Protein AF-0000000084920762 (afdb_homodimer)

Structure (mmCIF, N/CA/C/O backbone):
data_AF-0000000084920762-model_v1
#
loop_
_entity.id
_entity.type
_entity.pdbx_description
1 polymer 'Secreted lipase/esterase'
#
loop_
_atom_site.group_PDB
_atom_site.id
_atom_site.type_symbol
_atom_site.label_atom_id
_atom_site.label_alt_id
_atom_site.label_comp_id
_atom_site.label_asym_id
_atom_site.label_entity_id
_atom_site.label_seq_id
_atom_site.pdbx_PDB_ins_code
_atom_site.Cartn_x
_atom_site.Cartn_y
_atom_site.Cartn_z
_atom_site.occupancy
_atom_site.B_iso_or_equiv
_atom_site.auth_seq_id
_atom_site.auth_comp_id
_atom_site.auth_asym_id
_atom_site.auth_atom_id
_atom_site.pdbx_PDB_model_num
ATOM 1 N N . MET A 1 1 ? 30.266 59.594 93.312 1 27.56 1 MET A N 1
ATOM 2 C CA . MET A 1 1 ? 29.344 60.219 92.375 1 27.56 1 MET A CA 1
ATOM 3 C C . MET A 1 1 ? 29.281 59.406 91.062 1 27.56 1 MET A C 1
ATOM 5 O O . MET A 1 1 ? 28.906 59.938 90 1 27.56 1 MET A O 1
ATOM 9 N N . PRO A 1 2 ? 29.703 58.062 91 1 34.25 2 PRO A N 1
ATOM 10 C CA . PRO A 1 2 ? 29.906 57.281 89.812 1 34.25 2 PRO A CA 1
ATOM 11 C C . PRO A 1 2 ? 28.625 57.125 89 1 34.25 2 PRO A C 1
ATOM 13 O O . PRO A 1 2 ? 27.547 56.969 89.562 1 34.25 2 PRO A O 1
ATOM 16 N N . ASN A 1 3 ? 28.547 57.688 87.688 1 30 3 ASN A N 1
ATOM 17 C CA . ASN A 1 3 ? 27.672 57.875 86.562 1 30 3 ASN A CA 1
ATOM 18 C C . ASN A 1 3 ? 27.203 56.562 86 1 30 3 ASN A C 1
ATOM 20 O O . ASN A 1 3 ? 28 55.625 85.812 1 30 3 ASN A O 1
ATOM 24 N N . TYR A 1 4 ? 25.844 56.188 86 1 30.33 4 TYR A N 1
ATOM 25 C CA . TYR A 1 4 ? 24.891 55.156 85.625 1 30.33 4 TYR A CA 1
ATOM 26 C C . TYR A 1 4 ? 24.781 55.031 84.125 1 30.33 4 TYR A C 1
ATOM 28 O O . TYR A 1 4 ? 23.984 55.719 83.5 1 30.33 4 TYR A O 1
ATOM 36 N N . LEU A 1 5 ? 25.906 55.188 83.25 1 32.97 5 LEU A N 1
ATOM 37 C CA . LEU A 1 5 ? 25.641 55.219 81.812 1 32.97 5 LEU A CA 1
ATOM 38 C C . LEU A 1 5 ? 24.953 53.938 81.375 1 32.97 5 LEU A C 1
ATOM 40 O O . LEU A 1 5 ? 25.5 52.844 81.562 1 32.97 5 LEU 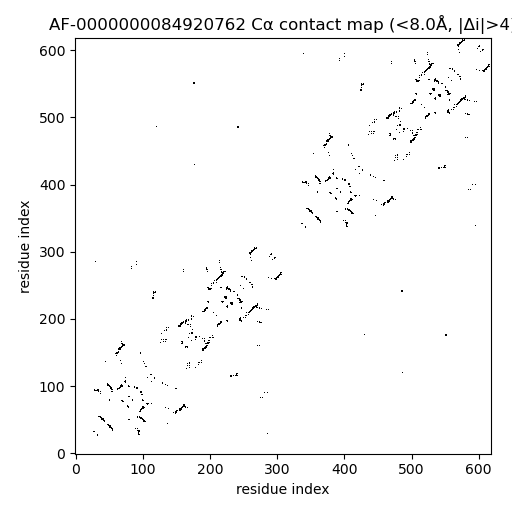A O 1
ATOM 44 N N . THR A 1 6 ? 23.578 53.938 81.25 1 30.78 6 THR A N 1
ATOM 45 C CA . THR A 1 6 ? 22.578 53 80.75 1 30.78 6 THR A CA 1
ATOM 46 C C . THR A 1 6 ? 22.828 52.688 79.312 1 30.78 6 THR A C 1
ATOM 48 O O . THR A 1 6 ? 22.828 53.594 78.438 1 30.78 6 THR A O 1
ATOM 51 N N . PHE A 1 7 ? 23.703 51.781 78.875 1 33 7 PHE A N 1
ATOM 52 C CA . PHE A 1 7 ? 24.016 51.344 77.5 1 33 7 PHE A CA 1
ATOM 53 C C . PHE A 1 7 ? 22.781 50.781 76.812 1 33 7 PHE A C 1
ATOM 55 O O . PHE A 1 7 ? 22.219 49.781 77.25 1 33 7 PHE A O 1
ATOM 62 N N . LEU A 1 8 ? 21.859 51.594 76.25 1 31.8 8 LEU A N 1
ATOM 63 C CA . LEU A 1 8 ? 20.703 51.219 75.5 1 31.8 8 LEU A CA 1
ATOM 64 C C . LEU A 1 8 ? 21.141 50.438 74.25 1 31.8 8 LEU A C 1
ATOM 66 O O . LEU A 1 8 ? 21.922 50.938 73.438 1 31.8 8 LEU A O 1
ATOM 70 N N . GLN A 1 9 ? 21.344 49.156 74.25 1 32 9 GLN A N 1
ATOM 71 C CA . GLN A 1 9 ? 21.609 48.281 73.125 1 32 9 GLN A CA 1
ATOM 72 C C . GLN A 1 9 ? 20.5 48.406 72.062 1 32 9 GLN A C 1
ATOM 74 O O . GLN A 1 9 ? 19.328 48.125 72.375 1 32 9 GLN A O 1
ATOM 79 N N . ARG A 1 10 ? 20.469 49.375 71.125 1 38 10 ARG A N 1
ATOM 80 C CA . ARG A 1 10 ? 19.578 49.469 69.938 1 38 10 ARG A CA 1
ATOM 81 C C . ARG A 1 10 ? 19.594 48.188 69.125 1 38 10 ARG A C 1
ATOM 83 O O . ARG A 1 10 ? 20.641 47.781 68.625 1 38 10 ARG A O 1
ATOM 90 N N . ALA A 1 11 ? 18.719 47.156 69.438 1 33.94 11 ALA A N 1
ATOM 91 C CA . ALA A 1 11 ? 18.469 46 68.562 1 33.94 11 ALA A CA 1
ATOM 92 C C . ALA A 1 11 ? 18.047 46.469 67.125 1 33.94 11 ALA A C 1
ATOM 94 O O . ALA A 1 11 ? 17.031 47.125 67 1 33.94 11 ALA A O 1
ATOM 95 N N . THR A 1 12 ? 18.984 46.844 66.312 1 38.5 12 THR A N 1
ATOM 96 C CA . THR A 1 12 ? 18.656 47.062 64.938 1 38.5 12 THR A CA 1
ATOM 97 C C . THR A 1 12 ? 17.891 45.875 64.375 1 38.5 12 THR A C 1
ATOM 99 O O . THR A 1 12 ? 18.359 44.75 64.438 1 38.5 12 THR A O 1
ATOM 102 N N . PHE A 1 13 ? 16.547 45.906 64.312 1 37.12 13 PHE A N 1
ATOM 103 C CA . PHE A 1 13 ? 15.695 45 63.562 1 37.12 13 PHE A CA 1
ATOM 104 C C . PHE A 1 13 ? 16.141 44.875 62.094 1 37.12 13 PHE A C 1
ATOM 106 O O . PHE A 1 13 ? 16.141 45.875 61.375 1 37.12 13 PHE A O 1
ATOM 113 N N . LEU A 1 14 ? 17.031 43.969 61.75 1 39.41 14 LEU A N 1
ATOM 114 C CA . LEU A 1 14 ? 17.328 43.562 60.375 1 39.41 14 LEU A CA 1
ATOM 115 C C . LEU A 1 14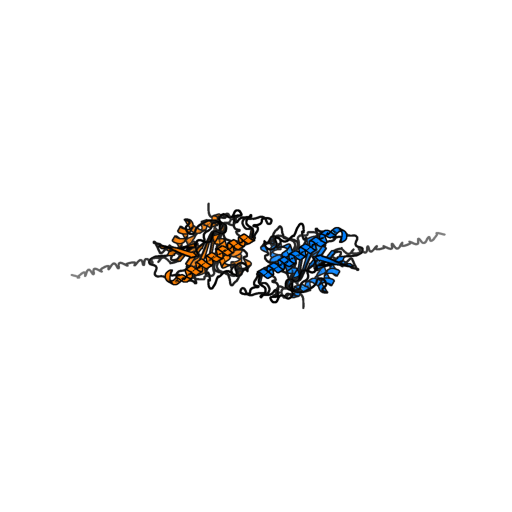 ? 16.047 43.188 59.656 1 39.41 14 LEU A C 1
ATOM 117 O O . LEU A 1 14 ? 15.398 42.188 60 1 39.41 14 LEU A O 1
ATOM 121 N N . ILE A 1 15 ? 15.273 44.156 59.219 1 41.97 15 ILE A N 1
ATOM 122 C CA . ILE A 1 15 ? 14.211 43.812 58.281 1 41.97 15 ILE A CA 1
ATOM 123 C C . ILE A 1 15 ? 14.797 43.031 57.094 1 41.97 15 ILE A C 1
ATOM 125 O O . ILE A 1 15 ? 15.602 43.594 56.312 1 41.97 15 ILE A O 1
ATOM 129 N N . LEU A 1 16 ? 14.93 41.75 57.219 1 43.22 16 LEU A N 1
ATOM 130 C CA . LEU A 1 16 ? 15.164 40.906 56.031 1 43.22 16 LEU A CA 1
ATOM 131 C C . LEU A 1 16 ? 14.078 41.094 55 1 43.22 16 LEU A C 1
ATOM 133 O O . LEU A 1 16 ? 12.922 40.75 55.219 1 43.22 16 LEU A O 1
ATOM 137 N N . ILE A 1 17 ? 14.188 42.188 54.25 1 43.84 17 ILE A N 1
ATOM 138 C CA . ILE A 1 17 ? 13.375 42.281 53.031 1 43.84 17 ILE A CA 1
ATOM 139 C C . ILE A 1 17 ? 13.547 41 52.188 1 43.84 17 ILE A C 1
ATOM 141 O O . ILE A 1 17 ? 14.633 40.719 51.688 1 43.84 17 ILE A O 1
ATOM 145 N N . VAL A 1 18 ? 12.797 39.938 52.5 1 44.31 18 VAL A N 1
ATOM 146 C CA . VAL A 1 18 ? 12.656 38.812 51.562 1 44.31 18 VAL A CA 1
ATOM 147 C C . VAL A 1 18 ? 12.203 39.344 50.219 1 44.31 18 VAL A C 1
ATOM 149 O O . VAL A 1 18 ? 11.07 39.812 50.062 1 44.31 18 VAL A O 1
ATOM 152 N N . LEU A 1 19 ? 13.086 39.906 49.469 1 43.41 19 LEU A N 1
ATOM 153 C CA . LEU A 1 19 ? 12.797 40.062 48.031 1 43.41 19 LEU A CA 1
ATOM 154 C C . LEU A 1 19 ? 12.195 38.781 47.469 1 43.41 19 LEU A C 1
ATOM 156 O O . LEU A 1 19 ? 12.883 37.781 47.344 1 43.41 19 LEU A O 1
ATOM 160 N N . THR A 1 20 ? 10.953 38.531 47.75 1 41.59 20 THR A N 1
ATOM 161 C CA . THR A 1 20 ? 10.289 37.531 46.938 1 41.59 20 THR A CA 1
ATOM 162 C C . THR A 1 20 ? 10.539 37.75 45.438 1 41.59 20 THR A C 1
ATOM 164 O O . THR A 1 20 ? 10.078 38.75 44.875 1 41.59 20 THR A O 1
ATOM 167 N N . THR A 1 21 ? 11.695 37.469 44.969 1 41.75 21 THR A N 1
ATOM 168 C CA . THR A 1 21 ? 11.773 37.344 43.531 1 41.75 21 THR A CA 1
ATOM 169 C C . THR A 1 21 ? 10.547 36.594 43 1 41.75 21 THR A C 1
ATOM 171 O O . THR A 1 21 ? 10.344 35.438 43.281 1 41.75 21 THR A O 1
ATOM 174 N N . THR A 1 22 ? 9.461 37.281 42.938 1 41.69 22 THR A N 1
ATOM 175 C CA . THR A 1 22 ? 8.461 36.688 42.031 1 41.69 22 THR A CA 1
ATOM 176 C C . THR A 1 22 ? 9.109 36.156 40.781 1 41.69 22 THR A C 1
ATOM 178 O O . THR A 1 22 ? 9.609 36.938 39.938 1 41.69 22 THR A O 1
ATOM 181 N N . ILE A 1 23 ? 9.82 35.156 40.812 1 44.44 23 ILE A N 1
ATOM 182 C CA . ILE A 1 23 ? 10.039 34.469 39.562 1 44.44 23 ILE A CA 1
ATOM 183 C C . ILE A 1 23 ? 8.75 34.469 38.75 1 44.44 23 ILE A C 1
ATOM 185 O O . ILE A 1 23 ? 7.82 33.719 39.031 1 44.44 23 ILE A O 1
ATOM 189 N N . GLY A 1 24 ? 8.281 35.562 38.438 1 43.34 24 GLY A N 1
ATOM 190 C CA . GLY A 1 24 ? 7.23 35.531 37.438 1 43.34 24 GLY A CA 1
ATOM 191 C C . GLY A 1 24 ? 7.43 34.438 36.406 1 43.34 24 GLY A C 1
ATOM 192 O O . GLY A 1 24 ? 8.469 34.375 35.75 1 43.34 24 GLY A O 1
ATOM 193 N N . TYR A 1 25 ? 6.98 33.312 36.625 1 44.28 25 TYR A N 1
ATOM 194 C CA . TYR A 1 25 ? 6.957 32.312 35.594 1 44.28 25 TYR A CA 1
ATOM 195 C C . TYR A 1 25 ? 6.594 32.938 34.25 1 44.28 25 TYR A C 1
ATOM 197 O O . TYR A 1 25 ? 5.469 33.406 34.031 1 44.28 25 TYR A O 1
ATOM 205 N N . ALA A 1 26 ? 7.465 33.812 33.688 1 51.81 26 ALA A N 1
ATOM 206 C CA . ALA A 1 26 ? 7.27 34.344 32.375 1 51.81 26 ALA A CA 1
ATOM 207 C C . ALA A 1 26 ? 6.602 33.312 31.453 1 51.81 26 ALA A C 1
ATOM 209 O O . ALA A 1 26 ? 7.02 32.156 31.391 1 51.81 26 ALA A O 1
ATOM 210 N N . GLN A 1 27 ? 5.414 33.625 31.031 1 68.5 27 GLN A N 1
ATOM 211 C CA . GLN A 1 27 ? 4.699 32.781 30.078 1 68.5 27 GLN A CA 1
ATOM 212 C C . GLN A 1 27 ? 5.586 32.406 28.891 1 68.5 27 GLN A C 1
ATOM 214 O O . GLN A 1 27 ? 6.309 33.25 28.359 1 68.5 27 GLN A O 1
ATOM 219 N N . THR A 1 28 ? 5.699 31.125 28.75 1 87.12 28 THR A N 1
ATOM 220 C CA . THR A 1 28 ? 6.551 30.594 27.688 1 87.12 28 THR A CA 1
ATOM 221 C C . THR A 1 28 ? 5.793 30.531 26.375 1 87.12 28 THR A C 1
ATOM 223 O O . THR A 1 28 ? 4.773 29.844 26.281 1 87.12 28 THR A O 1
ATOM 226 N N . ARG A 1 29 ? 6.203 31.391 25.469 1 92.56 29 ARG A N 1
ATOM 227 C CA . ARG A 1 29 ? 5.609 31.438 24.141 1 92.56 29 ARG A CA 1
ATOM 228 C C . ARG A 1 29 ? 5.535 30.047 23.516 1 92.56 29 ARG A C 1
ATOM 230 O O . ARG A 1 29 ? 6.418 29.219 23.734 1 92.56 29 ARG A O 1
ATOM 237 N N . TYR A 1 30 ? 4.426 29.734 22.797 1 95.19 30 TYR A N 1
ATOM 238 C CA . TYR A 1 30 ? 4.125 28.531 22.016 1 95.19 30 TYR A CA 1
ATOM 239 C C . TYR A 1 30 ? 3.643 27.406 22.922 1 95.19 30 TYR A C 1
ATOM 241 O O . TYR A 1 30 ? 3.152 26.375 22.438 1 95.19 30 TYR A O 1
ATOM 249 N N . THR A 1 31 ? 3.773 27.516 24.234 1 93.62 31 THR A N 1
ATOM 250 C CA . THR A 1 31 ? 3.232 26.5 25.141 1 93.62 31 THR A CA 1
ATOM 251 C C . THR A 1 31 ? 2.057 27.078 25.938 1 93.62 31 THR A C 1
ATOM 253 O O . THR A 1 31 ? 1.004 26.438 26.031 1 93.62 31 THR A O 1
ATOM 256 N N . GLN A 1 32 ? 2.258 28.312 26.422 1 93 32 GLN A N 1
ATOM 257 C CA . GLN A 1 32 ? 1.225 28.984 27.188 1 93 32 GLN A CA 1
ATOM 258 C C . GLN A 1 32 ? 0.614 30.141 26.391 1 93 32 GLN A C 1
ATOM 260 O O . GLN A 1 32 ? 1.231 30.656 25.469 1 93 32 GLN A O 1
ATOM 265 N N . LYS A 1 33 ? -0.589 30.516 26.812 1 92 33 LYS A N 1
ATOM 266 C CA . LYS A 1 33 ? -1.224 31.672 26.203 1 92 33 LYS A CA 1
ATOM 267 C C . LYS A 1 33 ? -0.551 32.969 26.656 1 92 33 LYS A C 1
ATOM 269 O O . LYS A 1 33 ? -0.458 33.25 27.844 1 92 33 LYS A O 1
ATOM 274 N N . VAL A 1 34 ? -0.104 33.75 25.703 1 90.62 34 VAL A N 1
ATOM 275 C CA . VAL A 1 34 ? 0.658 34.969 26.031 1 90.62 34 VAL A CA 1
ATOM 276 C C . VAL A 1 34 ? -0.048 36.188 25.453 1 90.62 34 VAL A C 1
ATOM 278 O O . VAL A 1 34 ? 0.318 37.312 25.766 1 90.62 34 VAL A O 1
ATOM 281 N N . PHE A 1 35 ? -1.062 35.938 24.609 1 89.56 35 PHE A N 1
ATOM 282 C CA . PHE A 1 35 ? -1.825 37.031 24.031 1 89.56 35 PHE A CA 1
ATOM 283 C C . PHE A 1 35 ? -3.301 36.906 24.391 1 89.56 35 PHE A C 1
ATOM 285 O O . PHE A 1 35 ? -3.803 35.812 24.641 1 89.56 35 PHE A O 1
ATOM 292 N N . SER A 1 36 ? -3.975 38.062 24.391 1 86.94 36 SER A N 1
ATOM 293 C CA . SER A 1 36 ? -5.398 38.062 24.719 1 86.94 36 SER A CA 1
ATOM 294 C C . SER A 1 36 ? -6.242 38.438 23.516 1 86.94 36 SER A C 1
ATOM 296 O O . SER A 1 36 ? -7.383 38 23.375 1 86.94 36 SER A O 1
ATOM 298 N N . ASP A 1 37 ? -5.73 39.312 22.625 1 86.5 37 ASP A N 1
ATOM 299 C CA . ASP A 1 37 ? -6.508 39.781 21.5 1 86.5 37 ASP A CA 1
ATOM 300 C C . ASP A 1 37 ? -5.965 39.25 20.172 1 86.5 37 ASP A C 1
ATOM 302 O O . ASP A 1 37 ? -4.781 39.406 19.875 1 86.5 37 ASP A O 1
ATOM 306 N N . ILE A 1 38 ? -6.883 38.594 19.469 1 91 38 ILE A N 1
ATOM 307 C CA . ILE A 1 38 ? -6.492 38 18.203 1 91 38 ILE A CA 1
ATOM 308 C C . ILE A 1 38 ? -7.133 38.781 17.047 1 91 38 ILE A C 1
ATOM 310 O O . ILE A 1 38 ? -8.25 39.281 17.172 1 91 38 ILE A O 1
ATOM 314 N N . LYS A 1 39 ? -6.355 38.938 15.969 1 92.12 39 LYS A N 1
ATOM 315 C CA . LYS A 1 39 ? -6.848 39.5 14.703 1 92.12 39 LYS A CA 1
ATOM 316 C C . LYS A 1 39 ? -7.02 38.375 13.664 1 92.12 39 LYS A C 1
ATOM 318 O O . LYS A 1 39 ? -6.172 37.5 13.555 1 92.12 39 LYS A O 1
ATOM 323 N N . VAL A 1 40 ? -8.164 38.469 12.969 1 96.5 40 VAL A N 1
ATOM 324 C CA . VAL A 1 40 ? -8.438 37.5 11.914 1 96.5 40 VAL A CA 1
ATOM 325 C C . VAL A 1 40 ? -8.625 38.219 10.578 1 96.5 40 VAL A C 1
ATOM 327 O O . VAL A 1 40 ? -9.344 39.219 10.508 1 96.5 40 VAL A O 1
ATOM 330 N N . LYS A 1 41 ? -7.914 37.781 9.602 1 96.81 41 LYS A N 1
ATOM 331 C CA . LYS A 1 41 ? -8.078 38.281 8.234 1 96.81 41 LYS A CA 1
ATOM 332 C C . LYS A 1 41 ? -8.344 37.125 7.266 1 96.81 41 LYS A C 1
ATOM 334 O O . LYS A 1 41 ? -7.707 36.062 7.359 1 96.81 41 LYS A O 1
ATOM 339 N N . THR A 1 42 ? -9.312 37.312 6.352 1 98.06 42 THR A N 1
ATOM 340 C CA . THR A 1 42 ? -9.656 36.312 5.355 1 98.06 42 THR A CA 1
ATOM 341 C C . THR A 1 42 ? -9 36.625 4.016 1 98.06 42 THR A C 1
ATOM 343 O O . THR A 1 42 ? -9.008 37.781 3.568 1 98.06 42 THR A O 1
ATOM 346 N N . TYR A 1 43 ? -8.359 35.656 3.432 1 98 43 TYR A N 1
ATOM 347 C CA . TYR A 1 43 ? -7.73 35.75 2.121 1 98 43 TYR A CA 1
ATOM 348 C C . TYR A 1 43 ? -8.328 34.75 1.142 1 98 43 TYR A C 1
ATOM 350 O O . TYR A 1 43 ? -8.766 33.688 1.541 1 98 43 TYR A O 1
ATOM 358 N N . SER A 1 44 ? -8.398 35.156 -0.146 1 98.06 44 SER A N 1
ATOM 359 C CA . SER A 1 44 ? -8.617 34.188 -1.223 1 98.06 44 SER A CA 1
ATOM 360 C C . SER A 1 44 ? -7.293 33.656 -1.766 1 98.06 44 SER A C 1
ATOM 362 O O . SER A 1 44 ? -6.492 34.406 -2.307 1 98.06 44 SER A O 1
ATOM 364 N N . TYR A 1 45 ? -7.016 32.344 -1.578 1 97.31 45 TYR A N 1
ATOM 365 C CA . TYR A 1 45 ? -5.703 31.859 -1.98 1 97.31 45 TYR A CA 1
ATOM 366 C C . TYR A 1 45 ? -5.766 31.188 -3.35 1 97.31 45 TYR A C 1
ATOM 368 O O . TYR A 1 45 ? -4.746 31.047 -4.023 1 97.31 45 TYR A O 1
ATOM 376 N N . ALA A 1 46 ? -7.012 30.688 -3.779 1 93.06 46 ALA A N 1
ATOM 377 C CA . ALA A 1 46 ? -7.234 30.109 -5.098 1 93.06 46 ALA A CA 1
ATOM 378 C C . ALA A 1 46 ? -8.711 30.188 -5.492 1 93.06 46 ALA A C 1
ATOM 380 O O . ALA A 1 46 ? -9.562 29.594 -4.844 1 93.06 46 ALA A O 1
ATOM 381 N N . ASP A 1 47 ? -8.969 30.891 -6.547 1 91.69 47 ASP A N 1
ATOM 382 C CA . ASP A 1 47 ? -10.336 31.031 -7.035 1 91.69 47 ASP A CA 1
ATOM 383 C C . ASP A 1 47 ? -11.281 31.469 -5.906 1 91.69 47 ASP A C 1
ATOM 385 O O . ASP A 1 47 ? -11.133 32.562 -5.348 1 91.69 47 ASP A O 1
ATOM 389 N N . THR A 1 48 ? -12.188 30.469 -5.492 1 92.56 48 THR A N 1
ATOM 390 C CA . THR A 1 48 ? -13.164 30.797 -4.457 1 92.56 48 THR A CA 1
ATOM 391 C C . THR A 1 48 ? -12.711 30.266 -3.102 1 92.56 48 THR A C 1
ATOM 393 O O . THR A 1 48 ? -13.398 30.453 -2.096 1 92.56 48 THR A O 1
ATOM 396 N N . LEU A 1 49 ? -11.57 29.656 -3.111 1 97.88 49 LEU A N 1
ATOM 397 C CA . LEU A 1 49 ? -11.086 29.047 -1.872 1 97.88 49 LEU A CA 1
ATOM 398 C C . LEU A 1 49 ? -10.43 30.109 -0.983 1 97.88 49 LEU A C 1
ATOM 400 O O . LEU A 1 49 ? -9.641 30.922 -1.46 1 97.88 49 LEU A O 1
ATOM 404 N N . LYS A 1 50 ? -10.805 30.047 0.266 1 98.56 50 LYS A N 1
ATOM 405 C CA . LYS A 1 50 ? -10.352 31.062 1.212 1 98.56 50 LYS A CA 1
ATOM 406 C C . LYS A 1 50 ? -9.625 30.438 2.395 1 98.56 50 LYS A C 1
ATOM 408 O O . LYS A 1 50 ? -9.719 29.219 2.609 1 98.56 50 LYS A O 1
ATOM 413 N N . LEU A 1 51 ? -8.859 31.219 3.074 1 98.69 51 LEU A N 1
ATOM 414 C CA . LEU A 1 51 ? -8.297 30.859 4.371 1 98.69 51 LEU A CA 1
ATOM 415 C C . LEU A 1 51 ? -8.359 32.031 5.34 1 98.69 51 LEU A C 1
ATOM 417 O O . LEU A 1 51 ? -8.289 33.188 4.922 1 98.69 51 LEU A O 1
ATOM 421 N N . ASP A 1 52 ? -8.648 31.766 6.582 1 98.75 52 ASP A N 1
ATOM 422 C CA . ASP A 1 52 ? -8.602 32.719 7.676 1 98.75 52 ASP A CA 1
ATOM 423 C C . ASP A 1 52 ? -7.242 32.688 8.375 1 98.75 52 ASP A C 1
ATOM 425 O O . ASP A 1 52 ? -6.797 31.641 8.828 1 98.75 52 ASP A O 1
ATOM 429 N N . PHE A 1 53 ? -6.641 33.812 8.43 1 98.38 53 PHE A N 1
ATOM 430 C CA . PHE A 1 53 ? -5.34 33.938 9.078 1 98.38 53 PHE A CA 1
ATOM 431 C C . PHE A 1 53 ? -5.465 34.625 10.438 1 98.38 53 PHE A C 1
ATOM 433 O O . PHE A 1 53 ? -5.984 35.719 10.531 1 98.38 53 PHE A O 1
ATOM 440 N N . TYR A 1 54 ? -5.027 33.844 11.445 1 97 54 TYR A N 1
ATOM 441 C CA . TYR A 1 54 ? -5.07 34.312 12.828 1 97 54 TYR A CA 1
ATOM 442 C C . TYR A 1 54 ? -3.691 34.781 13.289 1 97 54 TYR A C 1
ATOM 444 O O . TYR A 1 54 ? -2.705 34.062 13.141 1 97 54 TYR A O 1
ATOM 452 N N . SER A 1 55 ? -3.629 36 13.695 1 85.94 55 SER A N 1
ATOM 453 C CA . SER A 1 55 ? -2.393 36.531 14.242 1 85.94 55 SER A CA 1
ATOM 454 C C . SER A 1 55 ? -2.678 37.562 15.336 1 85.94 55 SER A C 1
ATOM 456 O O . SER A 1 55 ? -3.84 37.844 15.648 1 85.94 55 SER A O 1
ATOM 458 N N . TYR A 1 56 ? -1.464 37.969 15.992 1 84.81 56 TYR A N 1
ATOM 459 C CA . TYR A 1 56 ? -1.591 38.969 17.031 1 84.81 56 TYR A CA 1
ATOM 460 C C . TYR A 1 56 ? -1.096 40.344 16.547 1 84.81 56 TYR A C 1
ATOM 462 O O . TYR A 1 56 ? -0.111 40.406 15.805 1 84.81 56 TYR A O 1
ATOM 470 N N . LYS A 1 57 ? -1.883 41.344 16.859 1 72.25 57 LYS A N 1
ATOM 471 C CA . LYS A 1 57 ? -1.62 42.719 16.375 1 72.25 57 LYS A CA 1
ATOM 472 C C . LYS A 1 57 ? -0.248 43.188 16.812 1 72.25 57 LYS A C 1
ATOM 474 O O . LYS A 1 57 ? 0.493 43.781 16.031 1 72.25 57 LYS A O 1
ATOM 479 N N . LYS A 1 58 ? 0.175 43.094 18.078 1 79.31 58 LYS A N 1
ATOM 480 C CA . LYS A 1 58 ? 1.392 43.75 18.562 1 79.31 58 LYS A CA 1
ATOM 481 C C . LYS A 1 58 ? 2.471 42.719 18.875 1 79.31 58 LYS A C 1
ATOM 483 O O . LYS A 1 58 ? 3.172 42.844 19.891 1 79.31 58 LYS A O 1
ATOM 488 N N . ASP A 1 59 ? 2.559 41.781 17.922 1 83.69 59 ASP A N 1
ATOM 489 C CA . ASP A 1 59 ? 3.609 40.812 18.125 1 83.69 59 ASP A CA 1
ATOM 490 C C . ASP A 1 59 ? 4.914 41.25 17.469 1 83.69 59 ASP A C 1
ATOM 492 O O . ASP A 1 59 ? 4.934 41.562 16.281 1 83.69 59 ASP A O 1
ATOM 496 N N . THR A 1 60 ? 5.973 41.25 18.188 1 86.25 60 THR A N 1
ATOM 497 C CA . THR A 1 60 ? 7.266 41.688 17.672 1 86.25 60 THR A CA 1
ATOM 498 C C . THR A 1 60 ? 8.008 40.531 17.016 1 86.25 60 THR A C 1
ATOM 500 O O . THR A 1 60 ? 8.969 40.75 16.281 1 86.25 60 THR A O 1
ATOM 503 N N . VAL A 1 61 ? 7.582 39.312 17.266 1 91.06 61 VAL A N 1
ATOM 504 C CA . VAL A 1 61 ? 8.219 38.125 16.656 1 91.06 61 VAL A CA 1
ATOM 505 C C . VAL A 1 61 ? 7.746 37.969 15.219 1 91.06 61 VAL A C 1
ATOM 507 O O . VAL A 1 61 ? 6.547 38 14.945 1 91.06 61 VAL A O 1
ATOM 510 N N . THR A 1 62 ? 8.734 37.812 14.289 1 91.69 62 THR A N 1
ATOM 511 C CA . THR A 1 62 ? 8.383 37.781 12.875 1 91.69 62 THR A CA 1
ATOM 512 C C . THR A 1 62 ? 8.547 36.406 12.281 1 91.69 62 THR A C 1
ATOM 514 O O . THR A 1 62 ? 8.078 36.125 11.18 1 91.69 62 THR A O 1
ATOM 517 N N . ASN A 1 63 ? 9.188 35.469 12.953 1 94.06 63 ASN A N 1
ATOM 518 C CA . ASN A 1 63 ? 9.438 34.125 12.445 1 94.06 63 ASN A CA 1
ATOM 519 C C . ASN A 1 63 ? 8.695 33.094 13.258 1 94.06 63 ASN A C 1
ATOM 521 O O . ASN A 1 63 ? 9.297 32.125 13.742 1 94.06 63 ASN A O 1
ATOM 525 N N . LYS A 1 64 ? 7.422 33.281 13.305 1 95.62 64 LYS A N 1
ATOM 526 C CA . LYS A 1 64 ? 6.582 32.406 14.094 1 95.62 64 LYS A CA 1
ATOM 527 C C . LYS A 1 64 ? 6.348 31.078 13.359 1 95.62 64 LYS A C 1
ATOM 529 O O . LYS A 1 64 ? 6.297 31.047 12.125 1 95.62 64 LYS A O 1
ATOM 534 N N . PRO A 1 65 ? 6.219 29.953 14.133 1 97.69 65 PRO A N 1
ATOM 535 C CA . PRO A 1 65 ? 5.699 28.766 13.469 1 97.69 65 PRO A CA 1
ATOM 536 C C . PRO A 1 65 ? 4.277 28.953 12.938 1 97.69 65 PRO A C 1
ATOM 538 O O . PRO A 1 65 ? 3.475 29.656 13.562 1 97.69 65 PRO A O 1
ATOM 541 N N . LEU A 1 66 ? 3.957 28.359 11.812 1 98.56 66 LEU A N 1
ATOM 542 C CA . LEU A 1 66 ? 2.645 28.453 11.188 1 98.56 66 LEU A CA 1
ATOM 543 C C . LEU A 1 66 ? 1.896 27.125 11.281 1 98.56 66 LEU A C 1
ATOM 545 O O . LEU A 1 66 ? 2.436 26.078 10.93 1 98.56 66 LEU A O 1
ATOM 549 N N . LEU A 1 67 ? 0.705 27.141 11.836 1 98.88 67 LEU A N 1
ATOM 550 C CA . LEU A 1 67 ? -0.227 26.016 11.758 1 98.88 67 LEU A CA 1
ATOM 551 C C . LEU A 1 67 ? -1.236 26.234 10.633 1 98.88 67 LEU A C 1
ATOM 553 O O . LEU A 1 67 ? -1.794 27.328 10.492 1 98.88 67 LEU A O 1
ATOM 557 N N . ILE A 1 68 ? -1.401 25.281 9.797 1 98.94 68 ILE A N 1
ATOM 558 C CA . ILE A 1 68 ? -2.467 25.281 8.805 1 98.94 68 ILE A CA 1
ATOM 559 C C . ILE A 1 68 ? -3.484 24.188 9.133 1 98.94 68 ILE A C 1
ATOM 561 O O . ILE A 1 68 ? -3.172 23 9.07 1 98.94 68 ILE A O 1
ATOM 565 N N . LEU A 1 69 ? -4.664 24.641 9.461 1 98.94 69 LEU A N 1
ATOM 566 C CA . LEU A 1 69 ? -5.734 23.734 9.844 1 98.94 69 LEU A CA 1
ATOM 567 C C . LEU A 1 69 ? -6.617 23.391 8.648 1 98.94 69 LEU A C 1
ATOM 569 O O . LEU A 1 69 ? -7.066 24.281 7.93 1 98.94 69 LEU A O 1
ATOM 573 N N . VAL A 1 70 ? -6.84 22.094 8.414 1 98.94 70 VAL A N 1
ATOM 574 C CA . VAL A 1 70 ? -7.703 21.547 7.367 1 98.94 70 VAL A CA 1
ATOM 575 C C . VAL A 1 70 ? -8.906 20.859 8 1 98.94 70 VAL A C 1
ATOM 577 O O . VAL A 1 70 ? -8.75 19.844 8.688 1 98.94 70 VAL A O 1
ATOM 580 N N . HIS A 1 71 ? -10.07 21.375 7.773 1 98.88 71 HIS A N 1
ATOM 581 C CA . HIS A 1 71 ? -11.281 20.953 8.469 1 98.88 71 HIS A CA 1
ATOM 582 C C . HIS A 1 71 ? -11.781 19.609 7.953 1 98.88 71 HIS A C 1
ATOM 584 O O . HIS A 1 71 ? -11.391 19.188 6.867 1 98.88 71 HIS A O 1
ATOM 590 N N . GLY A 1 72 ? -12.625 18.969 8.812 1 98.69 72 GLY A N 1
ATOM 591 C CA . GLY A 1 72 ? -13.297 17.734 8.406 1 98.69 72 GLY A CA 1
ATOM 592 C C . GLY A 1 72 ? -14.555 17.984 7.598 1 98.69 72 GLY A C 1
ATOM 593 O O . GLY A 1 72 ? -14.766 19.094 7.098 1 98.69 72 GLY A O 1
ATOM 594 N N . GLY A 1 73 ? -15.266 16.875 7.422 1 98.19 73 GLY A N 1
ATOM 595 C CA . GLY A 1 73 ? -16.531 16.984 6.707 1 98.19 73 GLY A CA 1
ATOM 596 C C . GLY A 1 73 ? -16.656 15.984 5.57 1 98.19 73 GLY A C 1
ATOM 597 O O . GLY A 1 73 ? -17.453 16.188 4.648 1 98.19 73 GLY A O 1
ATOM 598 N N . GLY A 1 74 ? -15.82 14.969 5.539 1 98 74 GLY A N 1
ATOM 599 C CA . GLY A 1 74 ? -15.953 13.875 4.586 1 98 74 GLY A CA 1
ATOM 600 C C . GLY A 1 74 ? -15.766 14.312 3.146 1 98 74 GLY A C 1
ATOM 601 O O . GLY A 1 74 ? -16.359 13.734 2.234 1 98 74 GLY A O 1
ATOM 602 N N . PHE A 1 75 ? -15.125 15.398 2.963 1 98.62 75 PHE A N 1
ATOM 603 C CA . PHE A 1 75 ? -14.836 15.977 1.652 1 98.62 75 PHE A CA 1
ATOM 604 C C . PHE A 1 75 ? -16.109 16.453 0.979 1 98.62 75 PHE A C 1
ATOM 606 O O . PHE A 1 75 ? -16.109 16.75 -0.219 1 98.62 75 PHE A O 1
ATOM 613 N N . SER A 1 76 ? -17.219 16.516 1.673 1 98.12 76 SER A N 1
ATOM 614 C CA . SER A 1 76 ? -18.5 16.938 1.116 1 98.12 76 SER A CA 1
ATOM 615 C C . SER A 1 76 ? -19.078 18.125 1.885 1 98.12 76 SER A C 1
ATOM 617 O O . SER A 1 76 ? -20.016 18.766 1.419 1 98.12 76 SER A O 1
ATOM 619 N N . GLY A 1 77 ? -18.531 18.328 3.021 1 97.62 77 GLY A N 1
ATOM 620 C CA . GLY A 1 77 ? -18.969 19.422 3.867 1 97.62 77 GLY A CA 1
ATOM 621 C C . GLY A 1 77 ? -17.875 20 4.738 1 97.62 77 GLY A C 1
ATOM 622 O O . GLY A 1 77 ? -16.688 19.797 4.453 1 97.62 77 GLY A O 1
ATOM 623 N N . GLY A 1 78 ? -18.312 20.781 5.797 1 97.44 78 GLY A N 1
ATOM 624 C CA . GLY A 1 78 ? -17.375 21.469 6.668 1 97.44 78 GLY A CA 1
ATOM 625 C C . GLY A 1 78 ? -16.938 22.812 6.133 1 97.44 78 GLY A C 1
ATOM 626 O O . GLY A 1 78 ? -17.266 23.172 4.996 1 97.44 78 GLY A O 1
ATOM 627 N N . LYS A 1 79 ? -16.344 23.516 7 1 97.88 79 LYS A N 1
ATOM 628 C CA . LYS A 1 79 ? -15.828 24.828 6.629 1 97.88 79 LYS A CA 1
ATOM 629 C C . LYS A 1 79 ? -14.688 25.266 7.547 1 97.88 79 LYS A C 1
ATOM 631 O O . LYS A 1 79 ? -14.57 24.766 8.672 1 97.88 79 LYS A O 1
ATOM 636 N N . ARG A 1 80 ? -13.945 26.203 7.066 1 98.12 80 ARG A N 1
ATOM 637 C CA . ARG A 1 80 ? -12.734 26.656 7.742 1 98.12 80 ARG A CA 1
ATOM 638 C C . ARG A 1 80 ? -13.07 27.391 9.039 1 98.12 80 ARG A C 1
ATOM 640 O O . ARG A 1 80 ? -12.227 27.516 9.922 1 98.12 80 ARG A O 1
ATOM 647 N N . ASN A 1 81 ? -14.352 27.859 9.164 1 98.31 81 ASN A N 1
ATOM 648 C CA . ASN A 1 81 ? -14.734 28.688 10.305 1 98.31 81 ASN A CA 1
ATOM 649 C C . ASN A 1 81 ? -15.875 28.047 11.102 1 98.31 81 ASN A C 1
ATOM 651 O O . ASN A 1 81 ? -16.781 28.75 11.555 1 98.31 81 ASN A O 1
ATOM 655 N N . ASN A 1 82 ? -15.867 26.688 11.133 1 98 82 ASN A N 1
ATOM 656 C CA . ASN A 1 82 ? -16.734 26.062 12.117 1 98 82 ASN A CA 1
ATOM 657 C C . ASN A 1 82 ? -16.344 26.438 13.539 1 98 82 ASN A C 1
ATOM 659 O O . ASN A 1 82 ? -15.188 26.797 13.789 1 98 82 ASN A O 1
ATOM 663 N N . PRO A 1 83 ? -17.188 26.344 14.562 1 97.94 83 PRO A N 1
ATOM 664 C CA . PRO A 1 83 ? -16.891 26.781 15.93 1 97.94 83 PRO A CA 1
ATOM 665 C C . PRO A 1 83 ? -15.664 26.094 16.516 1 97.94 83 PRO A C 1
ATOM 667 O O . PRO A 1 83 ? -14.812 26.75 17.125 1 97.94 83 PRO A O 1
ATOM 670 N N . LEU A 1 84 ? -15.57 24.781 16.328 1 98.12 84 LEU A N 1
ATOM 671 C CA . LEU A 1 84 ? -14.422 24.062 16.875 1 98.12 84 LEU A CA 1
ATOM 672 C C . LEU A 1 84 ? -13.125 24.531 16.219 1 98.12 84 LEU A C 1
ATOM 674 O O . LEU A 1 84 ? -12.102 24.672 16.891 1 98.12 84 LEU A O 1
ATOM 678 N N . GLU A 1 85 ? -13.172 24.75 14.906 1 98.56 85 GLU A N 1
ATOM 679 C CA . GLU A 1 85 ? -12.008 25.219 14.172 1 98.56 85 GLU A CA 1
ATOM 680 C C . GLU A 1 85 ? -11.586 26.609 14.648 1 98.56 85 GLU A C 1
ATOM 682 O O . GLU A 1 85 ? -10.406 26.859 14.898 1 98.56 85 GLU A O 1
ATOM 687 N N . ILE A 1 86 ? -12.594 27.516 14.805 1 98.25 86 ILE A N 1
ATOM 688 C CA . ILE A 1 86 ? -12.312 28.859 15.266 1 98.25 86 ILE A CA 1
ATOM 689 C C . ILE A 1 86 ? -11.672 28.812 16.656 1 98.25 86 ILE A C 1
ATOM 691 O O . ILE A 1 86 ? -10.641 29.453 16.891 1 98.25 86 ILE A O 1
ATOM 695 N N . LYS A 1 87 ? -12.266 28.047 17.562 1 98.06 87 LYS A N 1
ATOM 696 C CA . LYS A 1 87 ? -11.758 27.953 18.938 1 98.06 87 LYS A CA 1
ATOM 697 C C . LYS A 1 87 ? -10.328 27.438 18.953 1 98.06 87 LYS A C 1
ATOM 699 O O . LYS A 1 87 ? -9.492 27.938 19.719 1 98.06 87 LYS A O 1
ATOM 704 N N . PHE A 1 88 ? -10.07 26.406 18.188 1 98.62 88 PHE A N 1
ATOM 705 C CA . PHE A 1 88 ? -8.727 25.844 18.094 1 98.62 88 PHE A CA 1
ATOM 706 C C . PHE A 1 88 ? -7.738 26.891 17.594 1 98.62 88 PHE A C 1
ATOM 708 O O . PHE A 1 88 ? -6.676 27.094 18.188 1 98.62 88 PHE A O 1
ATOM 715 N N . CYS A 1 89 ? -8.07 27.547 16.469 1 98.5 89 CYS A N 1
ATOM 716 C CA . CYS A 1 89 ? -7.184 28.531 15.836 1 98.5 89 CYS A CA 1
ATOM 717 C C . CYS A 1 89 ? -6.906 29.688 16.781 1 98.5 89 CYS A C 1
ATOM 719 O O . CYS A 1 89 ? -5.766 30.156 16.891 1 98.5 89 CYS A O 1
ATOM 721 N N . GLU A 1 90 ? -7.922 30.172 17.484 1 97.25 90 GLU A N 1
ATOM 722 C CA . GLU A 1 90 ? -7.742 31.266 18.438 1 97.25 90 GLU A CA 1
ATOM 723 C C . GLU A 1 90 ? -6.832 30.859 19.594 1 97.25 90 GLU A C 1
ATOM 725 O O . GLU A 1 90 ? -5.957 31.625 20 1 97.25 90 GLU A O 1
ATOM 730 N N . ASP A 1 91 ? -7.078 29.641 20.094 1 97.25 91 ASP A N 1
ATOM 731 C CA . ASP A 1 91 ? -6.273 29.156 21.219 1 97.25 91 ASP A CA 1
ATOM 732 C C . ASP A 1 91 ? -4.797 29.094 20.844 1 97.25 91 ASP A C 1
ATOM 734 O O . ASP A 1 91 ? -3.934 29.562 21.578 1 97.25 91 ASP A O 1
ATOM 738 N N . MET A 1 92 ? -4.508 28.531 19.703 1 97.75 92 MET A N 1
ATOM 739 C CA . MET A 1 92 ? -3.127 28.391 19.25 1 97.75 92 MET A CA 1
ATOM 740 C C . MET A 1 92 ? -2.512 29.75 18.938 1 97.75 92 MET A C 1
ATOM 742 O O . MET A 1 92 ? -1.336 29.984 19.234 1 97.75 92 MET A O 1
ATOM 746 N N . ALA A 1 93 ? -3.312 30.656 18.344 1 96.62 93 ALA A N 1
ATOM 747 C CA . ALA A 1 93 ? -2.826 32 18.062 1 96.62 93 ALA A CA 1
ATOM 748 C C . ALA A 1 93 ? -2.479 32.719 19.359 1 96.62 93 ALA A C 1
ATOM 750 O O . ALA A 1 93 ? -1.496 33.469 19.422 1 96.62 93 ALA A O 1
ATOM 751 N N . LYS A 1 94 ? -3.236 32.531 20.422 1 95.81 94 LYS A N 1
ATOM 752 C CA . LYS A 1 94 ? -2.986 33.188 21.703 1 95.81 94 LYS A CA 1
ATOM 753 C C . LYS A 1 94 ? -1.666 32.688 22.312 1 95.81 94 LYS A C 1
ATOM 755 O O . LYS A 1 94 ? -1.099 33.375 23.172 1 95.81 94 LYS A O 1
ATOM 760 N N . ARG A 1 95 ? -1.2 31.531 21.812 1 95.44 95 ARG A N 1
ATOM 761 C CA . ARG A 1 95 ? 0.065 31 22.297 1 95.44 95 ARG A CA 1
ATOM 762 C C . ARG A 1 95 ? 1.242 31.562 21.516 1 95.44 95 ARG A C 1
ATOM 764 O O . ARG A 1 95 ? 2.4 31.344 21.875 1 95.44 95 ARG A O 1
ATOM 771 N N . GLY A 1 96 ? 0.958 32.312 20.438 1 94.94 96 GLY A N 1
ATOM 772 C CA . GLY A 1 96 ? 2.012 32.969 19.688 1 94.94 96 GLY A CA 1
ATOM 773 C C . GLY A 1 96 ? 2.256 32.344 18.328 1 94.94 96 GLY A C 1
ATOM 774 O O . GLY A 1 96 ? 3.205 32.719 17.625 1 94.94 96 GLY A O 1
ATOM 775 N N . TYR A 1 97 ? 1.389 31.422 17.938 1 96.69 97 TYR A N 1
ATOM 776 C CA . TYR A 1 97 ? 1.5 30.828 16.609 1 96.69 97 TYR A CA 1
ATOM 777 C C . TYR A 1 97 ? 0.851 31.719 15.547 1 96.69 97 TYR A C 1
ATOM 779 O O . TYR A 1 97 ? -0.081 32.469 15.852 1 96.69 97 TYR A O 1
ATOM 787 N N . ALA A 1 98 ? 1.437 31.766 14.359 1 96.94 98 ALA A N 1
ATOM 788 C CA . ALA A 1 98 ? 0.597 32.062 13.203 1 96.94 98 ALA A CA 1
ATOM 789 C C . ALA A 1 98 ? -0.312 30.875 12.875 1 96.94 98 ALA A C 1
ATOM 791 O O . ALA A 1 98 ? 0.113 29.719 12.938 1 96.94 98 ALA A O 1
ATOM 792 N N . VAL A 1 99 ? -1.565 31.156 12.617 1 98.38 99 VAL A N 1
ATOM 793 C CA . VAL A 1 99 ? -2.5 30.062 12.352 1 98.38 99 VAL A CA 1
ATOM 794 C C . VAL A 1 99 ? -3.359 30.406 11.141 1 98.38 99 VAL A C 1
ATOM 796 O O . VAL A 1 99 ? -3.822 31.531 10.992 1 98.38 99 VAL A O 1
ATOM 799 N N . ALA A 1 100 ? -3.51 29.484 10.234 1 98.88 100 ALA A N 1
ATOM 800 C CA . ALA A 1 100 ? -4.434 29.594 9.102 1 98.88 100 ALA A CA 1
ATOM 801 C C . ALA A 1 100 ? -5.434 28.438 9.102 1 98.88 100 ALA A C 1
ATOM 803 O O . ALA A 1 100 ? -5.062 27.281 9.359 1 98.88 100 ALA A O 1
ATOM 804 N N . SER A 1 101 ? -6.648 28.734 8.969 1 98.88 101 SER A N 1
ATOM 805 C CA . SER A 1 101 ? -7.699 27.75 8.711 1 98.88 101 SER A CA 1
ATOM 806 C C . SER A 1 101 ? -8.203 27.844 7.273 1 98.88 101 SER A C 1
ATOM 808 O O . SER A 1 101 ? -8.688 28.891 6.852 1 98.88 101 SER A O 1
ATOM 810 N N . MET A 1 102 ? -8.086 26.75 6.535 1 98.88 102 MET A N 1
ATOM 811 C CA . MET A 1 102 ? -8.328 26.844 5.102 1 98.88 102 MET A CA 1
ATOM 812 C C . MET A 1 102 ? -9.594 26.094 4.707 1 98.88 102 MET A C 1
ATOM 814 O O . MET A 1 102 ? -9.953 25.094 5.34 1 98.88 102 MET A O 1
ATOM 818 N N . SER A 1 103 ? -10.281 26.625 3.648 1 98.69 103 SER A N 1
ATOM 819 C CA . SER A 1 103 ? -11.234 25.828 2.885 1 98.69 103 SER A CA 1
ATOM 820 C C . SER A 1 103 ? -10.547 25.031 1.785 1 98.69 103 SER A C 1
ATOM 822 O O . SER A 1 103 ? -9.422 25.359 1.391 1 98.69 103 SER A O 1
ATOM 824 N N . TYR A 1 104 ? -11.047 24.016 1.43 1 98.69 104 TYR A N 1
ATOM 825 C CA . TYR A 1 104 ? -10.617 23.234 0.276 1 98.69 104 TYR A CA 1
ATOM 826 C C . TYR A 1 104 ? -11.805 22.828 -0.59 1 98.69 104 TYR A C 1
ATOM 828 O O . TYR A 1 104 ? -12.953 22.969 -0.175 1 98.69 104 TYR A O 1
ATOM 836 N N . ARG A 1 105 ? -11.625 22.5 -1.835 1 98.19 105 ARG A N 1
ATOM 837 C CA . ARG A 1 105 ? -12.711 22.094 -2.715 1 98.19 105 ARG A CA 1
ATOM 838 C C . ARG A 1 105 ? -13.414 20.859 -2.168 1 98.19 105 ARG A C 1
ATOM 840 O O . ARG A 1 105 ? -12.781 19.828 -1.93 1 98.19 105 ARG A O 1
ATOM 847 N N . LEU A 1 106 ? -14.633 20.984 -1.964 1 98.19 106 LEU A N 1
ATOM 848 C CA . LEU A 1 106 ? -15.461 19.859 -1.521 1 98.19 106 LEU A CA 1
ATOM 849 C C . LEU A 1 106 ? -15.867 18.984 -2.699 1 98.19 106 LEU A C 1
ATOM 851 O O . LEU A 1 106 ? -17.047 18.938 -3.068 1 98.19 106 LEU A O 1
ATOM 855 N N . VAL A 1 107 ? -15.023 18.125 -3.184 1 97.31 107 VAL A N 1
ATOM 856 C CA . VAL A 1 107 ? -15.133 17.422 -4.453 1 97.31 107 VAL A CA 1
ATOM 857 C C . VAL A 1 107 ? -16.203 16.344 -4.355 1 97.31 107 VAL A C 1
ATOM 859 O O . VAL A 1 107 ? -16.641 15.797 -5.367 1 97.31 107 VAL A O 1
ATOM 862 N N . ARG A 1 108 ? -16.641 16.094 -3.115 1 98.12 108 ARG A N 1
ATOM 863 C CA . ARG A 1 108 ? -17.672 15.062 -2.941 1 98.12 108 ARG A CA 1
ATOM 864 C C . ARG A 1 108 ? -19.031 15.688 -2.639 1 98.12 108 ARG A C 1
ATOM 866 O O . ARG A 1 108 ? -20.016 14.977 -2.436 1 98.12 108 ARG A O 1
ATOM 873 N N . LYS A 1 109 ? -19.078 17.016 -2.553 1 97.69 109 LYS A N 1
ATOM 874 C CA . LYS A 1 109 ? -20.328 17.703 -2.262 1 97.69 109 LYS A CA 1
ATOM 875 C C . LYS A 1 109 ? -21.375 17.422 -3.342 1 97.69 109 LYS A C 1
ATOM 877 O O . LYS A 1 109 ? -21.109 17.594 -4.531 1 97.69 109 LYS A O 1
ATOM 882 N N . GLY A 1 110 ? -22.531 16.969 -2.924 1 96.62 110 GLY A N 1
ATOM 883 C CA . GLY A 1 110 ? -23.625 16.719 -3.836 1 96.62 110 GLY A CA 1
ATOM 884 C C . GLY A 1 110 ? -23.453 15.445 -4.648 1 96.62 110 GLY A C 1
ATOM 885 O O . GLY A 1 110 ? -24.281 15.117 -5.492 1 96.62 110 GLY A O 1
ATOM 886 N N . ASN A 1 111 ? -22.344 14.75 -4.5 1 96.31 111 ASN A N 1
ATOM 887 C CA . ASN A 1 111 ? -22.125 13.5 -5.207 1 96.31 111 ASN A CA 1
ATOM 888 C C . ASN A 1 111 ? -22.984 12.375 -4.629 1 96.31 111 ASN A C 1
ATOM 890 O O . ASN A 1 111 ? -22.891 12.07 -3.436 1 96.31 111 ASN A O 1
ATOM 894 N N . SER A 1 112 ? -23.734 11.688 -5.422 1 96.12 112 SER A N 1
ATOM 895 C CA . SER A 1 112 ? -24.672 10.672 -4.973 1 96.12 112 SER A CA 1
ATOM 896 C C . SER A 1 112 ? -23.969 9.453 -4.41 1 96.12 112 SER A C 1
ATOM 898 O O . SER A 1 112 ? -24.531 8.703 -3.615 1 96.12 112 SER A O 1
ATOM 900 N N . LEU A 1 113 ? -22.734 9.258 -4.762 1 96.25 113 LEU A N 1
ATOM 901 C CA . LEU A 1 113 ? -22 8.078 -4.309 1 96.25 113 LEU A CA 1
ATOM 902 C C . LEU A 1 113 ? -21.328 8.344 -2.969 1 96.25 113 LEU A C 1
ATOM 904 O O . LEU A 1 113 ? -20.797 7.422 -2.344 1 96.25 113 LEU A O 1
ATOM 908 N N . GLY A 1 114 ? -21.25 9.656 -2.559 1 96.12 114 GLY A N 1
ATOM 909 C CA . GLY A 1 114 ? -20.656 10.008 -1.284 1 96.12 114 GLY A CA 1
ATOM 910 C C . GLY A 1 114 ? -19.172 9.68 -1.219 1 96.12 114 GLY A C 1
ATOM 911 O O . GLY A 1 114 ? -18.453 9.844 -2.207 1 96.12 114 GLY A O 1
ATOM 912 N N . PHE A 1 115 ? -18.688 9.266 0.007 1 97.81 115 PHE A N 1
ATOM 913 C CA . PHE A 1 115 ? -17.297 8.914 0.244 1 97.81 115 PHE A CA 1
ATOM 914 C C . PHE A 1 115 ? -17.203 7.641 1.075 1 97.81 115 PHE A C 1
ATOM 916 O O . PHE A 1 115 ? -16.234 7.449 1.815 1 97.81 115 PHE A O 1
ATOM 923 N N . GLY A 1 116 ? -18.188 6.859 1.097 1 97.31 116 GLY A N 1
ATOM 924 C CA . GLY A 1 116 ? -18.25 5.566 1.762 1 97.31 116 GLY A CA 1
ATOM 925 C C . GLY A 1 116 ? -17.969 4.402 0.83 1 97.31 116 GLY A C 1
ATOM 926 O O . GLY A 1 116 ? -17.094 4.492 -0.042 1 97.31 116 GLY A O 1
ATOM 927 N N . CYS A 1 117 ? -18.688 3.305 1.013 1 98.25 117 CYS A N 1
ATOM 928 C CA . CYS A 1 117 ? -18.391 2.057 0.321 1 98.25 117 CYS A CA 1
ATOM 929 C C . CYS A 1 117 ? -18.891 2.094 -1.115 1 98.25 117 CYS A C 1
ATOM 931 O O . CYS A 1 117 ? -18.516 1.26 -1.937 1 98.25 117 CYS A O 1
ATOM 933 N N . ASN A 1 118 ? -19.75 3.021 -1.401 1 97.81 118 ASN A N 1
ATOM 934 C CA . ASN A 1 118 ? -20.266 3.141 -2.76 1 97.81 118 ASN A CA 1
ATOM 935 C C . ASN A 1 118 ? -19.359 4.016 -3.627 1 97.81 118 ASN A C 1
ATOM 937 O O . ASN A 1 118 ? -19.484 4.008 -4.855 1 97.81 118 ASN A O 1
ATOM 941 N N . CYS A 1 119 ? -18.516 4.859 -3.074 1 98.31 119 CYS A N 1
ATOM 942 C CA . CYS A 1 119 ? -17.562 5.68 -3.809 1 98.31 119 CYS A CA 1
ATOM 943 C C . CYS A 1 119 ? -16.406 4.828 -4.344 1 98.31 119 CYS A C 1
ATOM 945 O O . CYS A 1 119 ? -15.648 4.242 -3.568 1 98.31 119 CYS A O 1
ATOM 947 N N . PRO A 1 120 ? -16.266 4.781 -5.656 1 97.62 120 PRO A N 1
ATOM 948 C CA . PRO A 1 120 ? -15.188 3.943 -6.199 1 97.62 120 PRO A CA 1
ATOM 949 C C . PRO A 1 120 ? -13.82 4.305 -5.637 1 97.62 120 PRO A C 1
ATOM 951 O O . PRO A 1 120 ? -13.516 5.484 -5.441 1 97.62 120 PRO A O 1
ATOM 954 N N . ALA A 1 121 ? -12.992 3.293 -5.402 1 97.94 121 ALA A N 1
ATOM 955 C CA . ALA A 1 121 ? -11.688 3.451 -4.766 1 97.94 121 ALA A CA 1
ATOM 956 C C . ALA A 1 121 ? -10.82 4.453 -5.527 1 97.94 121 ALA A C 1
ATOM 958 O O . ALA A 1 121 ? -10.109 5.258 -4.918 1 97.94 121 ALA A O 1
ATOM 959 N N . ASP A 1 122 ? -10.797 4.398 -6.855 1 96.25 122 ASP A N 1
ATOM 960 C CA . ASP A 1 122 ? -10 5.328 -7.645 1 96.25 122 ASP A CA 1
ATOM 961 C C . ASP A 1 122 ? -10.453 6.77 -7.422 1 96.25 122 ASP A C 1
ATOM 963 O O . ASP A 1 122 ? -9.633 7.688 -7.391 1 96.25 122 ASP A O 1
ATOM 967 N N . GLN A 1 123 ? -11.766 6.977 -7.266 1 97.75 123 GLN A N 1
ATOM 968 C CA . GLN A 1 123 ? -12.289 8.305 -6.98 1 97.75 123 GLN A CA 1
ATOM 969 C C . GLN A 1 123 ? -11.906 8.758 -5.57 1 97.75 123 GLN A C 1
ATOM 971 O O . GLN A 1 123 ? -11.68 9.945 -5.332 1 97.75 123 GLN A O 1
ATOM 976 N N . LYS A 1 124 ? -11.828 7.848 -4.613 1 98.5 124 LYS A N 1
ATOM 977 C CA . LYS A 1 124 ? -11.352 8.188 -3.275 1 98.5 124 LYS A CA 1
ATOM 978 C C . LYS A 1 124 ? -9.914 8.703 -3.318 1 98.5 124 LYS A C 1
ATOM 980 O O . LYS A 1 124 ? -9.594 9.719 -2.701 1 98.5 124 LYS A O 1
ATOM 985 N N . ILE A 1 125 ? -9.109 7.961 -4.07 1 98.25 125 ILE A N 1
ATOM 986 C CA . ILE A 1 125 ? -7.711 8.367 -4.195 1 98.25 125 ILE A CA 1
ATOM 987 C C . ILE A 1 125 ? -7.629 9.742 -4.844 1 98.25 125 ILE A C 1
ATOM 989 O O . ILE A 1 125 ? -6.898 10.617 -4.371 1 98.25 125 ILE A O 1
ATOM 993 N N . GLU A 1 126 ? -8.406 9.953 -5.879 1 98.12 126 GLU A N 1
ATOM 994 C CA . GLU A 1 126 ? -8.438 11.25 -6.547 1 98.12 126 GLU A CA 1
ATOM 995 C C . GLU A 1 126 ? -8.867 12.359 -5.59 1 98.12 126 GLU A C 1
ATOM 997 O O . GLU A 1 126 ? -8.383 13.484 -5.68 1 98.12 126 GLU A O 1
ATOM 1002 N N . THR A 1 127 ? -9.789 12.039 -4.727 1 98.75 127 THR A N 1
ATOM 1003 C CA . THR A 1 127 ? -10.242 13 -3.727 1 98.75 127 THR A CA 1
ATOM 1004 C C . THR A 1 127 ? -9.094 13.406 -2.807 1 98.75 127 THR A C 1
ATOM 1006 O O . THR A 1 127 ? -8.867 14.594 -2.566 1 98.75 127 THR A O 1
ATOM 1009 N N . PHE A 1 128 ? -8.312 12.414 -2.312 1 98.81 128 PHE A N 1
ATOM 1010 C CA . PHE A 1 128 ? -7.145 12.711 -1.485 1 98.81 128 PHE A CA 1
ATOM 1011 C C . PHE A 1 128 ? -6.164 13.609 -2.232 1 98.81 128 PHE A C 1
ATOM 1013 O O . PHE A 1 128 ? -5.648 14.578 -1.671 1 98.81 128 PHE A O 1
ATOM 1020 N N . VAL A 1 129 ? -5.934 13.305 -3.504 1 98.75 129 VAL A N 1
ATOM 1021 C CA . VAL A 1 129 ? -4.98 14.039 -4.328 1 98.75 129 VAL A CA 1
ATOM 1022 C C . VAL A 1 129 ? -5.473 15.469 -4.539 1 98.75 129 VAL A C 1
ATOM 1024 O O . VAL A 1 129 ? -4.695 16.422 -4.438 1 98.75 129 VAL A O 1
ATOM 1027 N N . SER A 1 130 ? -6.723 15.609 -4.809 1 98.56 130 SER A N 1
ATOM 1028 C CA . SER A 1 130 ? -7.309 16.922 -5.066 1 98.56 130 SER A CA 1
ATOM 1029 C C . SER A 1 130 ? -7.172 17.844 -3.854 1 98.56 130 SER A C 1
ATOM 1031 O O . SER A 1 130 ? -6.781 19 -3.986 1 98.56 130 SER A O 1
ATOM 1033 N N . VAL A 1 131 ? -7.484 17.328 -2.701 1 98.75 131 VAL A N 1
ATOM 1034 C CA . VAL A 1 131 ? -7.426 18.156 -1.5 1 98.75 131 VAL A CA 1
ATOM 1035 C C . VAL A 1 131 ? -5.969 18.438 -1.138 1 98.75 131 VAL A C 1
ATOM 1037 O O . VAL A 1 131 ? -5.637 19.531 -0.667 1 98.75 131 VAL A O 1
ATOM 1040 N N . SER A 1 132 ? -5.078 17.469 -1.359 1 98.81 132 SER A N 1
ATOM 1041 C CA . SER A 1 132 ? -3.65 17.719 -1.182 1 98.81 132 SER A CA 1
ATOM 1042 C C . SER A 1 132 ? -3.176 18.875 -2.059 1 98.81 132 SER A C 1
ATOM 1044 O O . SER A 1 132 ? -2.375 19.703 -1.62 1 98.81 132 SER A O 1
ATOM 1046 N N . ARG A 1 133 ? -3.652 18.922 -3.285 1 98.56 133 ARG A N 1
ATOM 1047 C CA . ARG A 1 133 ? -3.318 20.031 -4.184 1 98.56 133 ARG A CA 1
ATOM 1048 C C . ARG A 1 133 ? -3.725 21.375 -3.582 1 98.56 133 ARG A C 1
ATOM 1050 O O . ARG A 1 133 ? -2.963 22.344 -3.637 1 98.56 133 ARG A O 1
ATOM 1057 N N . ASP A 1 134 ? -4.902 21.422 -3.008 1 98.75 134 ASP A N 1
ATOM 1058 C CA . ASP A 1 134 ? -5.383 22.656 -2.398 1 98.75 134 ASP A CA 1
ATOM 1059 C C . ASP A 1 134 ? -4.535 23.031 -1.185 1 98.75 134 ASP A C 1
ATOM 1061 O O . ASP A 1 134 ? -4.273 24.219 -0.95 1 98.75 134 ASP A O 1
ATOM 1065 N N . ILE A 1 135 ? -4.145 22.047 -0.363 1 98.88 135 ILE A N 1
ATOM 1066 C CA . ILE A 1 135 ? -3.287 22.297 0.791 1 98.88 135 ILE A CA 1
ATOM 1067 C C . ILE A 1 135 ? -1.964 22.906 0.331 1 98.88 135 ILE A C 1
ATOM 1069 O O . ILE A 1 135 ? -1.488 23.891 0.91 1 98.88 135 ILE A O 1
ATOM 1073 N N . ILE A 1 136 ? -1.393 22.328 -0.731 1 98.75 136 ILE A N 1
ATOM 1074 C CA . ILE A 1 136 ? -0.112 22.781 -1.261 1 98.75 136 ILE A CA 1
ATOM 1075 C C . ILE A 1 136 ? -0.255 24.203 -1.81 1 98.75 136 ILE A C 1
ATOM 1077 O O . ILE A 1 136 ? 0.592 25.062 -1.555 1 98.75 136 ILE A O 1
ATOM 1081 N N . LYS A 1 137 ? -1.354 24.469 -2.494 1 98.38 137 LYS A N 1
ATOM 1082 C CA . LYS A 1 137 ? -1.605 25.812 -3.02 1 98.38 137 LYS A CA 1
ATOM 1083 C C . LYS A 1 137 ? -1.768 26.828 -1.889 1 98.38 137 LYS A C 1
ATOM 1085 O O . LYS A 1 137 ? -1.248 27.938 -1.968 1 98.38 137 LYS A O 1
ATOM 1090 N N . ALA A 1 138 ? -2.531 26.469 -0.885 1 98.75 138 ALA A N 1
ATOM 1091 C CA . ALA A 1 138 ? -2.693 27.344 0.271 1 98.75 138 ALA A CA 1
ATOM 1092 C C . ALA A 1 138 ? -1.352 27.609 0.943 1 98.75 138 ALA A C 1
ATOM 1094 O O . ALA A 1 138 ? -1.066 28.75 1.331 1 98.75 138 ALA A O 1
ATOM 1095 N N . THR A 1 139 ? -0.553 26.562 1.084 1 98.81 139 THR A N 1
ATOM 1096 C CA . THR A 1 139 ? 0.768 26.703 1.689 1 98.81 139 THR A CA 1
ATOM 1097 C C . THR A 1 139 ? 1.639 27.656 0.881 1 98.81 139 THR A C 1
ATOM 1099 O O . THR A 1 139 ? 2.273 28.547 1.443 1 98.81 139 THR A O 1
ATOM 1102 N N . GLN A 1 140 ? 1.647 27.453 -0.431 1 98.25 140 GLN A N 1
ATOM 1103 C CA . GLN A 1 140 ? 2.441 28.328 -1.295 1 98.25 140 GLN A CA 1
ATOM 1104 C C . GLN A 1 140 ? 1.962 29.766 -1.214 1 98.25 140 GLN A C 1
ATOM 1106 O O . GLN A 1 140 ? 2.773 30.703 -1.173 1 98.25 140 GLN A O 1
ATOM 1111 N N . PHE A 1 141 ? 0.673 29.953 -1.198 1 98.31 141 PHE A N 1
ATOM 1112 C CA . PHE A 1 141 ? 0.088 31.281 -1.054 1 98.31 141 PHE A CA 1
ATOM 1113 C C . PHE A 1 141 ? 0.604 31.969 0.207 1 98.31 141 PHE A C 1
ATOM 1115 O O . PHE A 1 141 ? 0.988 33.125 0.17 1 98.31 141 PHE A O 1
ATOM 1122 N N . LEU A 1 142 ? 0.584 31.25 1.292 1 98.31 142 LEU A N 1
ATOM 1123 C CA . LEU A 1 142 ? 1.054 31.797 2.562 1 98.31 142 LEU A CA 1
ATOM 1124 C C . LEU A 1 142 ? 2.549 32.094 2.506 1 98.31 142 LEU A C 1
ATOM 1126 O O . LEU A 1 142 ? 2.992 33.156 2.963 1 98.31 142 LEU A O 1
ATOM 1130 N N . ILE A 1 143 ? 3.346 31.188 1.929 1 98.06 143 ILE A N 1
ATOM 1131 C CA . ILE A 1 143 ? 4.789 31.375 1.841 1 98.06 143 ILE A CA 1
ATOM 1132 C C . ILE A 1 143 ? 5.105 32.625 1.031 1 98.06 143 ILE A C 1
ATOM 1134 O O . ILE A 1 143 ? 6.008 33.375 1.381 1 98.06 143 ILE A O 1
ATOM 1138 N N . ASP A 1 144 ? 4.328 32.844 -0.003 1 97.44 144 ASP A N 1
ATOM 1139 C CA . ASP A 1 144 ? 4.523 34.031 -0.84 1 97.44 144 ASP A CA 1
ATOM 1140 C C . ASP A 1 144 ? 4.297 35.312 -0.044 1 97.44 144 ASP A C 1
ATOM 1142 O O . ASP A 1 144 ? 4.801 36.375 -0.412 1 97.44 144 ASP A O 1
ATOM 1146 N N . LYS A 1 145 ? 3.629 35.219 1.09 1 96.75 145 LYS A N 1
ATOM 1147 C CA . LYS A 1 145 ? 3.295 36.406 1.899 1 96.75 145 LYS A CA 1
ATOM 1148 C C . LYS A 1 145 ? 3.984 36.344 3.26 1 96.75 145 LYS A C 1
ATOM 1150 O O . LYS A 1 145 ? 3.58 37.031 4.195 1 96.75 145 LYS A O 1
ATOM 1155 N N . LYS A 1 146 ? 4.922 35.469 3.357 1 94.69 146 LYS A N 1
ATOM 1156 C CA . LYS A 1 146 ? 5.523 35.188 4.656 1 94.69 146 LYS A CA 1
ATOM 1157 C C . LYS A 1 146 ? 6.039 36.469 5.312 1 94.69 146 LYS A C 1
ATOM 1159 O O . LYS A 1 146 ? 5.988 36.594 6.539 1 94.69 146 LYS A O 1
ATOM 1164 N N . GLY A 1 147 ? 6.621 37.469 4.547 1 92.19 147 GLY A N 1
ATOM 1165 C CA . GLY A 1 147 ? 7.102 38.719 5.094 1 92.19 147 GLY A CA 1
ATOM 1166 C C . GLY A 1 147 ? 6.008 39.531 5.762 1 92.19 147 GLY A C 1
ATOM 1167 O O . GLY A 1 147 ? 6.207 40.094 6.848 1 92.19 147 GLY A O 1
ATOM 1168 N N . LYS A 1 148 ? 4.887 39.562 5.164 1 92.56 148 LYS A N 1
ATOM 1169 C CA . LYS A 1 148 ? 3.746 40.312 5.684 1 92.56 148 LYS A CA 1
ATOM 1170 C C . LYS A 1 148 ? 3.07 39.562 6.828 1 92.56 148 LYS A C 1
ATOM 1172 O O . LYS A 1 148 ? 2.648 40.156 7.812 1 92.56 148 LYS A O 1
ATOM 1177 N N . LEU A 1 149 ? 3.023 38.281 6.738 1 95.19 149 LEU A N 1
ATOM 1178 C CA . LEU A 1 149 ? 2.291 37.438 7.691 1 95.19 149 LEU A CA 1
ATOM 1179 C C . LEU A 1 149 ? 3.188 37.031 8.859 1 95.19 149 LEU A C 1
ATOM 1181 O O . LEU A 1 149 ? 2.699 36.562 9.883 1 95.19 149 LEU A O 1
ATOM 1185 N N . LYS A 1 150 ? 4.414 37.219 8.727 1 94.69 150 LYS A N 1
ATOM 1186 C CA . LYS A 1 150 ? 5.41 37.125 9.789 1 94.69 150 LYS A CA 1
ATOM 1187 C C . LYS A 1 150 ? 5.457 35.688 10.344 1 94.69 150 LYS A C 1
ATOM 1189 O O . LYS A 1 150 ? 5.25 35.5 11.539 1 94.69 15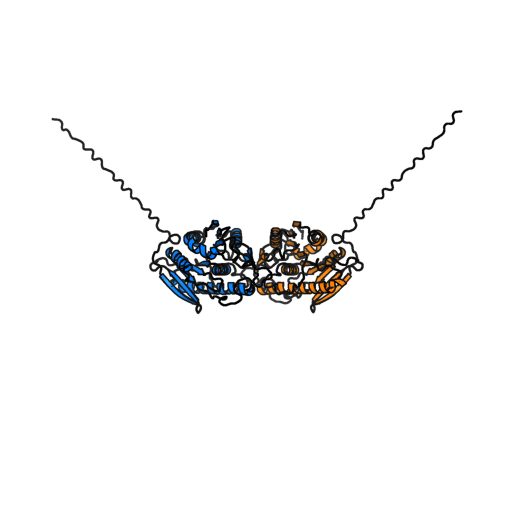0 LYS A O 1
ATOM 1194 N N . PHE A 1 151 ? 5.762 34.75 9.539 1 96.06 151 PHE A N 1
ATOM 1195 C CA . PHE A 1 151 ? 5.992 33.375 9.992 1 96.06 151 PHE A CA 1
ATOM 1196 C C . PHE A 1 151 ? 7.219 32.781 9.305 1 96.06 151 PHE A C 1
ATOM 1198 O O . PHE A 1 151 ? 7.746 33.375 8.352 1 96.06 151 PHE A O 1
ATOM 1205 N N . ASN A 1 152 ? 7.777 31.719 9.852 1 96.56 152 ASN A N 1
ATOM 1206 C CA . ASN A 1 152 ? 8.93 30.984 9.344 1 96.56 152 ASN A CA 1
ATOM 1207 C C . ASN A 1 152 ? 8.508 29.875 8.383 1 96.56 152 ASN A C 1
ATOM 1209 O O . ASN A 1 152 ? 7.902 28.891 8.797 1 96.56 152 ASN A O 1
ATOM 1213 N N . PRO A 1 153 ? 8.82 30.016 7.098 1 97 153 PRO A N 1
ATOM 1214 C CA . PRO A 1 153 ? 8.391 29 6.129 1 97 153 PRO A CA 1
ATOM 1215 C C . PRO A 1 153 ? 9.031 27.641 6.379 1 97 153 PRO A C 1
ATOM 1217 O O . PRO 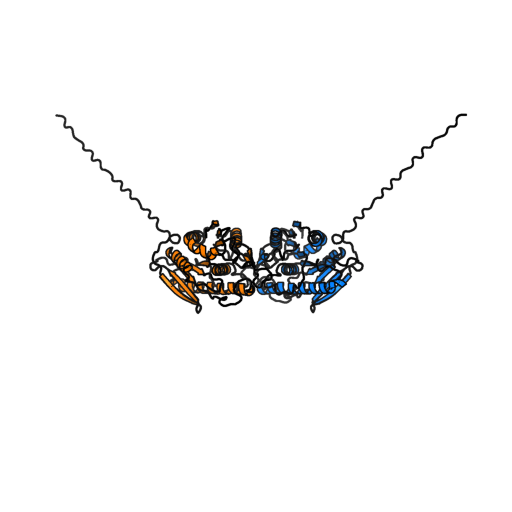A 1 153 ? 8.625 26.641 5.777 1 97 153 PRO A O 1
ATOM 1220 N N . GLU A 1 154 ? 9.992 27.531 7.266 1 96.31 154 GLU A N 1
ATOM 1221 C CA . GLU A 1 154 ? 10.641 26.266 7.59 1 96.31 154 GLU A CA 1
ATOM 1222 C C . GLU A 1 154 ? 9.945 25.578 8.766 1 96.31 154 GLU A C 1
ATOM 1224 O O . GLU A 1 154 ? 10.289 24.453 9.117 1 96.31 154 GLU A O 1
ATOM 1229 N N . SER A 1 155 ? 8.961 26.25 9.352 1 97.69 155 SER A N 1
ATOM 1230 C CA . SER A 1 155 ? 8.242 25.719 10.5 1 97.69 155 SER A CA 1
ATOM 1231 C C . SER A 1 155 ? 6.734 25.719 10.258 1 97.69 155 SER A C 1
ATOM 1233 O O . SER A 1 155 ? 5.973 26.266 11.062 1 97.69 155 SER A O 1
ATOM 1235 N N . ILE A 1 156 ? 6.34 25.094 9.211 1 98.75 156 ILE A N 1
ATOM 1236 C CA . ILE A 1 156 ? 4.926 24.953 8.875 1 98.75 156 ILE A CA 1
ATOM 1237 C C . ILE A 1 156 ? 4.422 23.578 9.336 1 98.75 156 ILE A C 1
ATOM 1239 O O . ILE A 1 156 ? 5 22.547 8.984 1 98.75 156 ILE A O 1
ATOM 1243 N N . ILE A 1 157 ? 3.404 23.531 10.156 1 98.94 157 ILE A N 1
ATOM 1244 C CA . ILE A 1 157 ? 2.781 22.328 10.672 1 98.94 157 ILE A CA 1
ATOM 1245 C C . ILE A 1 157 ? 1.355 22.203 10.141 1 98.94 157 ILE A C 1
ATOM 1247 O O . ILE A 1 157 ? 0.568 23.156 10.242 1 98.94 157 ILE A O 1
ATOM 1251 N N . LEU A 1 158 ? 1.047 21.078 9.516 1 98.94 158 LEU A N 1
ATOM 1252 C CA . LEU A 1 158 ? -0.32 20.797 9.094 1 98.94 158 LEU A CA 1
ATOM 1253 C C . LEU A 1 158 ? -1.125 20.156 10.219 1 98.94 158 LEU A C 1
ATOM 1255 O O . LEU A 1 158 ? -0.606 19.312 10.953 1 98.94 158 LEU A O 1
ATOM 1259 N N . VAL A 1 159 ? -2.336 20.594 10.391 1 98.94 159 VAL A N 1
ATOM 1260 C CA . VAL A 1 159 ? -3.303 20.016 11.312 1 98.94 159 VAL A CA 1
ATOM 1261 C C . VAL A 1 159 ? -4.582 19.656 10.562 1 98.94 159 VAL A C 1
ATOM 1263 O O . VAL A 1 159 ? -5.09 20.453 9.766 1 98.94 159 VAL A O 1
ATOM 1266 N N . GLY A 1 160 ? -5.07 18.469 10.773 1 98.94 160 GLY A N 1
ATOM 1267 C CA . GLY A 1 160 ? -6.285 18.094 10.07 1 98.94 160 GLY A CA 1
ATOM 1268 C C . GLY A 1 160 ? -7.227 17.25 10.914 1 98.94 160 GLY A C 1
ATOM 1269 O O . GLY A 1 160 ? -6.781 16.484 11.781 1 98.94 160 GLY A O 1
ATOM 1270 N N . SER A 1 161 ? -8.516 17.375 10.625 1 98.88 161 SER A N 1
ATOM 1271 C CA . SER A 1 161 ? -9.562 16.625 11.305 1 98.88 161 SER A CA 1
ATOM 1272 C C . SER A 1 161 ? -10.312 15.727 10.328 1 98.88 161 SER A C 1
ATOM 1274 O O . SER A 1 161 ? -10.789 16.203 9.289 1 98.88 161 SER A O 1
ATOM 1276 N N . SER A 1 162 ? -10.5 14.43 10.68 1 98.69 162 SER A N 1
ATOM 1277 C CA . SER A 1 162 ? -11.305 13.508 9.875 1 98.69 162 SER A CA 1
ATOM 1278 C C . SER A 1 162 ? -10.844 13.5 8.422 1 98.69 162 SER A C 1
ATOM 1280 O O . SER A 1 162 ? -9.695 13.164 8.133 1 98.69 162 SER A O 1
ATOM 1282 N N . ALA A 1 163 ? -11.711 14.016 7.508 1 98.88 163 ALA A N 1
ATOM 1283 C CA . ALA A 1 163 ? -11.328 14.141 6.102 1 98.88 163 ALA A CA 1
ATOM 1284 C C . ALA A 1 163 ? -10.102 15.031 5.949 1 98.88 163 ALA A C 1
ATOM 1286 O O . ALA A 1 163 ? -9.195 14.719 5.176 1 98.88 163 ALA A O 1
ATOM 1287 N N . GLY A 1 164 ? -10.039 16.094 6.715 1 98.94 164 GLY A N 1
ATOM 1288 C CA . GLY A 1 164 ? -8.867 16.953 6.719 1 98.94 164 GLY A CA 1
ATOM 1289 C C . GLY A 1 164 ? -7.613 16.25 7.215 1 98.94 164 GLY A C 1
ATOM 1290 O O . GLY A 1 164 ? -6.516 16.5 6.727 1 98.94 164 GLY A O 1
ATOM 1291 N N . ALA A 1 165 ? -7.805 15.352 8.227 1 98.94 165 ALA A N 1
ATOM 1292 C CA . ALA A 1 165 ? -6.68 14.57 8.727 1 98.94 165 ALA A CA 1
ATOM 1293 C C . ALA A 1 165 ? -6.16 13.609 7.66 1 98.94 165 ALA A C 1
ATOM 1295 O O . ALA A 1 165 ? -4.949 13.445 7.5 1 98.94 165 ALA A O 1
ATOM 1296 N N . GLU A 1 166 ? -7.039 12.945 6.93 1 98.94 166 GLU A N 1
ATOM 1297 C CA . GLU A 1 166 ? -6.621 12.117 5.805 1 98.94 166 GLU A CA 1
ATOM 1298 C C . GLU A 1 166 ? -5.887 12.938 4.754 1 98.94 166 GLU A C 1
ATOM 1300 O O . GLU A 1 166 ? -4.863 12.5 4.219 1 98.94 166 GLU A O 1
ATOM 1305 N N . ALA A 1 167 ? -6.352 14.125 4.512 1 98.94 167 ALA A N 1
ATOM 1306 C CA . ALA A 1 167 ? -5.746 14.984 3.5 1 98.94 167 ALA A CA 1
ATOM 1307 C C . ALA A 1 167 ? -4.34 15.406 3.912 1 98.94 167 ALA A C 1
ATOM 1309 O O . ALA A 1 167 ? -3.395 15.289 3.127 1 98.94 167 ALA A O 1
ATOM 1310 N N . VAL A 1 168 ? -4.164 15.891 5.156 1 98.94 168 VAL A N 1
ATOM 1311 C CA . VAL A 1 168 ? -2.857 16.406 5.551 1 98.94 168 VAL A CA 1
ATOM 1312 C C . VAL A 1 168 ? -1.85 15.266 5.633 1 98.94 168 VAL A C 1
ATOM 1314 O O . VAL A 1 168 ? -0.687 15.43 5.254 1 98.94 168 VAL A O 1
ATOM 1317 N N . LEU A 1 169 ? -2.264 14.078 6.121 1 98.94 169 LEU A N 1
ATOM 1318 C CA . LEU A 1 169 ? -1.362 12.93 6.191 1 98.94 169 LEU A CA 1
ATOM 1319 C C . LEU A 1 169 ? -0.922 12.5 4.797 1 98.94 169 LEU A C 1
ATOM 1321 O O . LEU A 1 169 ? 0.261 12.242 4.566 1 98.94 169 LEU A O 1
ATOM 1325 N N . ASN A 1 170 ? -1.862 12.398 3.877 1 98.88 170 ASN A N 1
ATOM 1326 C CA . ASN A 1 170 ? -1.495 12.016 2.516 1 98.88 170 ASN A CA 1
ATOM 1327 C C . ASN A 1 170 ? -0.622 13.078 1.853 1 98.88 170 ASN A C 1
ATOM 1329 O O . ASN A 1 170 ? 0.296 12.742 1.099 1 98.88 170 ASN A O 1
ATOM 1333 N N . THR A 1 171 ? -0.895 14.375 2.121 1 98.81 171 THR A N 1
ATOM 1334 C CA . THR A 1 171 ? -0.077 15.453 1.582 1 98.81 171 THR A CA 1
ATOM 1335 C C . THR A 1 171 ? 1.383 15.289 1.99 1 98.81 171 THR A C 1
ATOM 1337 O O . THR A 1 171 ? 2.287 15.461 1.172 1 98.81 171 THR A O 1
ATOM 1340 N N . VAL A 1 172 ? 1.609 14.875 3.211 1 98.69 172 VAL A N 1
ATOM 1341 C CA . VAL A 1 172 ? 2.957 14.82 3.768 1 98.69 172 VAL A CA 1
ATOM 1342 C C . VAL A 1 172 ? 3.633 13.508 3.357 1 98.69 172 VAL A C 1
ATOM 1344 O O . VAL A 1 172 ? 4.73 13.523 2.795 1 98.69 172 VAL A O 1
ATOM 1347 N N . PHE A 1 173 ? 2.949 12.422 3.496 1 98.69 173 PHE A N 1
ATOM 1348 C CA . PHE A 1 173 ? 3.635 11.141 3.484 1 98.69 173 PHE A CA 1
ATOM 1349 C C . PHE A 1 173 ? 3.557 10.5 2.104 1 98.69 173 PHE A C 1
ATOM 1351 O O . PHE A 1 173 ? 4.383 9.648 1.762 1 98.69 173 PHE A O 1
ATOM 1358 N N . MET A 1 174 ? 2.588 10.836 1.273 1 98.06 174 MET A N 1
ATOM 1359 C CA . MET A 1 174 ? 2.387 10.18 -0.016 1 98.06 174 MET A CA 1
ATOM 1360 C C . MET A 1 174 ? 3.039 10.977 -1.14 1 98.06 174 MET A C 1
ATOM 1362 O O . MET A 1 174 ? 2.869 10.656 -2.316 1 98.06 174 MET A O 1
ATOM 1366 N N . LYS A 1 175 ? 3.842 11.984 -0.807 1 96.88 175 LYS A N 1
ATOM 1367 C CA . LYS A 1 175 ? 4.336 12.953 -1.781 1 96.88 175 LYS A CA 1
ATOM 1368 C C . LYS A 1 175 ? 5.082 12.266 -2.916 1 96.88 175 LYS A C 1
ATOM 1370 O O . LYS A 1 175 ? 5.074 12.742 -4.055 1 96.88 175 LYS A O 1
ATOM 1375 N N . ASN A 1 176 ? 5.699 11.062 -2.648 1 96.19 176 ASN A N 1
ATOM 1376 C CA . ASN A 1 176 ? 6.492 10.406 -3.678 1 96.19 176 ASN A CA 1
ATOM 1377 C C . ASN A 1 176 ? 5.73 9.25 -4.316 1 96.19 176 ASN A C 1
ATOM 1379 O O . ASN A 1 176 ? 6.246 8.586 -5.223 1 96.19 176 ASN A O 1
ATOM 1383 N N . GLU A 1 177 ? 4.527 8.914 -3.842 1 97 177 GLU A N 1
ATOM 1384 C CA . GLU A 1 177 ? 3.656 7.938 -4.488 1 97 177 GLU A CA 1
ATOM 1385 C C . GLU A 1 177 ? 3.143 8.453 -5.828 1 97 177 GLU A C 1
ATOM 1387 O O . GLU A 1 177 ? 2.891 9.656 -5.98 1 97 177 GLU A O 1
ATOM 1392 N N . TYR A 1 178 ? 3.006 7.652 -6.785 1 93.88 178 TYR A N 1
ATOM 1393 C CA . TYR A 1 178 ? 2.887 8.031 -8.188 1 93.88 178 TYR A CA 1
ATOM 1394 C C . TYR A 1 178 ? 1.632 8.867 -8.422 1 93.88 178 TYR A C 1
ATOM 1396 O O . TYR A 1 178 ? 1.595 9.703 -9.328 1 93.88 178 TYR A O 1
ATOM 1404 N N . THR A 1 179 ? 0.567 8.68 -7.621 1 95.62 179 THR A N 1
ATOM 1405 C CA . THR A 1 179 ? -0.646 9.461 -7.828 1 95.62 179 THR A CA 1
ATOM 1406 C C . THR A 1 179 ? -0.482 10.875 -7.273 1 95.62 179 THR A C 1
ATOM 1408 O O . THR A 1 179 ? -1.153 11.805 -7.723 1 95.62 179 THR A O 1
ATOM 1411 N N . PHE A 1 180 ? 0.416 11.047 -6.289 1 97.06 180 PHE A N 1
ATOM 1412 C CA . PHE A 1 180 ? 0.605 12.328 -5.605 1 97.06 180 PHE A CA 1
ATOM 1413 C C . PHE A 1 180 ? 1.815 13.062 -6.164 1 97.06 180 PHE A C 1
ATOM 1415 O O . PHE A 1 180 ? 1.943 14.273 -5.988 1 97.06 180 PHE A O 1
ATOM 1422 N N . LYS A 1 181 ? 2.73 12.297 -6.816 1 93.75 181 LYS A N 1
ATOM 1423 C CA . LYS A 1 181 ? 4.062 12.789 -7.156 1 93.75 181 LYS A CA 1
ATOM 1424 C C . LYS A 1 181 ? 3.982 13.953 -8.148 1 93.75 181 LYS A C 1
ATOM 1426 O O . LYS A 1 181 ? 4.914 14.75 -8.242 1 93.75 181 LYS A O 1
ATOM 1431 N N . LYS A 1 182 ? 2.895 14.102 -8.828 1 92.5 182 LYS A N 1
ATOM 1432 C CA . LYS A 1 182 ? 2.744 15.164 -9.812 1 92.5 182 LYS A CA 1
ATOM 1433 C C . LYS A 1 182 ? 2.279 16.453 -9.156 1 92.5 182 LYS A C 1
ATOM 1435 O O . LYS A 1 182 ? 2.199 17.5 -9.812 1 92.5 182 LYS A O 1
ATOM 1440 N N . LEU A 1 183 ? 1.948 16.438 -7.879 1 96 183 LEU A N 1
ATOM 1441 C CA . LEU A 1 183 ? 1.507 17.641 -7.168 1 96 183 LEU A CA 1
ATOM 1442 C C . LEU A 1 183 ? 2.633 18.656 -7.074 1 96 183 LEU A C 1
ATOM 1444 O O . LEU A 1 183 ? 3.809 18.297 -7.008 1 96 183 LEU A O 1
ATOM 1448 N N . PRO A 1 184 ? 2.316 19.875 -7.027 1 93.94 184 PRO A N 1
ATOM 1449 C CA . PRO A 1 184 ? 3.32 20.938 -7.078 1 93.94 184 PRO A CA 1
ATOM 1450 C C . PRO A 1 184 ? 3.887 21.281 -5.703 1 93.94 184 PRO A C 1
ATOM 1452 O O . PRO A 1 184 ? 3.705 22.406 -5.219 1 93.94 184 PRO A O 1
ATOM 1455 N N . TYR A 1 185 ? 4.617 20.375 -5.113 1 91.44 185 TYR A N 1
ATOM 1456 C CA . TYR A 1 185 ? 5.191 20.609 -3.795 1 91.44 185 TYR A CA 1
ATOM 1457 C C . TYR A 1 185 ? 6.23 21.719 -3.844 1 91.44 185 TYR A C 1
ATOM 1459 O O . TYR A 1 185 ? 6.461 22.406 -2.844 1 91.44 185 TYR A O 1
ATOM 1467 N N . ALA A 1 186 ? 6.867 21.953 -4.992 1 87.12 186 ALA A N 1
ATOM 1468 C CA . ALA A 1 186 ? 7.91 22.969 -5.129 1 87.12 186 ALA A CA 1
ATOM 1469 C C . ALA A 1 186 ? 8.977 22.812 -4.047 1 87.12 186 ALA A C 1
ATOM 1471 O O . ALA A 1 186 ? 9.602 21.75 -3.934 1 87.12 186 ALA A O 1
ATOM 1472 N N . THR A 1 187 ? 9.18 23.812 -3.211 1 89.5 187 THR A N 1
ATOM 1473 C CA . THR A 1 187 ? 10.203 23.766 -2.178 1 89.5 187 THR A CA 1
ATOM 1474 C C . THR A 1 187 ? 9.578 23.625 -0.795 1 89.5 187 THR A C 1
ATOM 1476 O O . THR A 1 187 ? 10.258 23.781 0.221 1 89.5 187 THR A O 1
ATOM 1479 N N . ILE A 1 188 ? 8.273 23.344 -0.787 1 95.75 188 ILE A N 1
ATOM 1480 C CA . ILE A 1 188 ? 7.551 23.266 0.478 1 95.75 188 ILE A CA 1
ATOM 1481 C C . ILE A 1 188 ? 8.047 22.078 1.29 1 95.75 188 ILE A C 1
ATOM 1483 O O . ILE A 1 188 ? 8.148 20.953 0.771 1 95.75 188 ILE A O 1
ATOM 1487 N N . LYS A 1 189 ? 8.383 22.344 2.486 1 94.19 189 LYS A N 1
ATOM 1488 C CA . LYS A 1 189 ? 8.703 21.328 3.479 1 94.19 189 LYS A CA 1
ATOM 1489 C C . LYS A 1 189 ? 7.91 21.531 4.762 1 94.19 189 LYS A C 1
ATOM 1491 O O . LYS A 1 189 ? 8 22.594 5.387 1 94.19 189 LYS A O 1
ATOM 1496 N N . TYR A 1 190 ? 7.156 20.609 5.09 1 98.62 190 TYR A N 1
ATOM 1497 C CA . TYR A 1 190 ? 6.418 20.703 6.348 1 98.62 190 TYR A CA 1
ATOM 1498 C C . TYR A 1 190 ? 7.27 20.219 7.512 1 98.62 190 TYR A C 1
ATOM 1500 O O . TYR A 1 190 ? 7.996 19.219 7.387 1 98.62 190 TYR A O 1
ATOM 1508 N N . ALA A 1 191 ? 7.172 20.875 8.633 1 98.69 191 ALA A N 1
ATOM 1509 C CA . ALA A 1 191 ? 8.016 20.594 9.789 1 98.69 191 ALA A CA 1
ATOM 1510 C C . ALA A 1 191 ? 7.34 19.578 10.719 1 98.69 191 ALA A C 1
ATOM 1512 O O . ALA A 1 191 ? 7.996 18.984 11.57 1 98.69 191 ALA A O 1
ATOM 1513 N N . GLY A 1 192 ? 6.004 19.453 10.602 1 98.88 192 GLY A N 1
ATOM 1514 C CA . GLY A 1 192 ? 5.223 18.5 11.383 1 98.88 192 GLY A CA 1
ATOM 1515 C C . GLY A 1 192 ? 3.807 18.328 10.867 1 98.88 192 GLY A C 1
ATOM 1516 O O . GLY A 1 192 ? 3.354 19.094 10.008 1 98.88 192 GLY A O 1
ATOM 1517 N N . VAL A 1 193 ? 3.15 17.297 11.359 1 98.94 193 VAL A N 1
ATOM 1518 C CA . VAL A 1 193 ? 1.756 17.047 11 1 98.94 193 VAL A CA 1
ATOM 15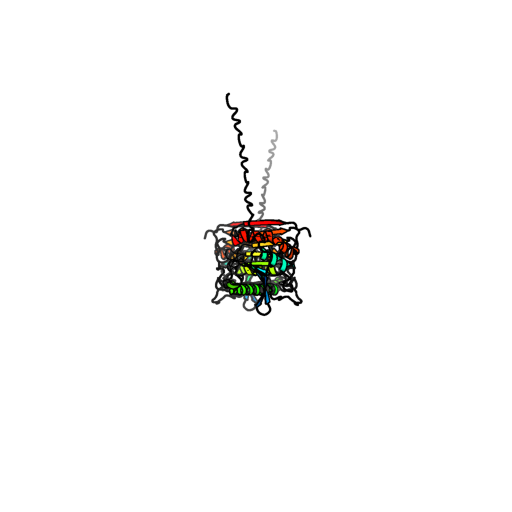19 C C . VAL A 1 193 ? 1.005 16.5 12.211 1 98.94 193 VAL A C 1
ATOM 1521 O O . VAL A 1 193 ? 1.554 15.711 12.984 1 98.94 193 VAL A O 1
ATOM 1524 N N . ILE A 1 194 ? -0.185 17.016 12.414 1 99 194 ILE A N 1
ATOM 1525 C CA . ILE A 1 194 ? -1.073 16.625 13.508 1 99 194 ILE A CA 1
ATOM 1526 C C . ILE A 1 194 ? -2.402 16.141 12.938 1 99 194 ILE A C 1
ATOM 1528 O O . ILE A 1 194 ? -3.047 16.844 12.156 1 99 194 ILE A O 1
ATOM 1532 N N . SER A 1 195 ? -2.805 14.984 13.344 1 98.94 195 SER A N 1
ATOM 1533 C CA . SER A 1 195 ? -3.947 14.305 12.734 1 98.94 195 SER A CA 1
ATOM 1534 C C . SER A 1 195 ? -4.988 13.93 13.789 1 98.94 195 SER A C 1
ATOM 1536 O O . SER A 1 195 ? -4.668 13.273 14.781 1 98.94 195 SER A O 1
ATOM 1538 N N . PHE A 1 196 ? -6.242 14.398 13.539 1 98.94 196 PHE A N 1
ATOM 1539 C CA . PHE A 1 196 ? -7.395 13.953 14.32 1 98.94 196 PHE A CA 1
ATOM 1540 C C . PHE A 1 196 ? -8.188 12.891 13.555 1 98.94 196 PHE A C 1
ATOM 1542 O O . PHE A 1 196 ? -9.07 13.219 12.766 1 98.94 196 PHE A O 1
ATOM 1549 N N . ALA A 1 197 ? -7.867 11.617 13.789 1 98.88 197 ALA A N 1
ATOM 1550 C CA . ALA A 1 197 ? -8.594 10.484 13.234 1 98.88 197 ALA A CA 1
ATOM 1551 C C . ALA A 1 197 ? -8.414 10.406 11.719 1 98.88 197 ALA A C 1
ATOM 1553 O O . ALA A 1 197 ? -9.391 10.32 10.977 1 98.88 197 ALA A O 1
ATOM 1554 N N . GLY A 1 198 ? -7.188 10.414 11.203 1 98.94 198 GLY A N 1
ATOM 1555 C CA . GLY A 1 198 ? -6.879 10.305 9.781 1 98.94 198 GLY A CA 1
ATOM 1556 C C . GLY A 1 198 ? -6.188 9 9.422 1 98.94 198 GLY A C 1
ATOM 1557 O O . GLY A 1 198 ? -5.945 8.164 10.289 1 98.94 198 GLY A O 1
ATOM 1558 N N . ALA A 1 199 ? -5.945 8.828 8.172 1 98.94 199 ALA A N 1
ATOM 1559 C CA . ALA A 1 199 ? -5.246 7.676 7.609 1 98.94 199 ALA A CA 1
ATOM 1560 C C . ALA A 1 199 ? -4.582 8.031 6.281 1 98.94 199 ALA A C 1
ATOM 1562 O O . ALA A 1 199 ? -4.875 9.07 5.688 1 98.94 199 ALA A O 1
ATOM 1563 N N . ILE A 1 200 ? -3.643 7.191 5.926 1 98.88 200 ILE A N 1
ATOM 1564 C CA . ILE A 1 200 ? -2.945 7.398 4.66 1 98.88 200 ILE A CA 1
ATOM 1565 C C . ILE A 1 200 ? -3.125 6.18 3.764 1 98.88 200 ILE A C 1
ATOM 1567 O O . ILE A 1 200 ? -3.514 5.105 4.234 1 98.88 200 ILE A O 1
ATOM 1571 N N . VAL A 1 201 ? -2.859 6.324 2.5 1 98.62 201 VAL A N 1
ATOM 1572 C CA . VAL A 1 201 ? -3.123 5.312 1.482 1 98.62 201 VAL A CA 1
ATOM 1573 C C . VAL A 1 201 ? -2.174 4.133 1.671 1 98.62 201 VAL A C 1
ATOM 1575 O O . VAL A 1 201 ? -2.574 2.975 1.519 1 98.62 201 VAL A O 1
ATOM 1578 N N . ASN A 1 202 ? -0.938 4.434 2.004 1 98.62 202 ASN A N 1
ATOM 1579 C CA . ASN A 1 202 ? 0.073 3.385 2.119 1 98.62 202 ASN A CA 1
ATOM 1580 C C . ASN A 1 202 ? 1.26 3.842 2.961 1 98.62 202 ASN A C 1
ATOM 1582 O O . ASN A 1 202 ? 2.082 4.641 2.504 1 98.62 202 ASN A O 1
ATOM 1586 N N . ALA A 1 203 ? 1.423 3.283 4.145 1 98.69 203 ALA A N 1
ATOM 1587 C CA . ALA A 1 203 ? 2.432 3.727 5.102 1 98.69 203 ALA A CA 1
ATOM 1588 C C . ALA A 1 203 ? 3.836 3.357 4.633 1 98.69 203 ALA A C 1
ATOM 1590 O O . ALA A 1 203 ? 4.828 3.85 5.176 1 98.69 203 ALA A O 1
ATOM 1591 N N . ASN A 1 204 ? 3.951 2.449 3.592 1 98.31 204 ASN A N 1
ATOM 1592 C CA . ASN A 1 204 ? 5.266 2.105 3.061 1 98.31 204 ASN A CA 1
ATOM 1593 C C . ASN A 1 204 ? 5.957 3.32 2.445 1 98.31 204 ASN A C 1
ATOM 1595 O O . ASN A 1 204 ? 7.164 3.301 2.213 1 98.31 204 ASN A O 1
ATOM 1599 N N . TYR A 1 205 ? 5.258 4.363 2.211 1 98.5 205 TYR A N 1
ATOM 1600 C CA . TYR A 1 205 ? 5.828 5.559 1.599 1 98.5 205 TYR A CA 1
ATOM 1601 C C . TYR A 1 205 ? 6.312 6.535 2.662 1 98.5 205 TYR A C 1
ATOM 1603 O O . TYR A 1 205 ? 6.832 7.605 2.34 1 98.5 205 TYR A O 1
ATOM 1611 N N . ILE A 1 206 ? 6.062 6.23 3.949 1 98.69 206 ILE A N 1
ATOM 1612 C CA . ILE A 1 206 ? 6.809 6.906 5.008 1 98.69 206 ILE A CA 1
ATOM 1613 C C . ILE A 1 206 ? 8.25 6.402 5.023 1 98.69 206 ILE A C 1
ATOM 1615 O O . ILE A 1 206 ? 8.508 5.25 5.379 1 98.69 206 ILE A O 1
ATOM 1619 N N . THR A 1 207 ? 9.109 7.16 4.555 1 97.44 207 THR A N 1
ATOM 1620 C CA . THR A 1 207 ? 10.531 6.832 4.449 1 97.44 207 THR A CA 1
ATOM 1621 C C . THR A 1 207 ? 11.375 7.812 5.262 1 97.44 207 THR A C 1
ATOM 1623 O O . THR A 1 207 ? 10.844 8.75 5.863 1 97.44 207 THR A O 1
ATOM 1626 N N . LYS A 1 208 ? 12.672 7.574 5.258 1 95.38 208 LYS A N 1
ATOM 1627 C CA . LYS A 1 208 ? 13.57 8.492 5.949 1 95.38 208 LYS A CA 1
ATOM 1628 C C . LYS A 1 208 ? 13.469 9.898 5.367 1 95.38 208 LYS A C 1
ATOM 1630 O O . LYS A 1 208 ? 13.68 10.891 6.078 1 95.38 208 LYS A O 1
ATOM 1635 N N . ASN A 1 209 ? 13.047 9.984 4.082 1 93.06 209 ASN A N 1
ATOM 1636 C CA . ASN A 1 209 ? 13.016 11.273 3.393 1 93.06 209 ASN A CA 1
ATOM 1637 C C . ASN A 1 209 ? 11.672 11.969 3.568 1 93.06 209 ASN A C 1
ATOM 1639 O O . ASN A 1 209 ? 11.57 13.188 3.402 1 93.06 209 ASN A O 1
ATOM 1643 N N . THR A 1 210 ? 10.594 11.203 3.934 1 95.75 210 THR A N 1
ATOM 1644 C CA . THR A 1 210 ? 9.273 11.828 4.02 1 95.75 210 THR A CA 1
ATOM 1645 C C . THR A 1 210 ? 8.812 11.914 5.473 1 95.75 210 THR A C 1
ATOM 1647 O O . THR A 1 210 ? 7.895 12.664 5.793 1 95.75 210 THR A O 1
ATOM 1650 N N . ALA A 1 211 ? 9.453 11.164 6.355 1 98.38 211 ALA A N 1
ATOM 1651 C CA . ALA A 1 211 ? 9.062 11.148 7.762 1 98.38 211 ALA A CA 1
ATOM 1652 C C . ALA A 1 211 ? 9.359 12.484 8.438 1 98.38 211 ALA A C 1
ATOM 1654 O O . ALA A 1 211 ? 10.398 13.094 8.18 1 98.38 211 ALA A O 1
ATOM 1655 N N . ILE A 1 212 ? 8.43 12.945 9.188 1 98.75 212 ILE A N 1
ATOM 1656 C CA . ILE A 1 212 ? 8.562 14.18 9.961 1 98.75 212 ILE A CA 1
ATOM 1657 C C . ILE A 1 212 ? 7.887 14.016 11.32 1 98.75 212 ILE A C 1
ATOM 1659 O O . ILE A 1 212 ? 7.086 13.094 11.508 1 98.75 212 ILE A O 1
ATOM 1663 N N . PRO A 1 213 ? 8.203 14.891 12.312 1 98.88 213 PRO A N 1
ATOM 1664 C CA . PRO A 1 213 ? 7.484 14.805 13.586 1 98.88 213 PRO A CA 1
ATOM 1665 C C . PRO A 1 213 ? 5.969 14.797 13.414 1 98.88 213 PRO A C 1
ATOM 1667 O O . PRO A 1 213 ? 5.422 15.625 12.68 1 98.88 213 PRO A O 1
ATOM 1670 N N . THR A 1 214 ? 5.328 13.812 14.062 1 98.94 214 THR A N 1
ATOM 1671 C CA . THR A 1 214 ? 3.918 13.547 13.797 1 98.94 214 THR A CA 1
ATOM 1672 C C . THR A 1 214 ? 3.17 13.273 15.094 1 98.94 214 THR A C 1
ATOM 1674 O O . THR A 1 214 ? 3.625 12.477 15.922 1 98.94 214 THR A O 1
ATOM 1677 N N . MET A 1 215 ? 2.049 13.977 15.273 1 98.94 215 MET A N 1
ATOM 1678 C CA . MET A 1 215 ? 1.139 13.672 16.375 1 98.94 215 MET A CA 1
ATOM 1679 C C . MET A 1 215 ? -0.183 13.117 15.844 1 98.94 215 MET A C 1
ATOM 1681 O O . MET A 1 215 ? -0.78 13.695 14.938 1 98.94 215 MET A O 1
ATOM 1685 N N . LEU A 1 216 ? -0.605 12.023 16.438 1 98.94 216 LEU A N 1
ATOM 1686 C CA . LEU A 1 216 ? -1.776 11.289 15.961 1 98.94 216 LEU A CA 1
ATOM 1687 C C . LEU A 1 216 ? -2.773 11.078 17.094 1 98.94 216 LEU A C 1
ATOM 1689 O O . LEU A 1 216 ? -2.422 10.516 18.141 1 98.94 216 LEU A O 1
ATOM 1693 N N . PHE A 1 217 ? -3.986 11.57 16.891 1 98.94 217 PHE A N 1
ATOM 1694 C CA . PHE A 1 217 ? -5.109 11.273 17.781 1 98.94 217 PHE A CA 1
ATOM 1695 C C . PHE A 1 217 ? -6.094 10.32 17.109 1 98.94 217 PHE A C 1
ATOM 1697 O O . PHE A 1 217 ? -6.5 10.547 15.969 1 98.94 217 PHE A O 1
ATOM 1704 N N . HIS A 1 218 ? -6.504 9.281 17.859 1 98.88 218 HIS A N 1
ATOM 1705 C CA . HIS A 1 218 ? -7.406 8.359 17.172 1 98.88 218 HIS A CA 1
ATOM 1706 C C . HIS A 1 218 ? -8.133 7.461 18.172 1 98.88 218 HIS A C 1
ATOM 1708 O O . HIS A 1 218 ? -7.57 7.102 19.203 1 98.88 218 HIS A O 1
ATOM 1714 N N . GLY A 1 219 ? -9.391 7.188 17.922 1 98.75 219 GLY A N 1
ATOM 1715 C CA . GLY A 1 219 ? -10.102 6.133 18.625 1 98.75 219 GLY A CA 1
ATOM 1716 C C . GLY A 1 219 ? -9.906 4.762 18 1 98.75 219 GLY A C 1
ATOM 1717 O O . GLY A 1 219 ? -10.047 4.602 16.781 1 98.75 219 GLY A O 1
ATOM 1718 N N . ALA A 1 220 ? -9.711 3.709 18.781 1 98.06 220 ALA A N 1
ATOM 1719 C CA . ALA A 1 220 ? -9.336 2.393 18.281 1 98.06 220 ALA A CA 1
ATOM 1720 C C . ALA A 1 220 ? -10.531 1.673 17.672 1 98.06 220 ALA A C 1
ATOM 1722 O O . ALA A 1 220 ? -10.375 0.719 16.906 1 98.06 220 ALA A O 1
ATOM 1723 N N . LYS A 1 221 ? -11.742 2.127 17.953 1 98.06 221 LYS A N 1
ATOM 1724 C CA . LYS A 1 221 ? -12.945 1.483 17.438 1 98.06 221 LYS A CA 1
ATOM 1725 C C . LYS A 1 221 ? -13.578 2.32 16.328 1 98.06 221 LYS A C 1
ATOM 1727 O O . LYS A 1 221 ? -14.766 2.17 16.031 1 98.06 221 LYS A O 1
ATOM 1732 N N . ASP A 1 222 ? -12.82 3.201 15.805 1 98.56 222 ASP A N 1
ATOM 1733 C CA . ASP A 1 222 ? -13.281 4.016 14.68 1 98.56 222 ASP A CA 1
ATOM 1734 C C . ASP A 1 222 ? -13.664 3.145 13.492 1 98.56 222 ASP A C 1
ATOM 1736 O O . ASP A 1 222 ? -12.82 2.457 12.922 1 98.56 222 ASP A O 1
ATOM 1740 N N . ASN A 1 223 ? -14.914 3.182 13.055 1 97.62 223 ASN A N 1
ATOM 1741 C CA . ASN A 1 223 ? -15.391 2.352 11.953 1 97.62 223 ASN A CA 1
ATOM 1742 C C . ASN A 1 223 ? -15.461 3.141 10.648 1 97.62 223 ASN A C 1
ATOM 1744 O O . ASN A 1 223 ? -15.859 2.604 9.617 1 97.62 223 ASN A O 1
ATOM 1748 N N . MET A 1 224 ? -15.062 4.43 10.68 1 98.19 224 MET A N 1
ATOM 1749 C CA . MET A 1 224 ? -15.094 5.277 9.492 1 98.19 224 MET A CA 1
ATOM 1750 C C . MET A 1 224 ? -13.695 5.406 8.883 1 98.19 224 MET A C 1
ATOM 1752 O O . MET A 1 224 ? -13.531 5.332 7.668 1 98.19 224 MET A O 1
ATOM 1756 N N . VAL A 1 225 ? -12.742 5.703 9.672 1 98.88 225 VAL A N 1
ATOM 1757 C CA . VAL A 1 225 ? -11.336 5.773 9.32 1 98.88 225 VAL A CA 1
ATOM 1758 C C . VAL A 1 225 ? -10.531 4.785 10.172 1 98.88 225 VAL A C 1
ATOM 1760 O O . VAL A 1 225 ? -10.586 4.836 11.398 1 98.88 225 VAL A O 1
ATOM 1763 N N . PRO A 1 226 ? -9.859 3.883 9.578 1 98.81 226 PRO A N 1
ATOM 1764 C CA . PRO A 1 226 ? -9.227 2.836 10.375 1 98.81 226 PRO A CA 1
ATOM 1765 C C . PRO A 1 226 ? -8.164 3.383 11.328 1 98.81 226 PRO A C 1
ATOM 1767 O O . PRO A 1 226 ? -7.422 4.301 10.969 1 98.81 226 PRO A O 1
ATOM 1770 N N . TYR A 1 227 ? -8.141 2.824 12.531 1 98.81 227 TYR A N 1
ATOM 1771 C CA . TYR A 1 227 ? -7.113 3.111 13.531 1 98.81 227 TYR A CA 1
ATOM 1772 C C . TYR A 1 227 ? -5.785 2.48 13.133 1 98.81 227 TYR A C 1
ATOM 1774 O O . TYR A 1 227 ? -4.742 3.139 13.172 1 98.81 227 TYR A O 1
ATOM 1782 N N . ALA A 1 228 ? -5.832 1.188 12.82 1 98.56 228 ALA A N 1
ATOM 1783 C CA . ALA A 1 228 ? -4.68 0.479 12.273 1 98.56 228 ALA A CA 1
ATOM 1784 C C . ALA A 1 228 ? -4.773 0.377 10.75 1 98.56 228 ALA A C 1
ATOM 1786 O O . ALA A 1 228 ? -5.031 1.373 10.07 1 98.56 228 ALA A O 1
ATOM 1787 N N . THR A 1 229 ? -4.492 -0.766 10.203 1 98.56 229 THR A N 1
ATOM 1788 C CA . THR A 1 229 ? -4.668 -1.033 8.781 1 98.56 229 THR A CA 1
ATOM 1789 C C . THR A 1 229 ? -5.953 -1.815 8.531 1 98.56 229 THR A C 1
ATOM 1791 O O . THR A 1 229 ? -6.125 -2.922 9.055 1 98.56 229 THR A O 1
ATOM 1794 N N . ALA A 1 230 ? -6.875 -1.225 7.844 1 98.44 230 ALA A N 1
ATOM 1795 C CA . ALA A 1 230 ? -8.172 -1.834 7.559 1 98.44 230 ALA A CA 1
ATOM 1796 C C . ALA A 1 230 ? -8.852 -1.146 6.379 1 98.44 230 ALA A C 1
ATOM 1798 O O . ALA A 1 230 ? -8.398 -0.101 5.914 1 98.44 230 ALA A O 1
ATOM 1799 N N . PRO A 1 231 ? -9.938 -1.775 5.855 1 98.5 231 PRO A N 1
ATOM 1800 C CA . PRO A 1 231 ? -10.703 -1.103 4.805 1 98.5 231 PRO A CA 1
ATOM 1801 C C . PRO A 1 231 ? -11.32 0.213 5.273 1 98.5 231 PRO A C 1
ATOM 1803 O O . PRO A 1 231 ? -11.805 0.302 6.406 1 98.5 231 PRO A O 1
ATOM 1806 N N . HIS A 1 232 ? -11.203 1.251 4.406 1 98.62 232 HIS A N 1
ATOM 1807 C CA . HIS A 1 232 ? -11.906 2.504 4.641 1 98.62 232 HIS A CA 1
ATOM 1808 C C . HIS A 1 232 ? -13.406 2.266 4.824 1 98.62 232 HIS A C 1
ATOM 1810 O O . HIS A 1 232 ? -14.039 1.598 4.004 1 98.62 232 HIS A O 1
ATOM 1816 N N . HIS A 1 233 ? -14.031 2.707 5.98 1 98.06 233 HIS A N 1
ATOM 1817 C CA . HIS A 1 233 ? -15.445 2.578 6.32 1 98.06 233 HIS A CA 1
ATOM 1818 C C . HIS A 1 233 ? -15.828 1.116 6.523 1 98.06 233 HIS A C 1
ATOM 1820 O O . HIS A 1 233 ? -16.984 0.743 6.32 1 98.06 233 HIS A O 1
ATOM 1826 N N . LEU A 1 234 ? -14.797 0.263 6.703 1 97.5 234 LEU A N 1
ATOM 1827 C CA . LEU A 1 234 ? -15 -1.17 6.883 1 97.5 234 LEU A CA 1
ATOM 1828 C C . LEU A 1 234 ? -15.734 -1.768 5.684 1 97.5 234 LEU A C 1
ATOM 1830 O O . LEU A 1 234 ? -16.547 -2.678 5.84 1 97.5 234 LEU A O 1
ATOM 1834 N N . CYS A 1 235 ? -15.508 -1.195 4.512 1 98.38 235 CYS A N 1
ATOM 1835 C CA . CYS A 1 235 ? -16.141 -1.681 3.293 1 98.38 235 CYS A CA 1
ATOM 1836 C C . CYS A 1 235 ? -15.812 -3.148 3.053 1 98.38 235 CYS A C 1
ATOM 1838 O O . CYS A 1 235 ? -14.664 -3.57 3.238 1 98.38 235 CYS A O 1
ATOM 1840 N N . GLU A 1 236 ? -16.766 -3.898 2.633 1 97.56 236 GLU A N 1
ATOM 1841 C CA . GLU A 1 236 ? -16.516 -5.25 2.141 1 97.56 236 GLU A CA 1
ATOM 1842 C C . GLU A 1 236 ? -15.688 -5.227 0.855 1 97.56 236 GLU A C 1
ATOM 1844 O O . GLU A 1 236 ? -15.758 -4.266 0.087 1 97.56 236 GLU A O 1
ATOM 1849 N N . GLU A 1 237 ? -14.969 -6.328 0.628 1 96.31 237 GLU A N 1
ATOM 1850 C CA . GLU A 1 237 ? -14.008 -6.383 -0.471 1 96.31 237 GLU A CA 1
ATOM 1851 C C . GLU A 1 237 ? -14.711 -6.273 -1.821 1 96.31 237 GLU A C 1
ATOM 1853 O O . GLU A 1 237 ? -14.117 -5.816 -2.801 1 96.31 237 GLU A O 1
ATOM 1858 N N . ASN A 1 238 ? -15.977 -6.641 -1.924 1 93.38 238 ASN A N 1
ATOM 1859 C CA . ASN A 1 238 ? -16.688 -6.637 -3.195 1 93.38 238 ASN A CA 1
ATOM 1860 C C . ASN A 1 238 ? -17.297 -5.266 -3.492 1 93.38 238 ASN A C 1
ATOM 1862 O O . ASN A 1 238 ? -17.859 -5.051 -4.57 1 93.38 238 ASN A O 1
ATOM 1866 N N . LYS A 1 239 ? -17.234 -4.312 -2.555 1 96.94 239 LYS A N 1
ATOM 1867 C CA . LYS A 1 239 ? -17.766 -2.971 -2.758 1 96.94 239 LYS A CA 1
ATOM 1868 C C . LYS A 1 239 ? -16.812 -2.109 -3.58 1 96.94 239 LYS A C 1
ATOM 1870 O O . LYS A 1 239 ? -15.594 -2.227 -3.449 1 96.94 239 LYS A O 1
ATOM 1875 N N . PRO A 1 240 ? -17.391 -1.151 -4.406 1 96.69 240 PRO A N 1
ATOM 1876 C CA . PRO A 1 240 ? -16.531 -0.287 -5.23 1 96.69 240 PRO A CA 1
ATOM 1877 C C . PRO A 1 240 ? -15.57 0.552 -4.398 1 96.69 240 PRO A C 1
ATOM 1879 O O . PRO A 1 240 ? -14.484 0.896 -4.871 1 96.69 240 PRO A O 1
ATOM 1882 N N . GLY A 1 241 ? -15.969 0.858 -3.182 1 97.88 241 GLY A N 1
ATOM 1883 C CA . GLY A 1 241 ? -15.195 1.77 -2.357 1 97.88 241 GLY A CA 1
ATOM 1884 C C . GLY A 1 241 ? -14.188 1.061 -1.473 1 97.88 241 GLY A C 1
ATOM 1885 O O . GLY A 1 241 ? -13.57 1.681 -0.604 1 97.88 241 GLY A O 1
ATOM 1886 N N . PHE A 1 242 ? -14.031 -0.331 -1.729 1 98.31 242 PHE A N 1
ATOM 1887 C CA . PHE A 1 242 ? -13.031 -1.059 -0.955 1 98.31 242 PHE A CA 1
ATOM 1888 C C . PHE A 1 242 ? -11.633 -0.553 -1.268 1 98.31 242 PHE A C 1
ATOM 1890 O O . PHE A 1 242 ? -11.172 -0.646 -2.408 1 98.31 242 PHE A O 1
ATOM 1897 N N . ILE A 1 243 ? -10.969 0.017 -0.282 1 98.56 243 ILE A N 1
ATOM 1898 C CA . ILE A 1 243 ? -9.57 0.415 -0.298 1 98.56 243 ILE A CA 1
ATOM 1899 C C . ILE A 1 243 ? -8.969 0.254 1.099 1 98.56 243 ILE A C 1
ATOM 1901 O O . ILE A 1 243 ? -9.609 0.584 2.098 1 98.56 243 ILE A O 1
ATOM 1905 N N . MET A 1 244 ? -7.848 -0.341 1.184 1 98.56 244 MET A N 1
ATOM 1906 C CA . MET A 1 244 ? -7.129 -0.427 2.451 1 98.56 244 MET A CA 1
ATOM 1907 C C . MET A 1 244 ? -6.449 0.898 2.783 1 98.56 244 MET A C 1
ATOM 1909 O O . MET A 1 244 ? -5.871 1.541 1.905 1 98.56 244 MET A O 1
ATOM 1913 N N . LE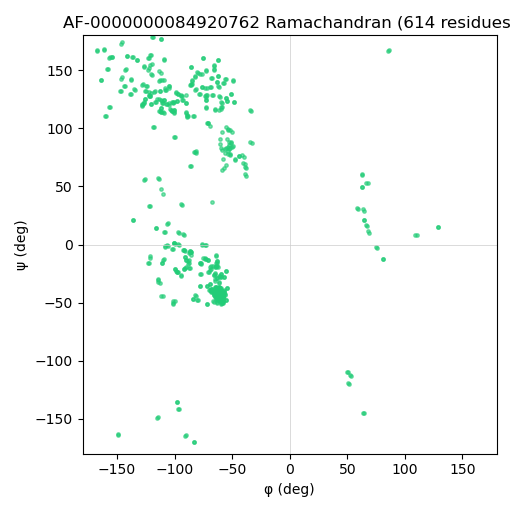U A 1 245 ? -6.535 1.361 4.004 1 98.88 245 LEU A N 1
ATOM 1914 C CA . LEU A 1 245 ? -5.82 2.535 4.496 1 98.88 245 LEU A CA 1
ATOM 1915 C C . LEU A 1 245 ? -5.039 2.207 5.762 1 98.88 245 LEU A C 1
ATOM 1917 O O . LEU A 1 245 ? -5.363 1.249 6.469 1 98.88 245 LEU A O 1
ATOM 1921 N N . ASP A 1 246 ? -4.035 2.916 5.973 1 98.94 246 ASP A N 1
ATOM 1922 C CA . ASP A 1 246 ? -3.217 2.809 7.176 1 98.94 246 ASP A CA 1
ATOM 1923 C C . ASP A 1 246 ? -3.504 3.957 8.141 1 98.94 246 ASP A C 1
ATOM 1925 O O . ASP A 1 246 ? -3.223 5.117 7.836 1 98.94 246 ASP A O 1
ATOM 1929 N N . GLY A 1 247 ? -4.008 3.621 9.289 1 98.88 247 GLY A N 1
ATOM 1930 C CA . GLY A 1 247 ? -4.414 4.633 10.25 1 98.88 247 GLY A CA 1
ATOM 1931 C C . GLY A 1 247 ? -3.305 5.023 11.211 1 98.88 247 GLY A C 1
ATOM 1932 O O . GLY A 1 247 ? -2.127 4.777 10.938 1 98.88 247 GLY A O 1
ATOM 1933 N N . SER A 1 248 ? -3.715 5.695 12.297 1 98.94 248 SER A N 1
ATOM 1934 C CA . SER A 1 248 ? -2.797 6.34 13.227 1 98.94 248 SER A CA 1
ATOM 1935 C C . SER A 1 248 ? -1.843 5.324 13.852 1 98.94 248 SER A C 1
ATOM 1937 O O . SER A 1 248 ? -0.648 5.594 13.992 1 98.94 248 SER A O 1
ATOM 1939 N N . TYR A 1 249 ? -2.336 4.164 14.234 1 98.88 249 TYR A N 1
ATOM 1940 C CA . TYR A 1 249 ? -1.494 3.158 14.867 1 98.88 249 TYR A CA 1
ATOM 1941 C C . TYR A 1 249 ? -0.405 2.68 13.914 1 98.88 249 TYR A C 1
ATOM 1943 O O . TYR A 1 249 ? 0.768 2.609 14.289 1 98.88 249 TYR A O 1
ATOM 1951 N N . THR A 1 250 ? -0.819 2.312 12.703 1 98.88 250 THR A N 1
ATOM 1952 C CA . THR A 1 250 ? 0.13 1.832 11.703 1 98.88 250 THR A CA 1
ATOM 1953 C C . THR A 1 250 ? 1.161 2.908 11.375 1 98.88 250 THR A C 1
ATOM 1955 O O . THR A 1 250 ? 2.352 2.615 11.242 1 98.88 250 THR A O 1
ATOM 1958 N N . ILE A 1 251 ? 0.711 4.164 11.266 1 98.94 251 ILE A N 1
ATOM 1959 C CA . ILE A 1 251 ? 1.618 5.273 10.992 1 98.94 251 ILE A CA 1
ATOM 1960 C C . ILE A 1 251 ? 2.621 5.41 12.133 1 98.94 251 ILE A C 1
ATOM 1962 O O . ILE A 1 251 ? 3.824 5.547 11.898 1 98.94 251 ILE A O 1
ATOM 1966 N N . ALA A 1 252 ? 2.146 5.391 13.352 1 98.94 252 ALA A N 1
ATOM 1967 C CA . ALA A 1 252 ? 3.021 5.504 14.516 1 98.94 252 ALA A CA 1
ATOM 1968 C C . ALA A 1 252 ? 4.066 4.391 14.531 1 98.94 252 ALA A C 1
ATOM 1970 O O . ALA A 1 252 ? 5.238 4.637 14.82 1 98.94 252 ALA A O 1
ATOM 1971 N N . GLU A 1 253 ? 3.65 3.145 14.242 1 98.69 253 GLU A N 1
ATOM 1972 C CA . GLU A 1 253 ? 4.582 2.021 14.203 1 98.69 253 GLU A CA 1
ATOM 1973 C C . GLU A 1 253 ? 5.684 2.26 13.172 1 98.69 253 GLU A C 1
ATOM 1975 O O . GLU A 1 253 ? 6.852 1.959 13.43 1 98.69 253 GLU A O 1
ATOM 1980 N N . LYS A 1 254 ? 5.277 2.723 12.031 1 98.69 254 LYS A N 1
ATOM 1981 C CA . LYS A 1 254 ? 6.254 3.006 10.984 1 98.69 254 LYS A CA 1
ATOM 1982 C C . LYS A 1 254 ? 7.246 4.074 11.438 1 98.69 254 LYS A C 1
ATOM 1984 O O . LYS A 1 254 ? 8.453 3.932 11.234 1 98.69 254 LYS A O 1
ATOM 1989 N N . LEU A 1 255 ? 6.762 5.16 12.031 1 98.88 255 LEU A N 1
ATOM 1990 C CA . LEU A 1 255 ? 7.621 6.238 12.508 1 98.88 255 LEU A CA 1
ATOM 1991 C C . LEU A 1 255 ? 8.555 5.746 13.609 1 98.88 255 LEU A C 1
ATOM 1993 O O . LEU A 1 255 ? 9.703 6.184 13.703 1 98.88 255 LEU A O 1
ATOM 1997 N N . GLU A 1 256 ? 8.023 4.875 14.461 1 98.62 256 GLU A N 1
ATOM 1998 C CA . GLU A 1 256 ? 8.852 4.285 15.508 1 98.62 256 GLU A CA 1
ATOM 1999 C C . GLU A 1 256 ? 10.031 3.52 14.922 1 98.62 256 GLU A C 1
ATOM 2001 O O . GLU A 1 256 ? 11.172 3.686 15.359 1 98.62 256 GLU A O 1
ATOM 2006 N N . LYS A 1 257 ? 9.719 2.709 13.93 1 97.62 257 LYS A N 1
ATOM 2007 C CA . LYS A 1 257 ? 10.766 1.918 13.281 1 97.62 257 LYS A CA 1
ATOM 2008 C C . LYS A 1 257 ? 11.812 2.816 12.633 1 97.62 257 LYS A C 1
ATOM 2010 O O . LYS A 1 257 ? 12.992 2.465 12.578 1 97.62 257 LYS A O 1
ATOM 2015 N N . LEU A 1 258 ? 11.445 3.939 12.156 1 98.19 258 LEU A N 1
ATOM 2016 C CA . LEU A 1 258 ? 12.336 4.875 11.484 1 98.19 258 LEU A CA 1
ATOM 2017 C C . LEU A 1 258 ? 13.023 5.789 12.492 1 98.19 258 LEU A C 1
ATOM 2019 O O . LEU A 1 258 ? 13.844 6.633 12.117 1 98.19 258 LEU A O 1
ATOM 2023 N N . ASP A 1 259 ? 12.672 5.727 13.758 1 98.25 259 ASP A N 1
ATOM 2024 C CA . ASP A 1 259 ? 13.234 6.539 14.828 1 98.25 259 ASP A CA 1
ATOM 2025 C C . ASP A 1 259 ? 12.953 8.023 14.602 1 98.25 259 ASP A C 1
ATOM 2027 O O . ASP A 1 259 ? 13.867 8.852 14.641 1 98.25 259 ASP A O 1
ATOM 2031 N N . VAL A 1 260 ? 11.719 8.312 14.336 1 98.69 260 VAL A N 1
ATOM 2032 C CA . VAL A 1 260 ? 11.266 9.68 14.109 1 98.69 260 VAL A CA 1
ATOM 2033 C C . VAL A 1 260 ? 10.328 10.109 15.234 1 98.69 260 VAL A C 1
ATOM 2035 O O . VAL A 1 260 ? 9.508 9.312 15.711 1 98.69 260 VAL A O 1
ATOM 2038 N N . ALA A 1 261 ? 10.406 11.344 15.703 1 98.81 261 ALA A N 1
ATOM 2039 C CA . ALA A 1 261 ? 9.555 11.883 16.766 1 98.81 261 ALA A CA 1
ATOM 2040 C C . ALA A 1 261 ? 8.078 11.719 16.422 1 98.81 261 ALA A C 1
ATOM 2042 O O . ALA A 1 261 ? 7.645 12.07 15.312 1 98.81 261 ALA A O 1
ATOM 2043 N N . HIS A 1 262 ? 7.355 11.109 17.328 1 98.88 262 HIS A N 1
ATOM 2044 C CA . HIS A 1 262 ? 5.914 10.977 17.156 1 98.88 262 HIS A CA 1
ATOM 2045 C C . HIS A 1 262 ? 5.219 10.742 18.5 1 98.88 262 HIS A C 1
ATOM 2047 O O . HIS A 1 262 ? 5.836 10.266 19.453 1 98.88 262 HIS A O 1
ATOM 2053 N N . THR A 1 263 ? 3.965 11.188 18.578 1 98.88 263 THR A N 1
ATOM 2054 C CA . THR A 1 263 ? 3.072 10.914 19.703 1 98.88 263 THR A CA 1
ATOM 2055 C C . THR A 1 263 ? 1.745 10.344 19.203 1 98.88 263 THR A C 1
ATOM 2057 O O . THR A 1 263 ? 1.086 10.945 18.359 1 98.88 263 THR A O 1
ATOM 2060 N N . LEU A 1 264 ? 1.435 9.195 19.641 1 98.88 264 LEU A N 1
ATOM 2061 C CA . LEU A 1 264 ? 0.126 8.594 19.406 1 98.88 264 LEU A CA 1
ATOM 2062 C C . LEU A 1 264 ? -0.76 8.703 20.641 1 98.88 264 LEU A C 1
ATOM 2064 O O . LEU A 1 264 ? -0.413 8.188 21.703 1 98.88 264 LEU A O 1
ATOM 2068 N N . VAL A 1 265 ? -1.803 9.43 20.531 1 98.81 265 VAL A N 1
ATOM 2069 C CA . VAL A 1 265 ? -2.834 9.492 21.562 1 98.81 265 VAL A CA 1
ATOM 2070 C C . VAL A 1 265 ? -4.02 8.617 21.172 1 98.81 265 VAL A C 1
ATOM 2072 O O . VAL A 1 265 ? -4.746 8.93 20.219 1 98.81 265 VAL A O 1
ATOM 2075 N N . SER A 1 266 ? -4.25 7.582 21.891 1 98.12 266 SER A N 1
ATOM 2076 C CA . SER A 1 266 ? -5.238 6.594 21.484 1 98.12 266 SER A CA 1
ATOM 2077 C C . SER A 1 266 ? -6.238 6.32 22.594 1 98.12 266 SER A C 1
ATOM 2079 O O . SER A 1 266 ? -5.867 6.277 23.781 1 98.12 266 SER A O 1
ATOM 2081 N N . ASP A 1 267 ? -7.473 6.211 22.25 1 98.19 267 ASP A N 1
ATOM 2082 C CA . ASP A 1 267 ? -8.57 5.754 23.109 1 98.19 267 ASP A CA 1
ATOM 2083 C C . ASP A 1 267 ? -9.07 4.383 22.656 1 98.19 267 ASP A C 1
ATOM 2085 O O . ASP A 1 267 ? -9.695 4.254 21.609 1 98.19 267 ASP A O 1
ATOM 2089 N N . LYS A 1 268 ? -8.883 3.336 23.484 1 96.75 268 LYS A N 1
ATOM 2090 C CA . LYS A 1 268 ? -9.188 1.957 23.125 1 96.75 268 LYS A CA 1
ATOM 2091 C C . LYS A 1 268 ? -10.672 1.785 22.828 1 96.75 268 LYS A C 1
ATOM 2093 O O . LYS A 1 268 ? -11.062 0.908 22.047 1 96.75 268 LYS A O 1
ATOM 2098 N N . ASP A 1 269 ? -11.484 2.645 23.438 1 96.44 269 ASP A N 1
ATOM 2099 C CA . ASP A 1 269 ? -12.93 2.518 23.266 1 96.44 269 ASP A CA 1
ATOM 2100 C C . ASP A 1 269 ? -13.477 3.635 22.391 1 96.44 269 ASP A C 1
ATOM 2102 O O . ASP A 1 269 ? -14.672 3.666 22.094 1 96.44 269 ASP A O 1
ATOM 2106 N N . GLY A 1 270 ? -12.594 4.531 21.969 1 97.69 270 GLY A N 1
ATOM 2107 C CA . GLY A 1 270 ? -13.016 5.66 21.156 1 97.69 270 GLY A CA 1
ATOM 2108 C C . GLY A 1 270 ? -13.367 5.27 19.734 1 97.69 270 GLY A C 1
ATOM 2109 O O . GLY A 1 270 ? -12.891 4.254 19.219 1 97.69 270 GLY A O 1
ATOM 2110 N N . ASN A 1 271 ? -14.297 6.023 19.188 1 97.44 271 ASN A N 1
ATOM 2111 C CA . ASN A 1 271 ? -14.656 5.871 17.781 1 97.44 271 ASN A CA 1
ATOM 2112 C C . ASN A 1 271 ? -14.289 7.109 16.969 1 97.44 271 ASN A C 1
ATOM 2114 O O . ASN A 1 271 ? -13.281 7.762 17.25 1 97.44 271 ASN A O 1
ATOM 2118 N N . HIS A 1 272 ? -15.055 7.402 15.93 1 98.06 272 HIS A N 1
ATOM 2119 C CA . HIS A 1 272 ? -14.695 8.492 15.031 1 98.06 272 HIS A CA 1
ATOM 2120 C C . HIS A 1 272 ? -14.938 9.852 15.688 1 98.06 272 HIS A C 1
ATOM 2122 O O . HIS A 1 272 ? -14.625 10.891 15.109 1 98.06 272 HIS A O 1
ATOM 2128 N N . ASN A 1 273 ? -15.445 9.875 16.953 1 97.25 273 ASN A N 1
ATOM 2129 C CA . ASN A 1 273 ? -15.586 11.117 17.703 1 97.25 273 ASN A CA 1
ATOM 2130 C C . ASN A 1 273 ? -14.234 11.766 17.969 1 97.25 273 ASN A C 1
ATOM 2132 O O . ASN A 1 273 ? -14.164 12.961 18.25 1 97.25 273 ASN A O 1
ATOM 2136 N N . TRP A 1 274 ? -13.203 11.031 17.812 1 98.25 274 TRP A N 1
ATOM 2137 C CA . TRP A 1 274 ? -11.852 11.547 18.016 1 98.25 274 TRP A CA 1
ATOM 2138 C C . TRP A 1 274 ? -11.414 12.414 16.844 1 98.25 274 TRP A C 1
ATOM 2140 O O . TRP A 1 274 ? -10.32 12.984 16.859 1 98.25 274 TRP A O 1
ATOM 2150 N N . ALA A 1 275 ? -12.281 12.547 15.883 1 98.56 275 ALA A N 1
ATOM 2151 C CA . ALA A 1 275 ? -12.094 13.578 14.867 1 98.56 275 ALA A CA 1
ATOM 2152 C C . ALA A 1 275 ? -12.32 14.969 15.453 1 98.56 275 ALA A C 1
ATOM 2154 O O . ALA A 1 275 ? -11.758 15.953 14.969 1 98.56 275 ALA A O 1
ATOM 2155 N N . ASN A 1 276 ? -13.078 15.07 16.547 1 98.12 276 ASN A N 1
ATOM 2156 C CA . ASN A 1 276 ? -13.445 16.359 17.109 1 98.12 276 ASN A CA 1
ATOM 2157 C C . ASN A 1 276 ? -12.828 16.578 18.5 1 98.12 276 ASN A C 1
ATOM 2159 O O . ASN A 1 276 ? -12.5 17.703 18.875 1 98.12 276 ASN A O 1
ATOM 2163 N N . ILE A 1 277 ? -12.625 15.555 19.234 1 98.06 277 ILE A N 1
ATOM 2164 C CA . ILE A 1 277 ? -12.211 15.609 20.641 1 98.06 277 ILE A CA 1
ATOM 2165 C C . ILE A 1 277 ? -10.859 16.312 20.75 1 98.06 277 ILE A C 1
ATOM 2167 O O . ILE A 1 277 ? -10.664 17.156 21.625 1 98.06 277 ILE A O 1
ATOM 2171 N N . PRO A 1 278 ? -9.945 16.125 19.828 1 98.5 278 PRO A N 1
ATOM 2172 C CA . PRO A 1 278 ? -8.594 16.672 20 1 98.5 278 PRO A CA 1
ATOM 2173 C C . PRO A 1 278 ? -8.523 18.172 19.812 1 98.5 278 PRO A C 1
ATOM 2175 O O . PRO A 1 278 ? -7.508 18.797 20.125 1 98.5 278 PRO A O 1
ATOM 2178 N N . TYR A 1 279 ? -9.555 18.781 19.281 1 98.56 279 TYR A N 1
ATOM 2179 C CA . TYR A 1 279 ? -9.578 20.234 19.203 1 98.56 279 TYR A CA 1
ATOM 2180 C C . TYR A 1 279 ? -9.367 20.859 20.578 1 98.56 279 TYR A C 1
ATOM 2182 O O . TYR A 1 279 ? -8.922 22.016 20.688 1 98.56 279 TYR A O 1
ATOM 2190 N N . SER A 1 280 ? -9.648 20.125 21.641 1 96.62 280 SER A N 1
ATOM 2191 C CA . SER A 1 280 ? -9.516 20.641 23 1 96.62 280 SER A CA 1
ATOM 2192 C C . SER A 1 280 ? -8.188 20.234 23.609 1 96.62 280 SER A C 1
ATOM 2194 O O . SER A 1 280 ? -7.895 20.578 24.766 1 96.62 280 SER A O 1
ATOM 2196 N N . TYR A 1 281 ? -7.352 19.516 22.875 1 97.75 281 TYR A N 1
ATOM 2197 C CA . TYR A 1 281 ? -6.074 19.047 23.391 1 97.75 281 TYR A CA 1
ATOM 2198 C C . TYR A 1 281 ? -4.949 20.016 23.031 1 97.75 281 TYR A C 1
ATOM 2200 O O . TYR A 1 281 ? -3.826 19.594 22.75 1 97.75 281 TYR A O 1
ATOM 2208 N N . THR A 1 282 ? -5.211 21.297 23 1 98.44 282 THR A N 1
ATOM 2209 C CA . THR A 1 282 ? -4.277 22.281 22.5 1 98.44 282 THR A CA 1
ATOM 2210 C C . THR A 1 282 ? -3.027 22.359 23.375 1 98.44 282 THR A C 1
ATOM 2212 O O . THR A 1 282 ? -1.93 22.609 22.875 1 98.44 282 THR A O 1
ATOM 2215 N N . ASN A 1 283 ? -3.096 22.078 24.703 1 97.25 283 ASN A N 1
ATOM 2216 C CA . ASN A 1 283 ? -1.911 22.062 25.562 1 97.25 283 ASN A CA 1
ATOM 2217 C C . ASN A 1 283 ? -0.94 20.953 25.141 1 97.25 283 ASN A C 1
ATOM 2219 O O . ASN A 1 283 ? 0.267 21.188 25.047 1 97.25 283 ASN A O 1
ATOM 2223 N N . LEU A 1 284 ? -1.483 19.812 24.906 1 97.75 284 LEU A N 1
ATOM 2224 C CA . LEU A 1 284 ? -0.65 18.672 24.516 1 97.75 284 LEU A CA 1
ATOM 2225 C C . LEU A 1 284 ? -0.062 18.906 23.125 1 97.75 284 LEU A C 1
ATOM 2227 O O . LEU A 1 284 ? 1.093 18.562 22.859 1 97.75 284 LEU A O 1
ATOM 2231 N N . ILE A 1 285 ? -0.865 19.438 22.25 1 98.81 285 ILE A N 1
ATOM 2232 C CA . ILE A 1 285 ? -0.423 19.734 20.891 1 98.81 285 ILE A CA 1
ATOM 2233 C C . ILE A 1 285 ? 0.708 20.766 20.922 1 98.81 285 ILE A C 1
ATOM 2235 O O . ILE A 1 285 ? 1.735 20.594 20.266 1 98.81 285 ILE A O 1
ATOM 2239 N N . ALA A 1 286 ? 0.545 21.812 21.75 1 98.56 286 ALA A N 1
ATOM 2240 C CA . ALA A 1 286 ? 1.579 22.844 21.906 1 98.56 286 ALA A CA 1
ATOM 2241 C C . ALA A 1 286 ? 2.875 22.234 22.438 1 98.56 286 ALA A C 1
ATOM 2243 O O . ALA A 1 286 ? 3.965 22.578 21.969 1 98.56 286 ALA A O 1
ATOM 2244 N N . LYS A 1 287 ? 2.74 21.359 23.375 1 97.31 287 LYS A N 1
ATOM 2245 C CA . LYS A 1 287 ? 3.912 20.703 23.938 1 97.31 287 LYS A CA 1
ATOM 2246 C C . LYS A 1 287 ? 4.641 19.891 22.875 1 97.31 287 LYS A C 1
ATOM 2248 O O . LYS A 1 287 ? 5.871 19.938 22.781 1 97.31 287 LYS A O 1
ATOM 2253 N N . PHE A 1 288 ? 3.895 19.141 22.125 1 98.5 288 PHE A N 1
ATOM 2254 C CA . PHE A 1 288 ? 4.484 18.344 21.047 1 98.5 288 PHE A CA 1
ATOM 2255 C C . PHE A 1 288 ? 5.227 19.234 20.062 1 98.5 288 PHE A C 1
ATOM 2257 O O . PHE A 1 288 ? 6.355 18.938 19.672 1 98.5 288 PHE A O 1
ATOM 2264 N N . ILE A 1 289 ? 4.547 20.297 19.594 1 98.62 289 ILE A N 1
ATOM 2265 C CA . ILE A 1 289 ? 5.152 21.188 18.609 1 98.62 289 ILE A CA 1
ATOM 2266 C C . ILE A 1 289 ? 6.445 21.766 19.172 1 98.62 289 ILE A C 1
ATOM 2268 O O . ILE A 1 289 ? 7.484 21.75 18.516 1 98.62 289 ILE A O 1
ATOM 2272 N N . THR A 1 290 ? 6.426 22.234 20.406 1 97.56 290 THR A N 1
ATOM 2273 C CA . THR A 1 290 ? 7.59 22.875 21 1 97.56 290 THR A CA 1
ATOM 2274 C C . THR A 1 290 ? 8.742 21.875 21.125 1 97.56 290 THR A C 1
ATOM 2276 O O . THR A 1 290 ? 9.859 22.156 20.688 1 97.56 290 THR A O 1
ATOM 2279 N N . GLU A 1 291 ? 8.492 20.719 21.609 1 97.5 291 GLU A N 1
ATOM 2280 C CA . GLU A 1 291 ? 9.539 19.766 21.922 1 97.5 291 GLU A CA 1
ATOM 2281 C C . GLU A 1 291 ? 10.039 19.047 20.672 1 97.5 291 GLU A C 1
ATOM 2283 O O . GLU A 1 291 ? 11.242 18.984 20.406 1 97.5 291 GLU A O 1
ATOM 2288 N N . SER A 1 292 ? 9.062 18.562 19.859 1 98.38 292 SER A N 1
ATOM 2289 C CA . SER A 1 292 ? 9.438 17.641 18.797 1 98.38 292 SER A CA 1
ATOM 2290 C C . SER A 1 292 ? 9.664 18.375 17.484 1 98.38 292 SER A C 1
ATOM 2292 O O . SER A 1 292 ? 10.453 17.938 16.641 1 98.38 292 SER A O 1
ATOM 2294 N N . VAL A 1 293 ? 9.031 19.5 17.297 1 98.31 293 VAL A N 1
ATOM 2295 C CA . VAL A 1 293 ? 9.141 20.188 16.016 1 98.31 293 VAL A CA 1
ATOM 2296 C C . VAL A 1 293 ? 10.125 21.344 16.141 1 98.31 293 VAL A C 1
ATOM 2298 O O . VAL A 1 293 ? 11.094 21.438 15.367 1 98.31 293 VAL A O 1
ATOM 2301 N N . LEU A 1 294 ? 9.969 22.203 17.141 1 97.25 294 LEU A N 1
ATOM 2302 C CA . LEU A 1 294 ? 10.773 23.406 17.234 1 97.25 294 LEU A CA 1
ATOM 2303 C C . LEU A 1 294 ? 12.133 23.109 17.859 1 97.25 294 LEU A C 1
ATOM 2305 O O . LEU A 1 294 ? 13.164 23.562 17.375 1 97.25 294 LEU A O 1
ATOM 2309 N N . GLU A 1 295 ? 12.148 22.297 18.953 1 97.06 295 GLU A N 1
ATOM 2310 C CA . GLU A 1 295 ? 13.398 21.969 19.641 1 97.06 295 GLU A CA 1
ATOM 2311 C C . GLU A 1 295 ? 14.023 20.703 19.062 1 97.06 295 GLU A C 1
ATOM 2313 O O . GLU A 1 295 ? 15.133 20.328 19.453 1 97.06 295 GLU A O 1
ATOM 2318 N N . LYS A 1 296 ? 13.328 19.984 18.234 1 97.62 296 LYS A N 1
ATOM 2319 C CA . LYS A 1 296 ? 13.812 18.844 17.469 1 97.62 296 LYS A CA 1
ATOM 2320 C C . LYS A 1 296 ? 14.219 17.688 18.391 1 97.62 296 LYS A C 1
ATOM 2322 O O . LYS A 1 296 ? 15.188 16.984 18.109 1 97.62 296 LYS A O 1
ATOM 2327 N N . GLN A 1 297 ? 13.547 17.656 19.516 1 97.31 297 GLN A N 1
ATOM 2328 C CA . GLN A 1 297 ? 13.742 16.5 20.375 1 97.31 297 GLN A CA 1
ATOM 2329 C C . GLN A 1 297 ? 13.078 15.258 19.766 1 97.31 297 GLN A C 1
ATOM 2331 O O . GLN A 1 297 ? 11.914 15.305 19.375 1 97.31 297 GLN A O 1
ATOM 2336 N N . ASN A 1 298 ? 13.836 14.219 19.672 1 98 298 ASN A N 1
ATOM 2337 C CA . ASN A 1 298 ? 13.266 12.977 19.141 1 98 298 ASN A CA 1
ATOM 2338 C C . ASN A 1 298 ? 12.523 12.195 20.219 1 98 298 ASN A C 1
ATOM 2340 O O . ASN A 1 298 ? 13.031 11.195 20.734 1 98 298 ASN A O 1
ATOM 2344 N N . ILE A 1 299 ? 11.359 12.578 20.5 1 97.56 299 ILE A N 1
ATOM 2345 C CA . ILE A 1 299 ? 10.508 11.953 21.5 1 97.56 299 ILE A CA 1
ATOM 2346 C C . ILE A 1 299 ? 9.5 11.039 20.812 1 97.56 299 ILE A C 1
ATOM 2348 O O . ILE A 1 299 ? 8.805 11.453 19.891 1 97.56 299 ILE A O 1
ATOM 2352 N N . GLN A 1 300 ? 9.492 9.797 21.156 1 97.5 300 GLN A N 1
ATOM 2353 C CA . GLN A 1 300 ? 8.492 8.828 20.734 1 97.5 300 GLN A CA 1
ATOM 2354 C C . GLN A 1 300 ? 7.602 8.406 21.906 1 97.5 300 GLN A C 1
ATOM 2356 O O . GLN A 1 300 ? 8.094 7.941 22.922 1 97.5 300 GLN A O 1
ATOM 2361 N N . SER A 1 301 ? 6.293 8.617 21.766 1 96.56 301 SER A N 1
ATOM 2362 C CA . SER A 1 301 ? 5.414 8.352 22.906 1 96.56 301 SER A CA 1
ATOM 2363 C C . SER A 1 301 ? 4.059 7.832 22.438 1 96.56 301 SER A C 1
ATOM 2365 O O . SER A 1 301 ? 3.588 8.18 21.359 1 96.56 301 SER A O 1
ATOM 2367 N N . THR A 1 302 ? 3.51 6.961 23.156 1 96.81 302 THR A N 1
ATOM 2368 C CA . THR A 1 302 ? 2.117 6.535 23.047 1 96.81 302 THR A CA 1
ATOM 2369 C C . THR A 1 302 ? 1.36 6.863 24.328 1 96.81 302 THR A C 1
ATOM 2371 O O . THR A 1 302 ? 1.793 6.492 25.422 1 96.81 302 THR A O 1
ATOM 2374 N N . ILE A 1 303 ? 0.317 7.613 24.219 1 96.75 303 ILE A N 1
ATOM 2375 C CA . ILE A 1 303 ? -0.524 8.008 25.344 1 96.75 303 ILE A CA 1
ATOM 2376 C C . ILE A 1 303 ? -1.894 7.344 25.234 1 96.75 303 ILE A C 1
ATOM 2378 O O . ILE A 1 303 ? -2.605 7.551 24.25 1 96.75 303 ILE A O 1
ATOM 2382 N N . LYS A 1 304 ? -2.305 6.523 26.141 1 95.5 304 LYS A N 1
ATOM 2383 C CA . LYS A 1 304 ? -3.633 5.918 26.203 1 95.5 304 LYS A CA 1
ATOM 2384 C C . LYS A 1 304 ? -4.598 6.785 27 1 95.5 304 LYS A C 1
ATOM 2386 O O . LYS A 1 304 ? -4.312 7.133 28.156 1 95.5 304 LYS A O 1
ATOM 2391 N N . VAL A 1 305 ? -5.66 7.176 26.344 1 94.06 305 VAL A N 1
ATOM 2392 C CA . VAL A 1 305 ? -6.629 8.047 27 1 94.06 305 VAL A CA 1
ATOM 2393 C C . VAL A 1 305 ? -8.008 7.391 26.984 1 94.06 305 VAL A C 1
ATOM 2395 O O . VAL A 1 305 ? -8.266 6.504 26.172 1 94.06 305 VAL A O 1
ATOM 2398 N N . LYS A 1 306 ? -8.789 7.688 27.953 1 87.44 306 LYS A N 1
ATOM 2399 C CA . LYS A 1 306 ? -10.211 7.352 27.984 1 87.44 306 LYS A CA 1
ATOM 2400 C C . LYS A 1 306 ? -11.078 8.609 28.031 1 87.44 306 LYS A C 1
ATOM 2402 O O . LYS A 1 306 ? -11.031 9.367 29 1 87.44 306 LYS A O 1
ATOM 2407 N N . HIS A 1 307 ? -11.594 8.914 26.859 1 77.31 307 HIS A N 1
ATOM 2408 C CA . HIS A 1 307 ? -12.453 10.094 26.859 1 77.31 307 HIS A CA 1
ATOM 2409 C C . HIS A 1 307 ? -13.898 9.719 27.172 1 77.31 307 HIS A C 1
ATOM 2411 O O . HIS A 1 307 ? -14.477 8.844 26.516 1 77.31 307 HIS A O 1
ATOM 2417 N N . LYS A 1 308 ? -14.383 10.102 28.328 1 67.19 308 LYS A N 1
ATOM 2418 C CA . LYS A 1 308 ? -15.75 9.828 28.75 1 67.19 308 LYS A CA 1
ATOM 2419 C C . LYS A 1 308 ? -16.75 10.656 27.969 1 67.19 308 LYS A C 1
ATOM 2421 O O . LYS A 1 308 ? -16.578 11.867 27.812 1 67.19 308 LYS A O 1
ATOM 2426 N N . ASN A 1 309 ? -17.562 10.047 26.906 1 54.03 309 ASN A N 1
ATOM 2427 C CA . ASN A 1 309 ? -18.625 10.719 26.172 1 54.03 309 ASN A CA 1
ATOM 2428 C C . ASN A 1 309 ? -19.547 11.5 27.094 1 54.03 309 ASN A C 1
ATOM 2430 O O . ASN A 1 309 ? -19.812 11.062 28.219 1 54.03 309 ASN A O 1
ATOM 2434 N N . MET B 1 1 ? 17.312 -110.688 23.078 1 30.05 1 MET B N 1
ATOM 2435 C CA . MET B 1 1 ? 17.656 -109.938 21.875 1 30.05 1 MET B CA 1
ATOM 2436 C C . MET B 1 1 ? 16.75 -108.75 21.703 1 30.05 1 MET B C 1
ATOM 2438 O O . MET B 1 1 ? 15.562 -108.875 21.375 1 30.05 1 MET B O 1
ATOM 2442 N N . PRO B 1 2 ? 16.844 -107.688 22.672 1 34.25 2 PRO B N 1
ATOM 2443 C CA . PRO B 1 2 ? 16.156 -106.375 22.828 1 34.25 2 PRO B CA 1
ATOM 2444 C C . PRO B 1 2 ? 16.297 -105.5 21.594 1 34.25 2 PRO B C 1
ATOM 2446 O O . PRO B 1 2 ? 17.375 -105.375 21.016 1 34.25 2 PRO B O 1
ATOM 2449 N N . ASN B 1 3 ? 15.25 -105.375 20.672 1 29.97 3 ASN B N 1
ATOM 2450 C CA . ASN B 1 3 ? 14.906 -104.688 19.453 1 29.97 3 ASN B CA 1
ATOM 2451 C C . ASN B 1 3 ? 15.031 -103.125 19.641 1 29.97 3 ASN B C 1
ATOM 2453 O O . ASN B 1 3 ? 14.328 -102.562 20.469 1 29.97 3 ASN B O 1
ATOM 2457 N N . TYR B 1 4 ? 16.25 -102.562 19.531 1 30.95 4 TYR B N 1
ATOM 2458 C CA . TYR B 1 4 ? 16.688 -101.188 19.516 1 30.95 4 TYR B CA 1
ATOM 2459 C C . TYR B 1 4 ? 16.016 -100.375 18.391 1 30.95 4 TYR B C 1
ATOM 2461 O O . TYR B 1 4 ? 16.266 -100.625 17.219 1 30.95 4 TYR B O 1
ATOM 2469 N N . LEU B 1 5 ? 14.609 -100.125 18.422 1 31.16 5 LEU B N 1
ATOM 2470 C CA . LEU B 1 5 ? 13.867 -99.312 17.469 1 31.16 5 LEU B CA 1
ATOM 2471 C C . LEU B 1 5 ? 14.477 -97.938 17.359 1 31.16 5 LEU B C 1
ATOM 2473 O O . LEU B 1 5 ? 14.641 -97.25 18.359 1 31.16 5 LEU B O 1
ATOM 2477 N N . THR B 1 6 ? 15.328 -97.625 16.312 1 30.47 6 THR B N 1
ATOM 2478 C CA . THR B 1 6 ? 16 -96.5 15.773 1 30.47 6 THR B CA 1
ATOM 2479 C C . THR B 1 6 ? 14.977 -95.375 15.375 1 30.47 6 THR B C 1
ATOM 2481 O O . THR B 1 6 ? 14.195 -95.625 14.445 1 30.47 6 THR B O 1
ATOM 2484 N N . PHE B 1 7 ? 14.219 -94.75 16.25 1 32.97 7 PHE B N 1
ATOM 2485 C CA . PHE B 1 7 ? 13.273 -93.75 15.859 1 32.97 7 PHE B CA 1
ATOM 2486 C C . PHE B 1 7 ? 14 -92.562 15.164 1 32.97 7 PHE B C 1
ATOM 2488 O O . PHE B 1 7 ? 14.867 -91.938 15.758 1 32.97 7 PHE B O 1
ATOM 2495 N N . LEU B 1 8 ? 14.164 -92.562 13.836 1 31.92 8 LEU B N 1
ATOM 2496 C CA . LEU B 1 8 ? 14.656 -91.5 12.945 1 31.92 8 LEU B CA 1
ATOM 2497 C C . LEU B 1 8 ? 13.805 -90.25 13.055 1 31.92 8 LEU B C 1
ATOM 2499 O O . LEU B 1 8 ? 12.602 -90.312 12.781 1 31.92 8 LEU B O 1
ATOM 2503 N N . GLN B 1 9 ? 13.859 -89.5 14.055 1 32.41 9 GLN B N 1
ATOM 2504 C CA . GLN B 1 9 ? 13.141 -88.188 14.078 1 32.41 9 GLN B CA 1
ATOM 2505 C C . GLN B 1 9 ? 13.492 -87.375 12.867 1 32.41 9 GLN B C 1
ATOM 2507 O O . GLN B 1 9 ? 14.672 -87.062 12.609 1 32.41 9 GLN B O 1
ATOM 2512 N N . ARG B 1 10 ? 12.688 -87.312 11.734 1 39.12 10 ARG B N 1
ATOM 2513 C CA . ARG B 1 10 ? 12.727 -86.438 10.57 1 39.12 10 ARG B CA 1
ATOM 2514 C C . ARG B 1 10 ? 12.719 -85 11 1 39.12 10 ARG B C 1
ATOM 2516 O O . ARG B 1 10 ? 11.805 -84.562 11.703 1 39.12 10 ARG B O 1
ATOM 2523 N N . ALA B 1 11 ? 13.875 -84.25 11.078 1 33.59 11 ALA B N 1
ATOM 2524 C CA . ALA B 1 11 ? 14.07 -82.812 11.203 1 33.59 11 ALA B CA 1
ATOM 2525 C C . ALA B 1 11 ? 13.359 -82.062 10.078 1 33.59 11 ALA B C 1
ATOM 2527 O O . ALA B 1 11 ? 13.758 -82.125 8.914 1 33.59 11 ALA B O 1
ATOM 2528 N N . THR B 1 12 ? 12.078 -82.062 10.062 1 38.84 12 THR B N 1
ATOM 2529 C CA . THR B 1 12 ? 11.484 -81.188 9.055 1 38.84 12 THR B CA 1
ATOM 2530 C C . THR B 1 12 ? 12.023 -79.75 9.195 1 38.84 12 THR B C 1
ATOM 2532 O O . THR B 1 12 ? 11.898 -79.125 10.258 1 38.84 12 THR B O 1
ATOM 2535 N N . PHE B 1 13 ? 13.094 -79.375 8.516 1 36.41 13 PHE B N 1
ATOM 2536 C CA . PHE B 1 13 ? 13.547 -78 8.375 1 36.41 13 PHE B CA 1
ATOM 2537 C C . PHE B 1 13 ? 12.43 -77.125 7.852 1 36.41 13 PHE B C 1
ATOM 2539 O O . PHE B 1 13 ? 11.945 -77.312 6.73 1 36.41 13 PHE B O 1
ATOM 2546 N N . LEU B 1 14 ? 11.547 -76.625 8.695 1 39.97 14 LEU B N 1
ATOM 2547 C CA . LEU B 1 14 ? 10.625 -75.5 8.312 1 39.97 14 LEU B CA 1
ATOM 2548 C C . LEU B 1 14 ? 11.383 -74.375 7.668 1 39.97 14 LEU B C 1
ATOM 2550 O O . LEU B 1 14 ? 12.219 -73.75 8.312 1 39.97 14 LEU B O 1
ATOM 2554 N N . ILE B 1 15 ? 11.625 -74.438 6.387 1 42.66 15 ILE B N 1
ATOM 2555 C CA . ILE B 1 15 ? 12.055 -73.25 5.641 1 42.66 15 ILE B CA 1
ATOM 2556 C C . ILE B 1 15 ? 11.078 -72.125 5.895 1 42.66 15 ILE B C 1
ATOM 2558 O O . ILE B 1 15 ? 9.898 -72.188 5.547 1 42.66 15 ILE B O 1
ATOM 2562 N N . LEU B 1 16 ? 11.305 -71.312 6.965 1 43.66 16 LEU B N 1
ATOM 2563 C CA . LEU B 1 16 ? 10.656 -70 7.109 1 43.66 16 LEU B CA 1
ATOM 2564 C C . LEU B 1 16 ? 10.883 -69.188 5.875 1 43.66 16 LEU B C 1
ATOM 2566 O O . LEU B 1 16 ? 12 -68.75 5.617 1 43.66 16 LEU B O 1
ATOM 2570 N N . ILE B 1 17 ? 10.125 -69.375 4.832 1 44.25 17 ILE B N 1
ATOM 2571 C CA . ILE B 1 17 ? 10.062 -68.438 3.758 1 44.25 17 ILE B CA 1
ATOM 2572 C C . ILE B 1 17 ? 9.773 -67.062 4.34 1 44.25 17 ILE B C 1
ATOM 2574 O O . ILE B 1 17 ? 8.703 -66.812 4.895 1 44.25 17 ILE B O 1
ATOM 2578 N N . VAL B 1 18 ? 10.789 -66.312 4.836 1 44 18 VAL B N 1
ATOM 2579 C CA . VAL B 1 18 ? 10.648 -64.875 5.098 1 44 18 VAL B CA 1
ATOM 2580 C C . VAL B 1 18 ? 10.109 -64.188 3.852 1 44 18 VAL B C 1
ATOM 2582 O O . VAL B 1 18 ? 10.805 -64.062 2.842 1 44 18 VAL B O 1
ATOM 2585 N N . LEU B 1 19 ? 8.836 -64.312 3.602 1 44.03 19 LEU B N 1
ATOM 2586 C CA . LEU B 1 19 ? 8.227 -63.375 2.668 1 44.03 19 LEU B CA 1
ATOM 2587 C C . LEU B 1 19 ? 8.695 -61.969 2.951 1 44.03 19 LEU B C 1
ATOM 2589 O O . LEU B 1 19 ? 8.336 -61.375 3.979 1 44.03 19 LEU B O 1
ATOM 2593 N N . THR B 1 20 ? 9.891 -61.625 2.574 1 42.06 20 THR B N 1
ATOM 2594 C CA . THR B 1 20 ? 10.188 -60.219 2.525 1 42.06 20 THR B CA 1
ATOM 2595 C C . THR B 1 20 ? 9.086 -59.438 1.797 1 42.06 20 THR B C 1
ATOM 2597 O O . THR B 1 20 ? 8.906 -59.625 0.589 1 42.06 20 THR B O 1
ATOM 2600 N N . THR B 1 21 ? 7.977 -59.281 2.398 1 41.78 21 THR B N 1
ATOM 2601 C CA . THR B 1 21 ? 7.125 -58.25 1.849 1 41.78 21 THR B CA 1
ATOM 2602 C C . THR B 1 21 ? 7.961 -57.031 1.423 1 41.78 21 THR B C 1
ATOM 2604 O O . THR B 1 21 ? 8.547 -56.344 2.264 1 41.78 21 THR B O 1
ATOM 2607 N N . THR B 1 22 ? 8.633 -57.156 0.354 1 42.28 22 THR B N 1
ATOM 2608 C CA . THR B 1 22 ? 9.047 -55.875 -0.228 1 42.28 22 THR B CA 1
ATOM 2609 C C . THR B 1 22 ? 7.941 -54.844 -0.096 1 42.28 22 THR B C 1
ATOM 2611 O O . THR B 1 22 ? 6.891 -54.969 -0.728 1 42.28 22 THR B O 1
ATOM 2614 N N . ILE B 1 23 ? 7.656 -54.406 1.031 1 44.56 23 ILE B N 1
ATOM 2615 C CA . ILE B 1 23 ? 6.926 -53.125 1.026 1 44.56 23 ILE B CA 1
ATOM 2616 C C . ILE B 1 23 ? 7.461 -52.219 -0.084 1 44.56 23 ILE B C 1
ATOM 2618 O O . ILE B 1 23 ? 8.547 -51.656 0.041 1 44.56 23 ILE B O 1
ATOM 2622 N N . GLY B 1 24 ? 7.387 -52.656 -1.234 1 43.81 24 GLY B N 1
ATOM 2623 C CA . GLY B 1 24 ? 7.645 -51.656 -2.268 1 43.81 24 GLY B CA 1
ATOM 2624 C C . GLY B 1 24 ? 7.188 -50.25 -1.886 1 43.81 24 GLY B C 1
ATOM 2625 O O . GLY B 1 24 ? 6.016 -50.062 -1.567 1 43.81 24 GLY B O 1
ATOM 2626 N N . TYR B 1 25 ? 7.949 -49.531 -1.275 1 44.56 25 TYR B N 1
ATOM 2627 C CA . TYR B 1 25 ? 7.633 -48.125 -1.081 1 44.56 25 TYR B CA 1
ATOM 2628 C C . TYR B 1 25 ? 6.977 -47.531 -2.324 1 44.56 25 TYR B C 1
ATOM 2630 O O . TYR B 1 25 ? 7.633 -47.344 -3.354 1 44.56 25 TYR B O 1
ATOM 2638 N N . ALA B 1 26 ? 5.762 -48 -2.656 1 52.44 26 ALA B N 1
ATOM 2639 C CA . ALA B 1 26 ? 4.992 -47.438 -3.75 1 52.44 26 ALA B CA 1
ATOM 2640 C C . ALA B 1 26 ? 5.238 -45.938 -3.85 1 52.44 26 ALA B C 1
ATOM 2642 O O . ALA B 1 26 ? 5.18 -45.219 -2.846 1 52.44 26 ALA B O 1
ATOM 2643 N N . GLN B 1 27 ? 5.816 -45.5 -4.93 1 69.56 27 GLN B N 1
ATOM 2644 C CA . GLN B 1 27 ? 6.039 -44.094 -5.195 1 69.56 27 GLN B CA 1
ATOM 2645 C C . GLN B 1 27 ? 4.766 -43.281 -4.957 1 69.56 27 GLN B C 1
ATOM 2647 O O . GLN B 1 27 ? 3.676 -43.688 -5.352 1 69.56 27 GLN B O 1
ATOM 2652 N N . THR B 1 28 ? 4.938 -42.344 -4.098 1 87.31 28 THR B N 1
ATOM 2653 C CA . THR B 1 28 ? 3.807 -41.5 -3.719 1 87.31 28 THR B CA 1
ATOM 2654 C C . THR B 1 28 ? 3.609 -40.375 -4.727 1 87.31 28 THR B C 1
ATOM 2656 O O . THR B 1 28 ? 4.504 -39.562 -4.926 1 87.31 28 THR B O 1
ATOM 2659 N N . ARG B 1 29 ? 2.504 -40.5 -5.461 1 92.5 29 ARG B N 1
ATOM 2660 C CA . ARG B 1 29 ? 2.143 -39.5 -6.457 1 92.5 29 ARG B CA 1
ATOM 2661 C C . ARG B 1 29 ? 2.207 -38.094 -5.863 1 92.5 29 ARG B C 1
ATOM 2663 O O . ARG B 1 29 ? 1.902 -37.875 -4.688 1 92.5 29 ARG B O 1
ATOM 2670 N N . TYR B 1 30 ? 2.693 -37.094 -6.648 1 95.12 30 TYR B N 1
ATOM 2671 C CA . TYR B 1 30 ? 2.779 -35.656 -6.395 1 95.12 30 TYR B CA 1
ATOM 2672 C C . TYR B 1 30 ? 3.99 -35.344 -5.531 1 95.12 30 TYR B C 1
ATOM 2674 O O . TYR B 1 30 ? 4.352 -34.156 -5.375 1 95.12 30 TYR B O 1
ATOM 2682 N N . THR B 1 31 ? 4.652 -36.312 -4.914 1 93.56 31 THR B N 1
ATOM 2683 C CA . THR B 1 31 ? 5.875 -36.062 -4.16 1 93.56 31 THR B CA 1
ATOM 2684 C C . THR B 1 31 ? 7.082 -36.656 -4.875 1 93.56 31 THR B C 1
ATOM 2686 O O . THR B 1 31 ? 8.109 -36 -5.039 1 93.56 31 THR B O 1
ATOM 2689 N N . GLN B 1 32 ? 6.883 -37.906 -5.352 1 92.94 32 GLN B N 1
ATOM 2690 C CA . GLN B 1 32 ? 7.941 -38.594 -6.062 1 92.94 32 GLN B CA 1
ATOM 2691 C C . GLN B 1 32 ? 7.613 -38.719 -7.547 1 92.94 32 GLN B C 1
ATOM 2693 O O . GLN B 1 32 ? 6.449 -38.656 -7.945 1 92.94 32 GLN B O 1
ATOM 2698 N N . LYS B 1 33 ? 8.68 -38.938 -8.32 1 92 33 LYS B N 1
ATOM 2699 C CA . LYS B 1 33 ? 8.477 -39.188 -9.75 1 92 33 LYS B CA 1
ATOM 2700 C C . LYS B 1 33 ? 7.883 -40.562 -9.992 1 92 33 LYS B C 1
ATOM 2702 O O . LYS B 1 33 ? 8.453 -41.562 -9.57 1 92 33 LYS B O 1
ATOM 2707 N N . VAL B 1 34 ? 6.766 -40.625 -10.68 1 90.56 34 VAL B N 1
ATOM 2708 C CA . VAL B 1 34 ? 6.059 -41.875 -10.859 1 90.56 34 VAL B CA 1
ATOM 2709 C C . VAL B 1 34 ? 5.922 -42.188 -12.352 1 90.56 34 VAL B C 1
ATOM 2711 O O . VAL B 1 34 ? 5.531 -43.281 -12.734 1 90.56 34 VAL B O 1
ATOM 2714 N N . PHE B 1 35 ? 6.254 -41.156 -13.188 1 89.5 35 PHE B N 1
ATOM 2715 C CA . PHE B 1 35 ? 6.188 -41.344 -14.633 1 89.5 35 PHE B CA 1
ATOM 2716 C C . PHE B 1 35 ? 7.551 -41.125 -15.273 1 89.5 35 PHE B C 1
ATOM 2718 O O . PHE B 1 35 ? 8.367 -40.375 -14.742 1 89.5 35 PHE B O 1
ATOM 2725 N N . SER B 1 36 ? 7.758 -41.719 -16.422 1 86.88 36 SER B N 1
ATOM 2726 C CA . SER B 1 36 ? 9.031 -41.562 -17.125 1 86.88 36 SER B CA 1
ATOM 2727 C C . SER B 1 36 ? 8.844 -40.812 -18.438 1 86.88 36 SER B C 1
ATOM 2729 O O . SER B 1 36 ? 9.75 -40.094 -18.891 1 86.88 36 SER B O 1
ATOM 2731 N N . ASP B 1 37 ? 7.707 -40.969 -19.094 1 86.31 37 ASP B N 1
ATOM 2732 C CA . ASP B 1 37 ? 7.48 -40.375 -20.406 1 86.31 37 ASP B CA 1
ATOM 2733 C C . ASP B 1 37 ? 6.43 -39.25 -20.328 1 86.31 37 ASP B C 1
ATOM 2735 O O . ASP B 1 37 ? 5.316 -39.5 -19.844 1 86.31 37 ASP B O 1
ATOM 2739 N N . ILE B 1 38 ? 6.855 -38.094 -20.766 1 90.88 38 ILE B N 1
ATOM 2740 C CA . ILE B 1 38 ? 5.957 -36.969 -20.734 1 90.88 38 ILE B CA 1
ATOM 2741 C C . ILE B 1 38 ? 5.547 -36.562 -22.141 1 90.88 38 ILE B C 1
ATOM 2743 O O . ILE B 1 38 ? 6.328 -36.719 -23.094 1 90.88 38 ILE B O 1
ATOM 2747 N N . LYS B 1 39 ? 4.27 -36.188 -22.281 1 92.19 39 LYS B N 1
ATOM 2748 C CA . LYS B 1 39 ? 3.748 -35.594 -23.516 1 92.19 39 LYS B CA 1
ATOM 2749 C C . LYS B 1 39 ? 3.543 -34.094 -23.359 1 92.19 39 LYS B C 1
ATOM 2751 O O . LYS B 1 39 ? 3.07 -33.625 -22.328 1 92.19 39 LYS B O 1
ATOM 2756 N N . VAL B 1 40 ? 3.967 -33.375 -24.422 1 96.5 40 VAL B N 1
ATOM 2757 C CA . VAL B 1 40 ? 3.803 -31.938 -24.422 1 96.5 40 VAL B CA 1
ATOM 2758 C C . VAL B 1 40 ? 2.957 -31.516 -25.625 1 96.5 40 VAL B C 1
ATOM 2760 O O . VAL B 1 40 ? 3.189 -31.969 -26.75 1 96.5 40 VAL B O 1
ATOM 2763 N N . LYS B 1 41 ? 1.936 -30.766 -25.375 1 96.81 41 LYS B N 1
ATOM 2764 C CA . LYS B 1 41 ? 1.112 -30.156 -26.422 1 96.81 41 LYS B CA 1
ATOM 2765 C C . LYS B 1 41 ? 1.038 -28.641 -26.25 1 96.81 41 LYS B C 1
ATOM 2767 O O . LYS B 1 41 ? 0.901 -28.141 -25.141 1 96.81 41 LYS B O 1
ATOM 2772 N N . THR B 1 42 ? 1.175 -27.922 -27.391 1 98.06 42 THR B N 1
ATOM 2773 C CA . THR B 1 42 ? 1.111 -26.469 -27.391 1 98.06 42 THR B CA 1
ATOM 2774 C C . THR B 1 42 ? -0.273 -25.984 -27.812 1 98.06 42 THR B C 1
ATOM 2776 O O . THR B 1 42 ? -0.846 -26.5 -28.766 1 98.06 42 THR B O 1
ATOM 2779 N N . TYR B 1 43 ? -0.83 -25.078 -27.047 1 98 43 TYR B N 1
ATOM 2780 C CA . TYR B 1 43 ? -2.119 -24.453 -27.344 1 98 43 TYR B CA 1
ATOM 2781 C C . TYR B 1 43 ? -1.983 -22.953 -27.484 1 98 43 TYR B C 1
ATOM 2783 O O . TYR B 1 43 ? -1.128 -22.328 -26.844 1 98 43 TYR B O 1
ATOM 2791 N N . SER B 1 44 ? -2.803 -22.344 -28.375 1 98.06 44 SER B N 1
ATOM 2792 C CA . SER B 1 44 ? -3.021 -20.906 -28.375 1 98.06 44 SER B CA 1
ATOM 2793 C C . SER B 1 44 ? -4.203 -20.531 -27.484 1 98.06 44 SER B C 1
ATOM 2795 O O . SER B 1 44 ? -5.34 -20.922 -27.75 1 98.06 44 SER B O 1
ATOM 2797 N N . TYR B 1 45 ? -3.957 -19.812 -26.359 1 97.31 45 TYR B N 1
ATOM 2798 C CA . TYR B 1 45 ? -5.055 -19.562 -25.438 1 97.31 45 TYR B CA 1
ATOM 2799 C C . TYR B 1 45 ? -5.645 -18.172 -25.672 1 97.31 45 TYR B C 1
ATOM 2801 O O . TYR B 1 45 ? -6.781 -17.891 -25.266 1 97.31 45 TYR B O 1
ATOM 2809 N N . ALA B 1 46 ? -4.836 -17.203 -26.281 1 93.12 46 ALA B N 1
ATOM 2810 C CA . ALA B 1 46 ? -5.297 -15.859 -26.641 1 93.12 46 ALA B CA 1
ATOM 2811 C C . ALA B 1 46 ? -4.441 -15.266 -27.766 1 93.12 46 ALA B C 1
ATOM 2813 O O . ALA B 1 46 ? -3.244 -15.031 -27.578 1 93.12 46 ALA B O 1
ATOM 2814 N N . ASP B 1 47 ? -5.066 -14.992 -28.859 1 91.81 47 ASP B N 1
ATOM 2815 C CA . ASP B 1 47 ? -4.367 -14.406 -30 1 91.81 47 ASP B CA 1
ATOM 2816 C C . ASP B 1 47 ? -3.098 -15.188 -30.312 1 91.81 47 ASP B C 1
ATOM 2818 O O . ASP B 1 47 ? -3.164 -16.359 -30.703 1 91.81 47 ASP B O 1
ATOM 2822 N N . THR B 1 48 ? -1.891 -14.523 -30.016 1 92.69 48 THR B N 1
ATOM 2823 C CA . THR B 1 48 ? -0.622 -15.164 -30.344 1 92.69 48 THR B CA 1
ATOM 2824 C C . THR B 1 48 ? -0.008 -15.805 -29.094 1 92.69 48 THR B C 1
ATOM 2826 O O . THR B 1 48 ? 1.064 -16.406 -29.172 1 92.69 48 THR B O 1
ATOM 2829 N N . LEU B 1 49 ? -0.708 -15.688 -28.016 1 97.88 49 LEU B N 1
ATOM 2830 C CA . LEU B 1 49 ? -0.173 -16.219 -26.766 1 97.88 49 LEU B CA 1
ATOM 2831 C C . LEU B 1 49 ? -0.42 -17.719 -26.656 1 97.88 49 LEU B C 1
ATOM 2833 O O . LEU B 1 49 ? -1.525 -18.188 -26.938 1 97.88 49 LEU B O 1
ATOM 2837 N N . LYS B 1 50 ? 0.632 -18.391 -26.281 1 98.56 50 LYS B N 1
ATOM 2838 C CA . LYS B 1 50 ? 0.582 -19.859 -26.25 1 98.56 50 LYS B CA 1
ATOM 2839 C C . LYS B 1 50 ? 0.909 -20.391 -24.844 1 98.56 50 LYS B C 1
ATOM 2841 O O . LYS B 1 50 ? 1.437 -19.656 -24.016 1 98.56 50 LYS B O 1
ATOM 2846 N N . LEU B 1 51 ? 0.521 -21.594 -24.594 1 98.69 51 LEU B N 1
ATOM 2847 C CA . LEU B 1 51 ? 0.975 -22.344 -23.422 1 98.69 51 LEU B CA 1
ATOM 2848 C C . LEU B 1 51 ? 1.283 -23.781 -23.797 1 98.69 51 LEU B C 1
ATOM 2850 O O . LEU B 1 51 ? 0.673 -24.344 -24.703 1 98.69 51 LEU B O 1
ATOM 2854 N N . ASP B 1 52 ? 2.318 -24.344 -23.219 1 98.75 52 ASP B N 1
ATOM 2855 C CA . ASP B 1 52 ? 2.674 -25.75 -23.328 1 98.75 52 ASP B CA 1
ATOM 2856 C C . ASP B 1 52 ? 2.08 -26.547 -22.172 1 98.75 52 ASP B C 1
ATOM 2858 O O . ASP B 1 52 ? 2.305 -26.234 -21 1 98.75 52 ASP B O 1
ATOM 2862 N N . PHE B 1 53 ? 1.346 -27.547 -22.531 1 98.38 53 PHE B N 1
ATOM 2863 C CA . PHE B 1 53 ? 0.721 -28.406 -21.531 1 98.38 53 PHE B CA 1
ATOM 2864 C C . PHE B 1 53 ? 1.447 -29.734 -21.438 1 98.38 53 PHE B C 1
ATOM 2866 O O . PHE B 1 53 ? 1.597 -30.438 -22.438 1 98.38 53 PHE B O 1
ATOM 2873 N N . TYR B 1 54 ? 1.924 -30 -20.219 1 97 54 TYR B N 1
ATOM 2874 C CA . TYR B 1 54 ? 2.658 -31.219 -19.922 1 97 54 TYR B CA 1
ATOM 2875 C C . TYR B 1 54 ? 1.766 -32.219 -19.203 1 97 54 TYR B C 1
ATOM 2877 O O . TYR B 1 54 ? 1.121 -31.891 -18.203 1 97 54 TYR B O 1
ATOM 2885 N N . SER B 1 55 ? 1.64 -33.344 -19.766 1 85.94 55 SER B N 1
ATOM 2886 C CA . SER B 1 55 ? 0.878 -34.438 -19.156 1 85.94 55 SER B CA 1
ATOM 2887 C C . SER B 1 55 ? 1.495 -35.781 -19.484 1 85.94 55 SER B C 1
ATOM 2889 O O . SER B 1 55 ? 2.523 -35.875 -20.156 1 85.94 55 SER B O 1
ATOM 2891 N N . TYR B 1 56 ? 0.828 -36.844 -18.766 1 84.56 56 TYR B N 1
ATOM 2892 C CA . TYR B 1 56 ? 1.292 -38.188 -19 1 84.56 56 TYR B CA 1
ATOM 2893 C C . TYR B 1 56 ? 0.278 -39 -19.812 1 84.56 56 TYR B C 1
ATOM 2895 O O . TYR B 1 56 ? -0.933 -38.812 -19.641 1 84.56 56 TYR B O 1
ATOM 2903 N N . LYS B 1 57 ? 0.808 -39.719 -20.812 1 72.44 57 LYS B N 1
ATOM 2904 C CA . LYS B 1 57 ? -0.03 -40.438 -21.766 1 72.44 57 LYS B CA 1
ATOM 2905 C C . LYS B 1 57 ? -0.945 -41.438 -21.062 1 72.44 57 LYS B C 1
ATOM 2907 O O . LYS B 1 57 ? -2.129 -41.531 -21.391 1 72.44 57 LYS B O 1
ATOM 2912 N N . LYS B 1 58 ? -0.503 -42.281 -20.156 1 79.06 58 LYS B N 1
ATOM 2913 C CA . LYS B 1 58 ? -1.321 -43.375 -19.625 1 79.06 58 LYS B CA 1
ATOM 2914 C C . LYS B 1 58 ? -1.652 -43.125 -18.156 1 79.06 58 LYS B C 1
ATOM 2916 O O . LYS B 1 58 ? -1.56 -44.062 -17.344 1 79.06 58 LYS B O 1
ATOM 2921 N N . ASP B 1 59 ? -2.088 -41.875 -17.938 1 83.31 59 ASP B N 1
ATOM 2922 C CA . ASP B 1 59 ? -2.482 -41.594 -16.562 1 83.31 59 ASP B CA 1
ATOM 2923 C C . ASP B 1 59 ? -3.98 -41.812 -16.359 1 83.31 59 ASP B C 1
ATOM 2925 O O . ASP B 1 59 ? -4.797 -41.25 -17.094 1 83.31 59 ASP B O 1
ATOM 2929 N N . THR B 1 60 ? -4.352 -42.562 -15.391 1 85.94 60 THR B N 1
ATOM 2930 C CA . THR B 1 60 ? -5.75 -42.906 -15.133 1 85.94 60 THR B CA 1
ATOM 2931 C C . THR B 1 60 ? -6.391 -41.844 -14.234 1 85.94 60 THR B C 1
ATOM 2933 O O . THR B 1 60 ? -7.617 -41.75 -14.133 1 85.94 60 THR B O 1
ATOM 2936 N N . VAL B 1 61 ? -5.594 -41.031 -13.578 1 91 61 VAL B N 1
ATOM 2937 C CA . VAL B 1 61 ? -6.117 -39.969 -12.703 1 91 61 VAL B CA 1
ATOM 2938 C C . VAL B 1 61 ? -6.578 -38.781 -13.539 1 91 61 VAL B C 1
ATOM 2940 O O . VAL B 1 61 ? -5.848 -38.312 -14.414 1 91 61 VAL B O 1
ATOM 2943 N N . THR B 1 62 ? -7.84 -38.312 -13.273 1 91.62 62 THR B N 1
ATOM 2944 C CA . THR B 1 62 ? -8.422 -37.281 -14.125 1 91.62 62 THR B CA 1
ATOM 2945 C C . THR B 1 62 ? -8.516 -35.969 -13.383 1 91.62 62 THR B C 1
ATOM 2947 O O . THR B 1 62 ? -8.75 -34.938 -13.992 1 91.62 62 THR B O 1
ATOM 2950 N N . ASN B 1 63 ? -8.352 -35.938 -12.086 1 94 63 ASN B N 1
ATOM 2951 C CA . ASN B 1 63 ? -8.469 -34.719 -11.281 1 94 63 ASN B CA 1
ATOM 2952 C C . ASN B 1 63 ? -7.137 -34.312 -10.664 1 94 63 ASN B C 1
ATOM 2954 O O . ASN B 1 63 ? -7.043 -34.094 -9.453 1 94 63 ASN B O 1
ATOM 2958 N N . LYS B 1 64 ? -6.207 -34.156 -11.539 1 95.56 64 LYS B N 1
ATOM 2959 C CA . LYS B 1 64 ? -4.859 -33.812 -11.094 1 95.56 64 LYS B CA 1
ATOM 2960 C C . LYS B 1 64 ? -4.766 -32.344 -10.703 1 95.56 64 LYS B C 1
ATOM 2962 O O . LYS B 1 64 ? -5.453 -31.5 -11.273 1 95.56 64 LYS B O 1
ATOM 2967 N N . PRO B 1 65 ? -3.904 -32.031 -9.68 1 97.69 65 PRO B N 1
ATOM 2968 C CA . PRO B 1 65 ? -3.586 -30.609 -9.508 1 97.69 65 PRO B CA 1
ATOM 2969 C C . PRO B 1 65 ? -2.879 -30.016 -10.727 1 97.69 65 PRO B C 1
ATOM 2971 O O . PRO B 1 65 ? -2.092 -30.703 -11.383 1 97.69 65 PRO B O 1
ATOM 2974 N N . LEU B 1 66 ? -3.15 -28.781 -11.039 1 98.5 66 LEU B N 1
ATOM 2975 C CA . LEU B 1 66 ? -2.562 -28.078 -12.172 1 98.5 66 LEU B CA 1
ATOM 2976 C C . LEU B 1 66 ? -1.582 -27 -11.711 1 98.5 66 LEU B C 1
ATOM 2978 O O . LEU B 1 66 ? -1.92 -26.172 -10.859 1 98.5 66 LEU B O 1
ATOM 2982 N N . LEU B 1 67 ? -0.355 -27.062 -12.18 1 98.88 67 LEU B N 1
ATOM 2983 C CA . LEU B 1 67 ? 0.604 -25.969 -12.039 1 98.88 67 LEU B CA 1
ATOM 2984 C C . LEU B 1 67 ? 0.638 -25.109 -13.297 1 98.88 67 LEU B C 1
ATOM 2986 O O . LEU B 1 67 ? 0.67 -25.641 -14.414 1 98.88 67 LEU B O 1
ATOM 2990 N N . ILE B 1 68 ? 0.526 -23.844 -13.148 1 98.94 68 ILE B N 1
ATOM 2991 C CA . ILE B 1 68 ? 0.735 -22.906 -14.242 1 98.94 68 ILE B CA 1
ATOM 2992 C C . ILE B 1 68 ? 1.996 -22.078 -13.984 1 98.94 68 ILE B C 1
ATOM 2994 O O . ILE B 1 68 ? 2.045 -21.281 -13.047 1 98.94 68 ILE B O 1
ATOM 2998 N N . LEU B 1 69 ? 2.959 -22.297 -14.836 1 98.94 69 LEU B N 1
ATOM 2999 C CA . LEU B 1 69 ? 4.246 -21.625 -14.703 1 98.94 69 LEU B CA 1
ATOM 3000 C C . LEU B 1 69 ? 4.293 -20.359 -15.555 1 98.94 69 LEU B C 1
ATOM 3002 O O . LEU B 1 69 ? 3.967 -20.391 -16.734 1 98.94 69 LEU B O 1
ATOM 3006 N N . VAL B 1 70 ? 4.66 -19.234 -14.945 1 98.94 70 VAL B N 1
ATOM 3007 C CA . VAL B 1 70 ? 4.832 -17.938 -15.586 1 98.94 70 VAL B CA 1
ATOM 3008 C C . VAL B 1 70 ? 6.305 -17.531 -15.555 1 98.94 70 VAL B C 1
ATOM 3010 O O . VAL B 1 70 ? 6.875 -17.312 -14.477 1 98.94 70 VAL B O 1
ATOM 3013 N N . HIS B 1 71 ? 6.91 -17.438 -16.703 1 98.88 71 HIS B N 1
ATOM 3014 C CA . HIS B 1 71 ? 8.359 -17.281 -16.828 1 98.88 71 HIS B CA 1
ATOM 3015 C C . HIS B 1 71 ? 8.789 -15.852 -16.484 1 98.88 71 HIS B C 1
ATOM 3017 O O . HIS B 1 71 ? 7.961 -14.938 -16.453 1 98.88 71 HIS B O 1
ATOM 3023 N N . GLY B 1 72 ? 10.109 -15.734 -16.172 1 98.69 72 GLY B N 1
ATOM 3024 C CA . GLY B 1 72 ? 10.703 -14.43 -15.945 1 98.69 72 GLY B CA 1
ATOM 3025 C C . GLY B 1 72 ? 11.102 -13.727 -17.234 1 98.69 72 GLY B C 1
ATOM 3026 O O . GLY B 1 72 ? 10.664 -14.117 -18.312 1 98.69 72 GLY B O 1
ATOM 3027 N N . GLY B 1 73 ? 11.844 -12.633 -17 1 98.25 73 GLY B N 1
ATOM 3028 C CA . GLY B 1 73 ? 12.336 -11.906 -18.156 1 98.25 73 GLY B CA 1
ATOM 3029 C C . GLY B 1 73 ? 12.023 -10.422 -18.094 1 98.25 73 GLY B C 1
ATOM 3030 O O . GLY B 1 73 ? 12.016 -9.742 -19.125 1 98.25 73 GLY B O 1
ATOM 3031 N N . GLY B 1 74 ? 11.648 -9.914 -16.938 1 98 74 GLY B N 1
ATOM 3032 C CA . GLY B 1 74 ? 11.469 -8.484 -16.734 1 98 74 GLY B CA 1
ATOM 3033 C C . GLY B 1 74 ? 10.344 -7.895 -17.562 1 98 74 GLY B C 1
ATOM 3034 O O . GLY B 1 74 ? 10.406 -6.727 -17.953 1 98 74 GLY B O 1
ATOM 3035 N N . PHE B 1 75 ? 9.461 -8.711 -17.984 1 98.62 75 PHE B N 1
ATOM 3036 C CA . PHE B 1 75 ? 8.305 -8.328 -18.781 1 98.62 75 PHE B CA 1
ATOM 3037 C C . PHE B 1 75 ? 8.734 -7.883 -20.188 1 98.62 75 PHE B C 1
ATOM 3039 O O . PHE B 1 75 ? 7.941 -7.297 -20.922 1 98.62 75 PHE B O 1
ATOM 3046 N N . SER B 1 76 ? 9.969 -8.07 -20.562 1 98.12 76 SER B N 1
ATOM 3047 C CA . SER B 1 76 ? 10.484 -7.648 -21.859 1 98.12 76 SER B CA 1
ATOM 3048 C C . SER B 1 76 ? 11.055 -8.836 -22.641 1 98.12 76 SER B C 1
ATOM 3050 O O . SER B 1 76 ? 11.297 -8.734 -23.844 1 98.12 76 SER B O 1
ATOM 3052 N N . GLY B 1 77 ? 11.273 -9.875 -21.906 1 97.69 77 GLY B N 1
ATOM 3053 C CA . GLY B 1 77 ? 11.82 -11.078 -22.516 1 97.69 77 GLY B CA 1
ATOM 3054 C C . GLY B 1 77 ? 11.359 -12.352 -21.844 1 97.69 77 GLY B C 1
ATOM 3055 O O . GLY B 1 77 ? 10.352 -12.352 -21.125 1 97.69 77 GLY B O 1
ATOM 3056 N N . GLY B 1 78 ? 12.109 -13.492 -22.141 1 97.44 78 GLY B N 1
ATOM 3057 C CA . GLY B 1 78 ? 11.734 -14.805 -21.625 1 97.44 78 GLY B CA 1
ATOM 3058 C C . GLY B 1 78 ? 10.719 -15.516 -22.5 1 97.44 78 GLY B C 1
ATOM 3059 O O . GLY B 1 78 ? 10.195 -14.938 -23.453 1 97.44 78 GLY B O 1
ATOM 3060 N N . LYS B 1 79 ? 10.594 -16.734 -22.203 1 97.94 79 LYS B N 1
ATOM 3061 C CA . LYS B 1 79 ? 9.633 -17.547 -22.938 1 97.94 79 LYS B CA 1
ATOM 3062 C C . LYS B 1 79 ? 9.211 -18.766 -22.125 1 97.94 79 LYS B C 1
ATOM 3064 O O . LYS B 1 79 ? 9.922 -19.188 -21.203 1 97.94 79 LYS B O 1
ATOM 3069 N N . ARG B 1 80 ? 8.102 -19.312 -22.516 1 98.12 80 ARG B N 1
ATOM 3070 C CA . ARG B 1 80 ? 7.461 -20.406 -21.781 1 98.12 80 ARG B CA 1
ATOM 3071 C C . ARG B 1 80 ? 8.289 -21.672 -21.875 1 98.12 80 ARG B C 1
ATOM 3073 O O . ARG B 1 80 ? 8.141 -22.578 -21.031 1 98.12 80 ARG B O 1
ATOM 3080 N N . ASN B 1 81 ? 9.219 -21.75 -22.875 1 98.31 81 ASN B N 1
ATOM 3081 C CA . ASN B 1 81 ? 9.961 -22.984 -23.125 1 98.31 81 ASN B CA 1
ATOM 3082 C C . ASN B 1 81 ? 11.469 -22.75 -23.016 1 98.31 81 ASN B C 1
ATOM 3084 O O . ASN B 1 81 ? 12.234 -23.312 -23.812 1 98.31 81 ASN B O 1
ATOM 3088 N N . ASN B 1 82 ? 11.852 -21.812 -22.109 1 98 82 ASN B N 1
ATOM 3089 C CA . ASN B 1 82 ? 13.273 -21.781 -21.781 1 98 82 ASN B CA 1
ATOM 3090 C C . ASN B 1 82 ? 13.719 -23.094 -21.141 1 98 82 ASN B C 1
ATOM 3092 O O . ASN B 1 82 ? 12.898 -23.828 -20.578 1 98 82 ASN B O 1
ATOM 3096 N N . PRO B 1 83 ? 15.008 -23.484 -21.125 1 97.94 83 PRO B N 1
ATOM 3097 C CA . PRO B 1 83 ? 15.477 -24.766 -20.609 1 97.94 83 PRO B CA 1
ATOM 3098 C C . PRO B 1 83 ? 15.094 -25 -19.141 1 97.94 83 PRO B C 1
ATOM 3100 O O . PRO B 1 83 ? 14.633 -26.094 -18.797 1 97.94 83 PRO B O 1
ATOM 3103 N N . LEU B 1 84 ? 15.258 -23.984 -18.312 1 98.12 84 LEU B N 1
ATOM 3104 C CA . LEU B 1 84 ? 14.914 -24.141 -16.906 1 98.12 84 LEU B CA 1
ATOM 3105 C C . LEU B 1 84 ? 13.414 -24.375 -16.734 1 98.12 84 LEU B C 1
ATOM 3107 O O . LEU B 1 84 ? 13 -25.188 -15.914 1 98.12 84 LEU B O 1
ATOM 3111 N N . GLU B 1 85 ? 12.609 -23.656 -17.516 1 98.62 85 GLU B N 1
ATOM 3112 C CA . GLU B 1 85 ? 11.164 -23.828 -17.469 1 98.62 85 GLU B CA 1
ATOM 3113 C C . GLU B 1 85 ? 10.75 -25.234 -17.906 1 98.62 85 GLU B C 1
ATOM 3115 O O . GLU B 1 85 ? 9.945 -25.891 -17.25 1 98.62 85 GLU B O 1
ATOM 3120 N N . ILE B 1 86 ? 11.359 -25.703 -19.016 1 98.25 86 ILE B N 1
ATOM 3121 C CA . ILE B 1 86 ? 11.055 -27.031 -19.531 1 98.25 86 ILE B CA 1
ATOM 3122 C C . ILE B 1 86 ? 11.414 -28.078 -18.484 1 98.25 86 ILE B C 1
ATOM 3124 O O . ILE B 1 86 ? 10.602 -28.953 -18.172 1 98.25 86 ILE B O 1
ATOM 3128 N N . LYS B 1 87 ? 12.617 -27.969 -17.906 1 98.06 87 LYS B N 1
ATOM 3129 C CA . LYS B 1 87 ? 13.078 -28.953 -16.922 1 98.06 87 LYS B CA 1
ATOM 3130 C C . LYS B 1 87 ? 12.156 -28.984 -15.719 1 98.06 87 LYS B C 1
ATOM 3132 O O . LYS B 1 87 ? 11.828 -30.062 -15.211 1 98.06 87 LYS B O 1
ATOM 3137 N N . PHE B 1 88 ? 11.781 -27.828 -15.234 1 98.62 88 PHE B N 1
ATOM 3138 C CA . PHE B 1 88 ? 10.867 -27.734 -14.109 1 98.62 88 PHE B CA 1
ATOM 3139 C C . PHE B 1 88 ? 9.531 -28.391 -14.438 1 98.62 88 PHE B C 1
ATOM 3141 O O . PHE B 1 88 ? 9.039 -29.219 -13.656 1 98.62 88 PHE B O 1
ATOM 3148 N N . CYS B 1 89 ? 8.93 -28.031 -15.586 1 98.44 89 CYS B N 1
ATOM 3149 C CA . CYS B 1 89 ? 7.625 -28.547 -15.984 1 98.44 89 CYS B CA 1
ATOM 3150 C C . CYS B 1 89 ? 7.656 -30.047 -16.156 1 98.44 89 CYS B C 1
ATOM 3152 O O . CYS B 1 89 ? 6.738 -30.75 -15.719 1 98.44 89 CYS B O 1
ATOM 3154 N N . GLU B 1 90 ? 8.719 -30.578 -16.75 1 97.25 90 GLU B N 1
ATOM 3155 C CA . GLU B 1 90 ? 8.852 -32.031 -16.922 1 97.25 90 GLU B CA 1
ATOM 3156 C C . GLU B 1 90 ? 8.969 -32.75 -15.586 1 97.25 90 GLU B C 1
ATOM 3158 O O . GLU B 1 90 ? 8.352 -33.781 -15.375 1 97.25 90 GLU B O 1
ATOM 3163 N N . ASP B 1 91 ? 9.797 -32.156 -14.703 1 97.25 91 ASP B N 1
ATOM 3164 C CA . ASP B 1 91 ? 9.984 -32.75 -13.391 1 97.25 91 ASP B CA 1
ATOM 3165 C C . ASP B 1 91 ? 8.664 -32.844 -12.633 1 97.25 91 ASP B C 1
ATOM 3167 O O . ASP B 1 91 ? 8.328 -33.906 -12.094 1 97.25 91 ASP B O 1
ATOM 3171 N N . MET B 1 92 ? 7.918 -31.812 -12.625 1 97.69 92 MET B N 1
ATOM 3172 C CA . MET B 1 92 ? 6.648 -31.781 -11.898 1 97.69 92 MET B CA 1
ATOM 3173 C C . MET B 1 92 ? 5.629 -32.719 -12.57 1 97.69 92 MET B C 1
ATOM 3175 O O . MET B 1 92 ? 4.852 -33.375 -11.891 1 97.69 92 MET B O 1
ATOM 3179 N N . ALA B 1 93 ? 5.629 -32.719 -13.914 1 96.56 93 ALA B N 1
ATOM 3180 C CA . ALA B 1 93 ? 4.73 -33.625 -14.641 1 96.56 93 ALA B CA 1
ATOM 3181 C C . ALA B 1 93 ? 5.043 -35.062 -14.32 1 96.56 93 ALA B C 1
ATOM 3183 O O . ALA B 1 93 ? 4.133 -35.906 -14.195 1 96.56 93 ALA B O 1
ATOM 3184 N N . LYS B 1 94 ? 6.297 -35.438 -14.164 1 95.81 94 LYS B N 1
ATOM 3185 C CA . LYS B 1 94 ? 6.707 -36.812 -13.844 1 95.81 94 LYS B CA 1
ATOM 3186 C C . LYS B 1 94 ? 6.203 -37.219 -12.469 1 95.81 94 LYS B C 1
ATOM 3188 O O . LYS B 1 94 ? 6.113 -38.406 -12.172 1 95.81 94 LYS B O 1
ATOM 3193 N N . ARG B 1 95 ? 5.871 -36.188 -11.656 1 95.38 95 ARG B N 1
ATOM 3194 C CA . ARG B 1 95 ? 5.355 -36.469 -10.32 1 95.38 95 ARG B CA 1
ATOM 3195 C C . ARG B 1 95 ? 3.846 -36.688 -10.344 1 95.38 95 ARG B C 1
ATOM 3197 O O . ARG B 1 95 ? 3.248 -37.094 -9.344 1 95.38 95 ARG B O 1
ATOM 3204 N N . GLY B 1 96 ? 3.223 -36.406 -11.492 1 94.88 96 GLY B N 1
ATOM 3205 C CA . GLY B 1 96 ? 1.8 -36.688 -11.641 1 94.88 96 GLY B CA 1
ATOM 3206 C C . GLY B 1 96 ? 0.966 -35.406 -11.711 1 94.88 96 GLY B C 1
ATOM 3207 O O . GLY B 1 96 ? -0.265 -35.469 -11.695 1 94.88 96 GLY B O 1
ATOM 3208 N N . TYR B 1 97 ? 1.633 -34.281 -11.797 1 96.62 97 TYR B N 1
ATOM 3209 C CA . TYR B 1 97 ? 0.916 -33 -11.945 1 96.62 97 TYR B CA 1
ATOM 3210 C C . TYR B 1 97 ? 0.536 -32.781 -13.406 1 96.62 97 TYR B C 1
ATOM 3212 O O . TYR B 1 97 ? 1.219 -33.25 -14.312 1 96.62 97 TYR B O 1
ATOM 3220 N N . ALA B 1 98 ? -0.625 -32.156 -13.609 1 96.88 98 ALA B N 1
ATOM 3221 C CA . ALA B 1 98 ? -0.766 -31.391 -14.844 1 96.88 98 ALA B CA 1
ATOM 3222 C C . ALA B 1 98 ? 0.039 -30.094 -14.766 1 96.88 98 ALA B C 1
ATOM 3224 O O . ALA B 1 98 ? 0.073 -29.438 -13.719 1 96.88 98 ALA B O 1
ATOM 3225 N N . VAL B 1 99 ? 0.753 -29.797 -15.82 1 98.38 99 VAL B N 1
ATOM 3226 C CA . VAL B 1 99 ? 1.597 -28.594 -15.789 1 98.38 99 VAL B CA 1
ATOM 3227 C C . VAL B 1 99 ? 1.425 -27.812 -17.078 1 98.38 99 VAL B C 1
ATOM 3229 O O . VAL B 1 99 ? 1.383 -28.391 -18.172 1 98.38 99 VAL B O 1
ATOM 3232 N N . ALA B 1 100 ? 1.234 -26.531 -16.984 1 98.88 100 ALA B N 1
ATOM 3233 C CA . ALA B 1 100 ? 1.229 -25.609 -18.109 1 98.88 100 ALA B CA 1
ATOM 3234 C C . ALA B 1 100 ? 2.295 -24.531 -17.953 1 98.88 100 ALA B C 1
ATOM 3236 O O . ALA B 1 100 ? 2.469 -23.984 -16.859 1 98.88 100 ALA B O 1
ATOM 3237 N N . SER B 1 101 ? 3.062 -24.312 -18.938 1 98.88 101 SER B N 1
ATOM 3238 C CA . SER B 1 101 ? 3.965 -23.172 -19.047 1 98.88 101 SER B CA 1
ATOM 3239 C C . SER B 1 101 ? 3.457 -22.156 -20.062 1 98.88 101 SER B C 1
ATOM 3241 O O . SER B 1 101 ? 3.275 -22.484 -21.234 1 98.88 101 SER B O 1
ATOM 3243 N N . MET B 1 102 ? 3.234 -20.922 -19.609 1 98.88 102 MET B N 1
ATOM 3244 C CA . MET B 1 102 ? 2.531 -20 -20.484 1 98.88 102 MET B CA 1
ATOM 3245 C C . MET B 1 102 ? 3.455 -18.859 -20.922 1 98.88 102 MET B C 1
ATOM 3247 O O . MET B 1 102 ? 4.371 -18.484 -20.188 1 98.88 102 MET B O 1
ATOM 3251 N N . SER B 1 103 ? 3.184 -18.359 -22.156 1 98.75 103 SER B N 1
ATOM 3252 C CA . SER B 1 103 ? 3.664 -17.047 -22.562 1 98.75 103 SER B CA 1
ATOM 3253 C C . SER B 1 103 ? 2.701 -15.945 -22.125 1 98.75 103 SER B C 1
ATOM 3255 O O . SER B 1 103 ? 1.531 -16.219 -21.844 1 98.75 103 SER B O 1
ATOM 3257 N N . TYR B 1 104 ? 3.131 -14.852 -21.922 1 98.69 104 TYR B N 1
ATOM 3258 C CA . TYR B 1 104 ? 2.324 -13.656 -21.672 1 98.69 104 TYR B CA 1
ATOM 3259 C C . TYR B 1 104 ? 2.811 -12.492 -22.516 1 98.69 104 TYR B C 1
ATOM 3261 O O . TYR B 1 104 ? 3.891 -12.547 -23.109 1 98.69 104 TYR B O 1
ATOM 3269 N N . ARG B 1 105 ? 2.031 -11.484 -22.766 1 98.19 105 ARG B N 1
ATOM 3270 C CA . ARG B 1 105 ? 2.436 -10.32 -23.531 1 98.19 105 ARG B CA 1
ATOM 3271 C C . ARG B 1 105 ? 3.629 -9.617 -22.891 1 98.19 105 ARG B C 1
ATOM 3273 O O . ARG B 1 105 ? 3.57 -9.227 -21.734 1 98.19 105 ARG B O 1
ATOM 3280 N N . LEU B 1 106 ? 4.633 -9.516 -23.625 1 98.25 106 LEU B N 1
ATOM 3281 C CA . LEU B 1 106 ? 5.82 -8.797 -23.188 1 98.25 106 LEU B CA 1
ATOM 3282 C C . LEU B 1 106 ? 5.66 -7.297 -23.375 1 98.25 106 LEU B C 1
ATOM 3284 O O . LEU B 1 106 ? 6.336 -6.703 -24.219 1 98.25 106 LEU B O 1
ATOM 3288 N N . VAL B 1 107 ? 4.973 -6.605 -22.531 1 97.38 107 VAL B N 1
ATOM 3289 C CA . VAL B 1 107 ? 4.484 -5.242 -22.703 1 97.38 107 VAL B CA 1
ATOM 3290 C C . VAL B 1 107 ? 5.645 -4.258 -22.594 1 97.38 107 VAL B C 1
ATOM 3292 O O . VAL B 1 107 ? 5.512 -3.084 -22.953 1 97.38 107 VAL B O 1
ATOM 3295 N N . ARG B 1 108 ? 6.781 -4.777 -22.125 1 98.12 108 ARG B N 1
ATOM 3296 C CA . ARG B 1 108 ? 7.934 -3.896 -21.984 1 98.12 108 ARG B CA 1
ATOM 3297 C C . ARG B 1 108 ? 8.969 -4.172 -23.062 1 98.12 108 ARG B C 1
ATOM 3299 O O . ARG B 1 108 ? 10.031 -3.547 -23.094 1 98.12 108 ARG B O 1
ATOM 3306 N N . LYS B 1 109 ? 8.703 -5.145 -23.938 1 97.75 109 LYS B N 1
ATOM 3307 C CA . LYS B 1 109 ? 9.641 -5.477 -25 1 97.75 109 LYS B CA 1
ATOM 3308 C C . LYS B 1 109 ? 9.859 -4.289 -25.938 1 97.75 109 LYS B C 1
ATOM 3310 O O . LYS B 1 109 ? 8.898 -3.697 -26.438 1 97.75 109 LYS B O 1
ATOM 3315 N N . GLY B 1 110 ? 11.094 -3.947 -26.141 1 96.69 110 GLY B N 1
ATOM 3316 C CA . GLY B 1 110 ? 11.453 -2.869 -27.047 1 96.69 110 GLY B CA 1
ATOM 3317 C C . GLY B 1 110 ? 11.18 -1.492 -26.484 1 96.69 110 GLY B C 1
ATOM 3318 O O . GLY B 1 110 ? 11.391 -0.481 -27.156 1 96.69 110 GLY B O 1
ATOM 3319 N N . ASN B 1 111 ? 10.625 -1.401 -25.297 1 96.44 111 ASN B N 1
ATOM 3320 C CA . ASN B 1 111 ? 10.383 -0.107 -24.672 1 96.44 111 ASN B CA 1
ATOM 3321 C C . ASN B 1 111 ? 11.68 0.53 -24.172 1 96.44 111 ASN B C 1
ATOM 3323 O O . ASN B 1 111 ? 12.406 -0.068 -23.375 1 96.44 111 ASN B O 1
ATOM 3327 N N . SER B 1 112 ? 11.953 1.745 -24.531 1 96.19 112 SER B N 1
ATOM 3328 C CA . SER B 1 112 ? 13.211 2.418 -24.234 1 96.19 112 SER B CA 1
ATOM 3329 C C . SER B 1 112 ? 13.344 2.709 -22.75 1 96.19 112 SER B C 1
ATOM 3331 O O . SER B 1 112 ? 14.453 2.863 -22.234 1 96.19 112 SER B O 1
ATOM 3333 N N . LEU B 1 113 ? 12.25 2.752 -22.047 1 96.38 113 LEU B N 1
ATOM 3334 C CA . LEU B 1 113 ? 12.289 3.082 -20.625 1 96.38 113 LEU B CA 1
ATOM 3335 C C . LEU B 1 113 ? 12.508 1.83 -19.781 1 96.38 113 LEU B C 1
ATOM 3337 O O . LEU B 1 113 ? 12.734 1.923 -18.562 1 96.38 113 LEU B O 1
ATOM 3341 N N . GLY B 1 114 ? 12.352 0.626 -20.406 1 96.31 114 GLY B N 1
ATOM 3342 C CA . GLY B 1 114 ? 12.555 -0.624 -19.703 1 96.31 114 GLY B CA 1
ATOM 3343 C C . GLY B 1 114 ? 11.562 -0.836 -18.562 1 96.31 114 GLY B C 1
ATOM 3344 O O . GLY B 1 114 ? 10.391 -0.493 -18.703 1 96.31 114 GLY B O 1
ATOM 3345 N N . PHE B 1 115 ? 12.047 -1.485 -17.438 1 97.88 115 PHE B N 1
ATOM 3346 C CA . PHE B 1 115 ? 11.234 -1.765 -16.266 1 97.88 115 PHE B CA 1
ATOM 3347 C C . PHE B 1 115 ? 12 -1.443 -14.984 1 97.88 115 PHE B C 1
ATOM 3349 O O . PHE B 1 115 ? 11.758 -2.057 -13.938 1 97.88 115 PHE B O 1
ATOM 3356 N N . GLY B 1 116 ? 12.977 -0.65 -15.055 1 97.38 116 GLY B N 1
ATOM 3357 C CA . GLY B 1 116 ? 13.758 -0.165 -13.938 1 97.38 116 GLY B CA 1
ATOM 3358 C C . GLY B 1 116 ? 13.312 1.193 -13.438 1 97.38 116 GLY B C 1
ATOM 3359 O O . GLY B 1 116 ? 12.109 1.475 -13.375 1 97.38 116 GLY B O 1
ATOM 3360 N N . CYS B 1 117 ? 14.266 2.035 -13.062 1 98.25 117 CYS B N 1
ATOM 3361 C CA . CYS B 1 117 ? 13.969 3.289 -12.383 1 98.25 117 CYS B CA 1
ATOM 3362 C C . CYS B 1 117 ? 13.484 4.344 -13.367 1 98.25 117 CYS B C 1
ATOM 3364 O O . CYS B 1 117 ? 12.93 5.371 -12.969 1 98.25 117 CYS B O 1
ATOM 3366 N N . ASN B 1 118 ? 13.695 4.113 -14.617 1 97.88 118 ASN B N 1
ATOM 3367 C CA . ASN B 1 118 ? 13.242 5.059 -15.633 1 97.88 118 ASN B CA 1
ATOM 3368 C C . ASN B 1 118 ? 11.805 4.773 -16.062 1 97.88 118 ASN B C 1
ATOM 3370 O O . ASN B 1 118 ? 11.164 5.613 -16.688 1 97.88 118 ASN B O 1
ATOM 3374 N N . CYS B 1 119 ? 11.273 3.586 -15.859 1 98.31 119 CYS B N 1
ATOM 3375 C CA . CYS B 1 119 ? 9.891 3.236 -16.156 1 98.31 119 CYS B CA 1
ATOM 3376 C C . CYS B 1 119 ? 8.938 3.881 -15.156 1 98.31 119 CYS B C 1
ATOM 3378 O O . CYS B 1 119 ? 8.984 3.58 -13.961 1 98.31 119 CYS B O 1
ATOM 3380 N N . PRO B 1 120 ? 8.047 4.742 -15.641 1 97.69 120 PRO B N 1
ATOM 3381 C CA . PRO B 1 120 ? 7.145 5.402 -14.695 1 97.69 120 PRO B CA 1
ATOM 3382 C C . PRO B 1 120 ? 6.344 4.406 -13.852 1 97.69 120 PRO B C 1
ATOM 3384 O O . PRO B 1 120 ? 5.918 3.367 -14.359 1 97.69 120 PRO B O 1
ATOM 3387 N N . ALA B 1 121 ? 6.129 4.738 -12.586 1 97.94 121 ALA B N 1
ATOM 3388 C CA . ALA B 1 121 ? 5.48 3.859 -11.617 1 97.94 121 ALA B CA 1
ATOM 3389 C C . ALA B 1 121 ? 4.102 3.424 -12.109 1 97.94 121 ALA B C 1
ATOM 3391 O O . ALA B 1 121 ? 3.711 2.268 -11.938 1 97.94 121 ALA B O 1
ATOM 3392 N N . ASP B 1 122 ? 3.316 4.328 -12.672 1 96.31 122 ASP B N 1
ATOM 3393 C CA . ASP B 1 122 ? 1.988 3.98 -13.172 1 96.31 122 ASP B CA 1
ATOM 3394 C C . ASP B 1 122 ? 2.074 2.939 -14.281 1 96.31 122 ASP B C 1
ATOM 3396 O O . ASP B 1 122 ? 1.221 2.055 -14.383 1 96.31 122 ASP B O 1
ATOM 3400 N N . GLN B 1 123 ? 3.1 3.053 -15.133 1 97.81 123 GLN B N 1
ATOM 3401 C CA . GLN B 1 123 ? 3.305 2.066 -16.188 1 97.81 123 GLN B CA 1
ATOM 3402 C C . GLN B 1 123 ? 3.734 0.721 -15.609 1 97.81 123 GLN B C 1
ATOM 3404 O O . GLN B 1 123 ? 3.387 -0.332 -16.141 1 97.81 123 GLN B O 1
ATOM 3409 N N . LYS B 1 124 ? 4.492 0.705 -14.523 1 98.5 124 LYS B N 1
ATOM 3410 C CA . LYS B 1 124 ? 4.836 -0.542 -13.844 1 98.5 124 LYS B CA 1
ATOM 3411 C C . LYS B 1 124 ? 3.584 -1.258 -13.344 1 98.5 124 LYS B C 1
ATOM 3413 O O . LYS B 1 124 ? 3.438 -2.467 -13.531 1 98.5 124 LYS B O 1
ATOM 3418 N N . ILE B 1 125 ? 2.723 -0.462 -12.719 1 98.25 125 ILE B N 1
ATOM 3419 C CA . ILE B 1 125 ? 1.482 -1.038 -12.211 1 98.25 125 ILE B CA 1
ATOM 3420 C C . ILE B 1 125 ? 0.664 -1.605 -13.367 1 98.25 125 ILE B C 1
ATOM 3422 O O . ILE B 1 125 ? 0.161 -2.729 -13.289 1 98.25 125 ILE B O 1
ATOM 3426 N N . GLU B 1 126 ? 0.581 -0.863 -14.445 1 98.12 126 GLU B N 1
ATOM 3427 C CA . GLU B 1 126 ? -0.147 -1.328 -15.625 1 98.12 126 GLU B CA 1
ATOM 3428 C C . GLU B 1 126 ? 0.452 -2.623 -16.172 1 98.12 126 GLU B C 1
ATOM 3430 O O . GLU B 1 126 ? -0.272 -3.488 -16.656 1 98.12 126 GLU B O 1
ATOM 3435 N N . THR B 1 127 ? 1.751 -2.715 -16.109 1 98.75 127 THR B N 1
ATOM 3436 C CA . THR B 1 127 ? 2.43 -3.928 -16.562 1 98.75 127 THR B CA 1
ATOM 3437 C C . THR B 1 127 ? 2 -5.125 -15.711 1 98.75 127 THR B C 1
ATOM 3439 O O . THR B 1 127 ? 1.655 -6.18 -16.25 1 98.75 127 THR B O 1
ATOM 3442 N N . PHE B 1 128 ? 1.974 -4.969 -14.367 1 98.81 128 PHE B N 1
ATOM 3443 C CA . PHE B 1 128 ? 1.509 -6.035 -13.492 1 98.81 128 PHE B CA 1
ATOM 3444 C C . PHE B 1 128 ? 0.08 -6.438 -13.836 1 98.81 128 PHE B C 1
ATOM 3446 O O . PHE B 1 128 ? -0.235 -7.629 -13.906 1 98.81 128 PHE B O 1
ATOM 3453 N N . VAL B 1 129 ? -0.769 -5.445 -14.078 1 98.75 129 VAL B N 1
ATOM 3454 C CA . VAL B 1 129 ? -2.18 -5.676 -14.367 1 98.75 129 VAL B CA 1
ATOM 3455 C C . VAL B 1 129 ? -2.318 -6.414 -15.703 1 98.75 129 VAL B C 1
ATOM 3457 O O . VAL B 1 129 ? -3.102 -7.359 -15.812 1 98.75 129 VAL B O 1
ATOM 3460 N N . SER B 1 130 ? -1.574 -5.996 -16.672 1 98.56 130 SER B N 1
ATOM 3461 C CA . SER B 1 130 ? -1.64 -6.594 -18 1 98.56 130 SER B CA 1
ATOM 3462 C C . SER B 1 130 ? -1.268 -8.07 -17.953 1 98.56 130 SER B C 1
ATOM 3464 O O . SER B 1 130 ? -1.959 -8.906 -18.547 1 98.56 130 SER B O 1
ATOM 3466 N N . VAL B 1 131 ? -0.207 -8.398 -17.281 1 98.75 131 VAL B N 1
ATOM 3467 C CA . VAL B 1 131 ? 0.239 -9.781 -17.25 1 98.75 131 VAL B CA 1
ATOM 3468 C C . VAL B 1 131 ? -0.721 -10.609 -16.391 1 98.75 131 VAL B C 1
ATOM 3470 O O . VAL B 1 131 ? -0.99 -11.773 -16.688 1 98.75 131 VAL B O 1
ATOM 3473 N N . SER B 1 132 ? -1.262 -10.023 -15.32 1 98.81 132 SER B N 1
ATOM 3474 C CA . SER B 1 132 ? -2.299 -10.695 -14.539 1 98.81 132 SER B CA 1
ATOM 3475 C C . SER B 1 132 ? -3.494 -11.062 -15.414 1 98.81 132 SER B C 1
ATOM 3477 O O . SER B 1 132 ? -4.062 -12.148 -15.281 1 98.81 132 SER B O 1
ATOM 3479 N N . ARG B 1 133 ? -3.881 -10.156 -16.312 1 98.56 133 ARG B N 1
ATOM 3480 C CA . ARG B 1 133 ? -4.969 -10.422 -17.25 1 98.56 133 ARG B CA 1
ATOM 3481 C C . ARG B 1 133 ? -4.668 -11.656 -18.094 1 98.56 133 ARG B C 1
ATOM 3483 O O . ARG B 1 133 ? -5.535 -12.508 -18.297 1 98.56 133 ARG B O 1
ATOM 3490 N N . ASP B 1 134 ? -3.453 -11.758 -18.562 1 98.75 134 ASP B N 1
ATOM 3491 C CA . ASP B 1 134 ? -3.062 -12.898 -19.391 1 98.75 134 ASP B CA 1
ATOM 3492 C C . ASP B 1 134 ? -3.076 -14.188 -18.578 1 98.75 134 ASP B C 1
ATOM 3494 O O . ASP B 1 134 ? -3.459 -15.242 -19.078 1 98.75 134 ASP B O 1
ATOM 3498 N N . ILE B 1 135 ? -2.613 -14.148 -17.312 1 98.88 135 ILE B N 1
ATOM 3499 C CA . ILE B 1 135 ? -2.639 -15.312 -16.438 1 98.88 135 ILE B CA 1
ATOM 3500 C C . ILE B 1 135 ? -4.078 -15.789 -16.25 1 98.88 135 ILE B C 1
ATOM 3502 O O . ILE B 1 135 ? -4.355 -16.984 -16.359 1 98.88 135 ILE B O 1
ATOM 3506 N N . ILE B 1 136 ? -4.98 -14.836 -16.016 1 98.75 136 ILE B N 1
ATOM 3507 C CA . ILE B 1 136 ? -6.387 -15.148 -15.797 1 98.75 136 ILE B CA 1
ATOM 3508 C C . ILE B 1 136 ? -6.992 -15.742 -17.062 1 98.75 136 ILE B C 1
ATOM 3510 O O . ILE B 1 136 ? -7.711 -16.75 -17 1 98.75 136 ILE B O 1
ATOM 3514 N N . LYS B 1 137 ? -6.648 -15.195 -18.219 1 98.38 137 LYS B N 1
ATOM 3515 C CA . LYS B 1 137 ? -7.137 -15.719 -19.484 1 98.38 137 LYS B CA 1
ATOM 3516 C C . LYS B 1 137 ? -6.613 -17.141 -19.734 1 98.38 137 LYS B C 1
ATOM 3518 O O . LYS B 1 137 ? -7.355 -18 -20.188 1 98.38 137 LYS B O 1
ATOM 3523 N N . ALA B 1 138 ? -5.336 -17.328 -19.484 1 98.75 138 ALA B N 1
ATOM 3524 C CA . ALA B 1 138 ? -4.766 -18.672 -19.641 1 98.75 138 ALA B CA 1
ATOM 3525 C C . ALA B 1 138 ? -5.449 -19.672 -18.703 1 98.75 138 ALA B C 1
ATOM 3527 O O . ALA B 1 138 ? -5.742 -20.797 -19.094 1 98.75 138 ALA B O 1
ATOM 3528 N N . THR B 1 139 ? -5.684 -19.234 -17.469 1 98.81 139 THR B N 1
ATOM 3529 C CA . THR B 1 139 ? -6.355 -20.078 -16.484 1 98.81 139 THR B CA 1
ATOM 3530 C C . THR B 1 139 ? -7.754 -20.469 -16.969 1 98.81 139 THR B C 1
ATOM 3532 O O . THR B 1 139 ? -8.141 -21.625 -16.906 1 98.81 139 THR B O 1
ATOM 3535 N N . GLN B 1 140 ? -8.484 -19.453 -17.422 1 98.25 140 GLN B N 1
ATOM 3536 C CA . GLN B 1 140 ? -9.836 -19.703 -17.922 1 98.25 140 GLN B CA 1
ATOM 3537 C C . GLN B 1 140 ? -9.82 -20.656 -19.109 1 98.25 140 GLN B C 1
ATOM 3539 O O . GLN B 1 140 ? -10.656 -21.547 -19.219 1 98.25 140 GLN B O 1
ATOM 3544 N N . PHE B 1 141 ? -8.891 -20.438 -20 1 98.31 141 PHE B N 1
ATOM 3545 C CA . PHE B 1 141 ? -8.727 -21.312 -21.156 1 98.31 141 PHE B CA 1
ATOM 3546 C C . PHE B 1 141 ? -8.547 -22.766 -20.734 1 98.31 141 PHE B C 1
ATOM 3548 O O . PHE B 1 141 ? -9.18 -23.656 -21.281 1 98.31 141 PHE B O 1
ATOM 3555 N N . LEU B 1 142 ? -7.68 -22.984 -19.781 1 98.31 142 LEU B N 1
ATOM 3556 C CA . LEU B 1 142 ? -7.422 -24.328 -19.266 1 98.31 142 LEU B CA 1
ATOM 3557 C C . LEU B 1 142 ? -8.664 -24.906 -18.594 1 98.31 142 LEU B C 1
ATOM 3559 O O . LEU B 1 142 ? -9.016 -26.062 -18.812 1 98.31 142 LEU B O 1
ATOM 3563 N N . ILE B 1 143 ? -9.367 -24.094 -17.781 1 98.06 143 ILE B N 1
ATOM 3564 C CA . ILE B 1 143 ? -10.555 -24.547 -17.078 1 98.06 143 ILE B CA 1
ATOM 3565 C C . ILE B 1 143 ? -11.617 -24.984 -18.094 1 98.06 143 ILE B C 1
ATOM 3567 O O . ILE B 1 143 ? -12.297 -26 -17.891 1 98.06 143 ILE B O 1
ATOM 3571 N N . ASP B 1 144 ? -11.711 -24.25 -19.172 1 97.44 144 ASP B N 1
ATOM 3572 C CA . ASP B 1 144 ? -12.68 -24.578 -20.219 1 97.44 144 ASP B CA 1
ATOM 3573 C C . ASP B 1 144 ? -12.383 -25.953 -20.828 1 97.44 144 ASP B C 1
ATOM 3575 O O . ASP B 1 144 ? -13.266 -26.594 -21.406 1 97.44 144 ASP B O 1
ATOM 3579 N N . LYS B 1 145 ? -11.172 -26.453 -20.656 1 96.75 145 LYS B N 1
ATOM 3580 C CA . LYS B 1 145 ? -10.758 -27.719 -21.266 1 96.75 145 LYS B CA 1
ATOM 3581 C C . LYS B 1 145 ? -10.445 -28.766 -20.188 1 96.75 145 LYS B C 1
ATOM 3583 O O . LYS B 1 145 ? -9.758 -29.75 -20.453 1 96.75 145 LYS B O 1
ATOM 3588 N N . LYS B 1 146 ? -10.859 -28.469 -19 1 94.69 146 LYS B N 1
ATOM 3589 C CA . LYS B 1 146 ? -10.461 -29.281 -17.859 1 94.69 146 LYS B CA 1
ATOM 3590 C C . LYS B 1 146 ? -10.797 -30.75 -18.094 1 94.69 146 LYS B C 1
ATOM 3592 O O . LYS B 1 146 ? -10.062 -31.641 -17.656 1 94.69 146 LYS B O 1
ATOM 3597 N N . GLY B 1 147 ? -11.961 -31.109 -18.75 1 92.06 147 GLY B N 1
ATOM 3598 C CA . GLY B 1 147 ? -12.328 -32.469 -19.047 1 92.06 147 GLY B CA 1
ATOM 3599 C C . GLY B 1 147 ? -11.328 -33.188 -19.938 1 92.06 147 GLY B C 1
ATOM 3600 O O . GLY B 1 147 ? -10.969 -34.344 -19.672 1 92.06 147 GLY B O 1
ATOM 3601 N N . LYS B 1 148 ? -10.852 -32.531 -20.891 1 92.5 148 LYS B N 1
ATOM 3602 C CA . LYS B 1 148 ? -9.883 -33.094 -21.828 1 92.5 148 LYS B CA 1
ATOM 3603 C C . LYS B 1 148 ? -8.484 -33.125 -21.219 1 92.5 148 LYS B C 1
ATOM 3605 O O . LYS B 1 148 ? -7.742 -34.094 -21.422 1 92.5 148 LYS B O 1
ATOM 3610 N N . LEU B 1 149 ? -8.164 -32.156 -20.453 1 95.19 149 LEU B N 1
ATOM 3611 C CA . LEU B 1 149 ? -6.816 -32 -19.906 1 95.19 149 LEU B CA 1
ATOM 3612 C C . LEU B 1 149 ? -6.684 -32.719 -18.562 1 95.19 149 LEU B C 1
ATOM 3614 O O . LEU B 1 149 ? -5.574 -32.938 -18.078 1 95.19 149 LEU B O 1
ATOM 3618 N N . LYS B 1 150 ? -7.742 -33.094 -18.016 1 94.62 150 LYS B N 1
ATOM 3619 C CA . LYS B 1 150 ? -7.824 -34 -16.859 1 94.62 150 LYS B CA 1
ATOM 3620 C C . LYS B 1 150 ? -7.145 -33.375 -15.641 1 94.62 150 LYS B C 1
ATOM 3622 O O . LYS B 1 150 ? -6.227 -33.969 -15.07 1 94.62 150 LYS B O 1
ATOM 3627 N N . PHE B 1 151 ? -7.594 -32.25 -15.203 1 96 151 PHE B N 1
ATOM 3628 C CA . PHE B 1 151 ? -7.129 -31.641 -13.961 1 96 151 PHE B CA 1
ATOM 3629 C C . PHE B 1 151 ? -8.305 -31.109 -13.148 1 96 151 PHE B C 1
ATOM 3631 O O . PHE B 1 151 ? -9.43 -31.031 -13.648 1 96 151 PHE B O 1
ATOM 3638 N N . ASN B 1 152 ? -8.109 -30.875 -11.867 1 96.5 152 ASN B N 1
ATOM 3639 C CA . ASN B 1 152 ? -9.078 -30.328 -10.922 1 96.5 152 ASN B CA 1
ATOM 3640 C C . ASN B 1 152 ? -9.031 -28.812 -10.883 1 96.5 152 ASN B C 1
ATOM 3642 O O . ASN B 1 152 ? -8.062 -28.219 -10.406 1 96.5 152 ASN B O 1
ATOM 3646 N N . PRO B 1 153 ? -10.086 -28.141 -11.383 1 97 153 PRO B N 1
ATOM 3647 C CA . PRO B 1 153 ? -10.07 -26.688 -11.414 1 97 153 PRO B CA 1
ATOM 3648 C C . PRO B 1 153 ? -10.023 -26.062 -10.016 1 97 153 PRO B C 1
ATOM 3650 O O . PRO B 1 153 ? -9.812 -24.859 -9.883 1 97 153 PRO B O 1
ATOM 3653 N N . GLU B 1 154 ? -10.195 -26.828 -8.969 1 96.31 154 GLU B N 1
ATOM 3654 C CA . GLU B 1 154 ? -10.148 -26.328 -7.598 1 96.31 154 GLU B CA 1
ATOM 3655 C C . GLU B 1 154 ? -8.734 -26.422 -7.023 1 96.31 154 GLU B C 1
ATOM 3657 O O . GLU B 1 154 ? -8.477 -25.953 -5.91 1 96.31 154 GLU B O 1
ATOM 3662 N N . SER B 1 155 ? -7.82 -27.031 -7.789 1 97.75 155 SER B N 1
ATOM 3663 C CA . SER B 1 155 ? -6.445 -27.203 -7.34 1 97.75 155 SER B CA 1
ATOM 3664 C C . SER B 1 155 ? -5.453 -26.641 -8.352 1 97.75 155 SER B C 1
ATOM 3666 O O . SER B 1 155 ? -4.543 -27.344 -8.797 1 97.75 155 SER B O 1
ATOM 3668 N N . ILE B 1 156 ? -5.613 -25.406 -8.664 1 98.75 156 ILE B N 1
ATOM 3669 C CA . ILE B 1 156 ? -4.711 -24.703 -9.562 1 98.75 156 ILE B CA 1
ATOM 3670 C C . ILE B 1 156 ? -3.684 -23.906 -8.758 1 98.75 156 ILE B C 1
ATOM 3672 O O . ILE B 1 156 ? -4.047 -23.109 -7.895 1 98.75 156 ILE B O 1
ATOM 3676 N N . ILE B 1 157 ? -2.416 -24.141 -8.977 1 98.94 157 ILE B N 1
ATOM 3677 C CA . ILE B 1 157 ? -1.306 -23.469 -8.312 1 98.94 157 ILE B CA 1
ATOM 3678 C C . ILE B 1 157 ? -0.515 -22.656 -9.328 1 98.94 157 ILE B C 1
ATOM 3680 O O . ILE B 1 157 ? -0.117 -23.172 -10.375 1 98.94 157 ILE B O 1
ATOM 3684 N N . LEU B 1 158 ? -0.352 -21.359 -9.047 1 98.94 158 LEU B N 1
ATOM 3685 C CA . LEU B 1 158 ? 0.496 -20.516 -9.883 1 98.94 158 LEU B CA 1
ATOM 3686 C C . LEU B 1 158 ? 1.95 -20.594 -9.43 1 98.94 158 LEU B C 1
ATOM 3688 O O . LEU B 1 158 ? 2.229 -20.625 -8.227 1 98.94 158 LEU B O 1
ATOM 3692 N N . VAL B 1 159 ? 2.846 -20.688 -10.359 1 98.94 159 VAL B N 1
ATOM 3693 C CA . VAL B 1 159 ? 4.285 -20.625 -10.133 1 98.94 159 VAL B CA 1
ATOM 3694 C C . VAL B 1 159 ? 4.902 -19.547 -11.008 1 98.94 159 VAL B C 1
ATOM 3696 O O . VAL B 1 159 ? 4.582 -19.438 -12.195 1 98.94 159 VAL B O 1
ATOM 3699 N N . GLY B 1 160 ? 5.715 -18.719 -10.438 1 98.94 160 GLY B N 1
ATOM 3700 C CA . GLY B 1 160 ? 6.316 -17.672 -11.234 1 98.94 160 GLY B CA 1
ATOM 3701 C C . GLY B 1 160 ? 7.758 -17.375 -10.852 1 98.94 160 GLY B C 1
ATOM 3702 O O . GLY B 1 160 ? 8.141 -17.531 -9.695 1 98.94 160 GLY B O 1
ATOM 3703 N N . SER B 1 161 ? 8.523 -16.938 -11.844 1 98.88 161 SER B N 1
ATOM 3704 C CA . SER B 1 161 ? 9.922 -16.562 -11.656 1 98.88 161 SER B CA 1
ATOM 3705 C C . SER B 1 161 ? 10.148 -15.086 -11.969 1 98.88 161 SER B C 1
ATOM 3707 O O . SER B 1 161 ? 9.758 -14.602 -13.039 1 98.88 161 SER B O 1
ATOM 3709 N N . SER B 1 162 ? 10.852 -14.344 -11.062 1 98.69 162 SER B N 1
ATOM 3710 C CA . SER B 1 162 ? 11.234 -12.961 -11.312 1 98.69 162 SER B CA 1
ATOM 3711 C C . SER B 1 162 ? 10.016 -12.117 -11.695 1 98.69 162 SER B C 1
ATOM 3713 O O . SER B 1 162 ? 9.062 -12 -10.922 1 98.69 162 SER B O 1
ATOM 3715 N N . ALA B 1 163 ? 9.984 -11.648 -12.969 1 98.88 163 ALA B N 1
ATOM 3716 C CA . ALA B 1 163 ? 8.82 -10.922 -13.469 1 98.88 163 ALA B CA 1
ATOM 3717 C C . ALA B 1 163 ? 7.562 -11.773 -13.383 1 98.88 163 ALA B C 1
ATOM 3719 O O . ALA B 1 163 ? 6.5 -11.289 -12.992 1 98.88 163 ALA B O 1
ATOM 3720 N N . GLY B 1 164 ? 7.688 -13.039 -13.695 1 98.94 164 GLY B N 1
ATOM 3721 C CA . GLY B 1 164 ? 6.574 -13.961 -13.555 1 98.94 164 GLY B CA 1
ATOM 3722 C C . GLY B 1 164 ? 6.117 -14.133 -12.117 1 98.94 164 GLY B C 1
ATOM 3723 O O . GLY B 1 164 ? 4.922 -14.281 -11.852 1 98.94 164 GLY B O 1
ATOM 3724 N N . ALA B 1 165 ? 7.105 -14.125 -11.18 1 98.94 165 ALA B N 1
ATOM 3725 C CA . ALA B 1 165 ? 6.77 -14.203 -9.758 1 98.94 165 ALA B CA 1
ATOM 3726 C C . ALA B 1 165 ? 6 -12.969 -9.305 1 98.94 165 ALA B C 1
ATOM 3728 O O . ALA B 1 165 ? 5.027 -13.078 -8.555 1 98.94 165 ALA B O 1
ATOM 3729 N N . GLU B 1 166 ? 6.402 -11.781 -9.734 1 98.94 166 GLU B N 1
ATOM 3730 C CA . GLU B 1 166 ? 5.641 -10.57 -9.445 1 98.94 166 GLU B CA 1
ATOM 3731 C C . GLU B 1 166 ? 4.234 -10.656 -10.031 1 98.94 166 GLU B C 1
ATOM 3733 O O . GLU B 1 166 ? 3.26 -10.273 -9.375 1 98.94 166 GLU B O 1
ATOM 3738 N N . ALA B 1 167 ? 4.125 -11.188 -11.203 1 98.94 167 ALA B N 1
ATOM 3739 C CA . ALA B 1 167 ? 2.83 -11.297 -11.867 1 98.94 167 ALA B CA 1
ATOM 3740 C C . ALA B 1 167 ? 1.9 -12.242 -11.109 1 98.94 167 ALA B C 1
ATOM 3742 O O . ALA B 1 167 ? 0.752 -11.891 -10.828 1 98.94 167 ALA B O 1
ATOM 3743 N N . VAL B 1 168 ? 2.375 -13.445 -10.75 1 98.94 168 VAL B N 1
ATOM 3744 C CA . VAL B 1 168 ? 1.486 -14.422 -10.133 1 98.94 168 VAL B CA 1
ATOM 3745 C C . VAL B 1 168 ? 1.085 -13.945 -8.742 1 98.94 168 VAL B C 1
ATOM 3747 O O . VAL B 1 168 ? -0.061 -14.125 -8.32 1 98.94 168 VAL B O 1
ATOM 3750 N N . LEU B 1 169 ? 2.012 -13.32 -7.988 1 98.94 169 LEU B N 1
ATOM 3751 C CA . LEU B 1 169 ? 1.685 -12.805 -6.664 1 98.94 169 LEU B CA 1
ATOM 3752 C C . LEU B 1 169 ? 0.635 -11.703 -6.754 1 98.94 169 LEU B C 1
ATOM 3754 O O . LEU B 1 169 ? -0.327 -11.688 -5.984 1 98.94 169 LEU B O 1
ATOM 3758 N N . ASN B 1 170 ? 0.817 -10.766 -7.672 1 98.88 170 ASN B N 1
ATOM 3759 C CA . ASN B 1 170 ? -0.169 -9.703 -7.824 1 98.88 170 ASN B CA 1
ATOM 3760 C C . ASN B 1 170 ? -1.512 -10.25 -8.305 1 98.88 170 ASN B C 1
ATOM 3762 O O . ASN B 1 170 ? -2.566 -9.773 -7.879 1 98.88 170 ASN B O 1
ATOM 3766 N N . THR B 1 171 ? -1.497 -11.266 -9.188 1 98.81 171 THR B N 1
ATOM 3767 C CA . THR B 1 171 ? -2.729 -11.891 -9.656 1 98.81 171 THR B CA 1
ATOM 3768 C C . THR B 1 171 ? -3.541 -12.43 -8.484 1 98.81 171 THR B C 1
ATOM 3770 O O . THR B 1 171 ? -4.762 -12.266 -8.438 1 98.81 171 THR B O 1
ATOM 3773 N N . VAL B 1 172 ? -2.867 -13.008 -7.52 1 98.69 172 VAL B N 1
ATOM 3774 C CA . VAL B 1 172 ? -3.535 -13.695 -6.422 1 98.69 172 VAL B CA 1
ATOM 3775 C C . VAL B 1 172 ? -3.934 -12.688 -5.348 1 98.69 172 VAL B C 1
ATOM 3777 O O . VAL B 1 172 ? -5.102 -12.617 -4.957 1 98.69 172 VAL B O 1
ATOM 3780 N N . PHE B 1 173 ? -3.039 -11.836 -4.984 1 98.69 173 PHE B N 1
ATOM 3781 C CA . PHE B 1 173 ? -3.215 -11.102 -3.734 1 98.69 173 PHE B CA 1
ATOM 3782 C C . PHE B 1 173 ? -3.809 -9.727 -3.994 1 98.69 173 PHE B C 1
ATOM 3784 O O . PHE B 1 173 ? -4.406 -9.125 -3.1 1 98.69 173 PHE B O 1
ATOM 3791 N N . MET B 1 174 ? -3.67 -9.156 -5.18 1 98.06 174 MET B N 1
ATOM 3792 C CA . MET B 1 174 ? -4.113 -7.793 -5.457 1 98.06 174 MET B CA 1
ATOM 3793 C C . MET B 1 174 ? -5.492 -7.789 -6.105 1 98.06 174 MET B C 1
ATOM 3795 O O . MET B 1 174 ? -5.984 -6.742 -6.527 1 98.06 174 MET B O 1
ATOM 3799 N N . LYS B 1 175 ? -6.172 -8.93 -6.133 1 96.88 175 LYS B N 1
ATOM 3800 C CA . LYS B 1 175 ? -7.391 -9.102 -6.922 1 96.88 175 LYS B CA 1
ATOM 3801 C C . LYS B 1 175 ? -8.445 -8.07 -6.539 1 96.88 175 LYS B C 1
ATOM 3803 O O . LYS B 1 175 ? -9.25 -7.652 -7.375 1 96.88 175 LYS B O 1
ATOM 3808 N N . ASN B 1 176 ? -8.43 -7.578 -5.258 1 96.25 176 ASN B N 1
ATOM 3809 C CA . ASN B 1 176 ? -9.461 -6.648 -4.816 1 96.25 176 ASN B CA 1
ATOM 3810 C C . ASN B 1 176 ? -8.953 -5.211 -4.801 1 96.25 176 ASN B C 1
ATOM 3812 O O . ASN B 1 176 ? -9.695 -4.289 -4.457 1 96.25 176 ASN B O 1
ATOM 3816 N N . GLU B 1 177 ? -7.668 -4.957 -5.09 1 97.06 177 GLU B N 1
ATOM 3817 C CA . GLU B 1 177 ? -7.133 -3.609 -5.266 1 97.06 177 GLU B CA 1
ATOM 3818 C C . GLU B 1 177 ? -7.691 -2.953 -6.523 1 97.06 177 GLU B C 1
ATOM 3820 O O . GLU B 1 177 ? -7.922 -3.625 -7.531 1 97.06 177 GLU B O 1
ATOM 3825 N N . TYR B 1 178 ? -7.938 -1.722 -6.508 1 93.81 178 TYR B N 1
ATOM 3826 C CA . TYR B 1 178 ? -8.797 -1.033 -7.469 1 93.81 178 TYR B CA 1
ATOM 3827 C C . TYR B 1 178 ? -8.219 -1.126 -8.875 1 93.81 178 TYR B C 1
ATOM 3829 O O . TYR B 1 178 ? -8.961 -1.113 -9.859 1 93.81 178 TYR B O 1
ATOM 3837 N N . THR B 1 179 ? -6.891 -1.231 -9.031 1 95.56 179 THR B N 1
ATOM 3838 C CA . THR B 1 179 ? -6.316 -1.317 -10.367 1 95.56 179 THR B CA 1
ATOM 3839 C C . THR B 1 179 ? -6.492 -2.721 -10.945 1 95.56 179 THR B C 1
ATOM 3841 O O . THR B 1 179 ? -6.504 -2.902 -12.164 1 95.56 179 THR B O 1
ATOM 3844 N N . PHE B 1 180 ? -6.625 -3.74 -10.07 1 97.06 180 PHE B N 1
ATOM 3845 C CA . PHE B 1 180 ? -6.707 -5.137 -10.484 1 97.06 180 PHE B CA 1
ATOM 3846 C C . PHE B 1 180 ? -8.156 -5.617 -10.492 1 97.06 180 PHE B C 1
ATOM 3848 O O . PHE B 1 180 ? -8.477 -6.617 -11.141 1 97.06 180 PHE B O 1
ATOM 3855 N N . LYS B 1 181 ? -9.023 -4.887 -9.734 1 93.62 181 LYS B N 1
ATOM 3856 C CA . LYS B 1 181 ? -10.367 -5.367 -9.422 1 93.62 181 LYS B CA 1
ATOM 3857 C C . LYS B 1 181 ? -11.211 -5.504 -10.688 1 93.62 181 LYS B C 1
ATOM 3859 O O . LYS B 1 181 ? -12.195 -6.25 -10.703 1 93.62 181 LYS B O 1
ATOM 3864 N N . LYS B 1 182 ? -10.836 -4.879 -11.75 1 92.38 182 LYS B N 1
ATOM 3865 C CA . LYS B 1 182 ? -11.594 -4.934 -12.992 1 92.38 182 LYS B CA 1
ATOM 3866 C C . LYS B 1 182 ? -11.203 -6.152 -13.82 1 92.38 182 LYS B C 1
ATOM 3868 O O . LYS B 1 182 ? -11.812 -6.426 -14.859 1 92.38 182 LYS B O 1
ATOM 3873 N N . LEU B 1 183 ? -10.188 -6.895 -13.414 1 95.88 183 LEU B N 1
ATOM 3874 C CA . LEU B 1 183 ? -9.758 -8.086 -14.141 1 95.88 183 LEU B CA 1
ATOM 3875 C C . LEU B 1 183 ? -10.828 -9.164 -14.094 1 95.88 183 LEU B C 1
ATOM 3877 O O . LEU B 1 183 ? -11.578 -9.266 -13.117 1 95.88 183 LEU B O 1
ATOM 3881 N N . PRO B 1 184 ? -10.891 -9.953 -15.07 1 93.75 184 PRO B N 1
ATOM 3882 C CA . PRO B 1 184 ? -11.969 -10.945 -15.188 1 93.75 184 PRO B CA 1
ATOM 3883 C C . PRO B 1 184 ? -11.664 -12.242 -14.445 1 93.75 184 PRO B C 1
ATOM 3885 O O . PRO B 1 184 ? -11.539 -13.297 -15.07 1 93.75 184 PRO B O 1
ATOM 3888 N N . TYR B 1 185 ? -11.609 -12.188 -13.141 1 91 185 TYR B N 1
ATOM 3889 C CA . TYR B 1 185 ? -11.32 -13.375 -12.344 1 91 185 TYR B CA 1
ATOM 3890 C C . TYR B 1 185 ? -12.438 -14.406 -12.477 1 91 185 TYR B C 1
ATOM 3892 O O . TYR B 1 185 ? -12.203 -15.602 -12.32 1 91 185 TYR B O 1
ATOM 3900 N N . ALA B 1 186 ? -13.664 -13.969 -12.773 1 87 186 ALA B N 1
ATOM 3901 C CA . ALA B 1 186 ? -14.812 -14.867 -12.875 1 87 186 ALA B CA 1
ATOM 3902 C C . ALA B 1 186 ? -14.922 -15.758 -11.641 1 87 186 ALA B C 1
ATOM 3904 O O . ALA B 1 186 ? -15.031 -15.258 -10.516 1 87 186 ALA B O 1
ATOM 3905 N N . THR B 1 187 ? -14.836 -17.062 -11.797 1 89.19 187 THR B N 1
ATOM 3906 C CA . THR B 1 187 ? -14.984 -18 -10.68 1 89.19 187 THR B CA 1
ATOM 3907 C C . THR B 1 187 ? -13.641 -18.641 -10.336 1 89.19 187 THR B C 1
ATOM 3909 O O . THR B 1 187 ? -13.594 -19.609 -9.57 1 89.19 187 THR B O 1
ATOM 3912 N N . ILE B 1 188 ? -12.586 -18.094 -10.93 1 95.75 188 ILE B N 1
ATOM 3913 C CA . ILE B 1 188 ? -11.266 -18.688 -10.742 1 95.75 188 ILE B CA 1
ATOM 3914 C C . ILE B 1 188 ? -10.828 -18.516 -9.289 1 95.75 188 ILE B C 1
ATOM 3916 O O . ILE B 1 188 ? -10.906 -17.422 -8.734 1 95.75 188 ILE B O 1
ATOM 3920 N N . LYS B 1 189 ? -10.438 -19.594 -8.711 1 94.19 189 LYS B N 1
ATOM 3921 C CA . LYS B 1 189 ? -9.812 -19.609 -7.395 1 94.19 189 LYS B CA 1
ATOM 3922 C C . LYS B 1 189 ? -8.5 -20.391 -7.426 1 94.19 189 LYS B C 1
ATOM 3924 O O . LYS B 1 189 ? -8.484 -21.578 -7.785 1 94.19 189 LYS B O 1
ATOM 3929 N N . TYR B 1 190 ? -7.484 -19.766 -7.117 1 98.62 190 TYR B N 1
ATOM 3930 C CA . TYR B 1 190 ? -6.203 -20.453 -7.043 1 98.62 190 TYR B CA 1
ATOM 3931 C C . TYR B 1 190 ? -6.012 -21.109 -5.68 1 98.62 190 TYR B C 1
ATOM 3933 O O . TYR B 1 190 ? -6.367 -20.531 -4.652 1 98.62 190 TYR B O 1
ATOM 3941 N N . ALA B 1 191 ? -5.457 -22.281 -5.668 1 98.69 191 ALA B N 1
ATOM 3942 C CA . ALA B 1 191 ? -5.316 -23.078 -4.445 1 98.69 191 ALA B CA 1
ATOM 3943 C C . ALA B 1 191 ? -3.98 -22.797 -3.764 1 98.69 191 ALA B C 1
ATOM 3945 O O . ALA B 1 191 ? -3.801 -23.109 -2.584 1 98.69 191 ALA B O 1
ATOM 3946 N N . GLY B 1 192 ? -3.002 -22.266 -4.523 1 98.88 192 GLY B N 1
ATOM 3947 C CA . GLY B 1 192 ? -1.688 -21.906 -4.016 1 98.88 192 GLY B CA 1
ATOM 3948 C C . GLY B 1 192 ? -0.881 -21.062 -4.98 1 98.88 192 GLY B C 1
ATOM 3949 O O . GLY B 1 192 ? -1.259 -20.906 -6.141 1 98.88 192 GLY B O 1
ATOM 3950 N N . VAL B 1 193 ? 0.183 -20.484 -4.473 1 98.94 193 VAL B N 1
ATOM 3951 C CA . VAL B 1 193 ? 1.089 -19.703 -5.309 1 98.94 193 VAL B CA 1
ATOM 3952 C C . VAL B 1 193 ? 2.527 -19.906 -4.84 1 98.94 193 VAL B C 1
ATOM 3954 O O . VAL B 1 193 ? 2.789 -20 -3.639 1 98.94 193 VAL B O 1
ATOM 3957 N N . ILE B 1 194 ? 3.412 -20.078 -5.797 1 99 194 ILE B N 1
ATOM 3958 C CA . ILE B 1 194 ? 4.84 -20.281 -5.57 1 99 194 ILE B CA 1
ATOM 3959 C C . ILE B 1 194 ? 5.637 -19.203 -6.305 1 99 194 ILE B C 1
ATOM 3961 O O . ILE B 1 194 ? 5.465 -19.016 -7.512 1 99 194 ILE B O 1
ATOM 3965 N N . SER B 1 195 ? 6.496 -18.562 -5.609 1 98.94 195 SER B N 1
ATOM 3966 C CA . SER B 1 195 ? 7.18 -17.375 -6.125 1 98.94 195 SER B CA 1
ATOM 3967 C C . SER B 1 195 ? 8.695 -17.531 -6.02 1 98.94 195 SER B C 1
ATOM 3969 O O . SER B 1 195 ? 9.219 -17.797 -4.941 1 98.94 195 SER B O 1
ATOM 3971 N N . PHE B 1 196 ? 9.367 -17.359 -7.184 1 98.94 196 PHE B N 1
ATOM 3972 C CA . PHE B 1 196 ? 10.82 -17.234 -7.223 1 98.94 196 PHE B CA 1
ATOM 3973 C C . PHE B 1 196 ? 11.242 -15.781 -7.344 1 98.94 196 PHE B C 1
ATOM 3975 O O . PHE B 1 196 ? 11.352 -15.25 -8.453 1 98.94 196 PHE B O 1
ATOM 3982 N N . ALA B 1 197 ? 11.492 -15.125 -6.203 1 98.88 197 ALA B N 1
ATOM 3983 C CA . ALA B 1 197 ? 12.008 -13.766 -6.145 1 98.88 197 ALA B CA 1
ATOM 3984 C C . ALA B 1 197 ? 10.992 -12.766 -6.688 1 98.88 197 ALA B C 1
ATOM 3986 O O . ALA B 1 197 ? 11.312 -11.953 -7.555 1 98.88 197 ALA B O 1
ATOM 3987 N N . GLY B 1 198 ? 9.742 -12.766 -6.195 1 98.94 198 GLY B N 1
ATOM 3988 C CA . GLY B 1 198 ? 8.695 -11.836 -6.59 1 98.94 198 GLY B CA 1
ATOM 3989 C C . GLY B 1 198 ? 8.305 -10.867 -5.488 1 98.94 198 GLY B C 1
ATOM 3990 O O . GLY B 1 198 ? 8.859 -10.922 -4.387 1 98.94 198 GLY B O 1
ATOM 3991 N N . ALA B 1 199 ? 7.434 -9.984 -5.805 1 98.94 199 ALA B N 1
ATOM 3992 C CA . ALA B 1 199 ? 6.883 -8.992 -4.887 1 98.94 199 ALA B CA 1
ATOM 3993 C C . ALA B 1 199 ? 5.492 -8.539 -5.328 1 98.94 199 ALA B C 1
ATOM 3995 O O . ALA B 1 199 ? 5.082 -8.805 -6.461 1 98.94 199 ALA B O 1
ATOM 3996 N N . ILE B 1 200 ? 4.797 -7.965 -4.383 1 98.88 200 ILE B N 1
ATOM 3997 C CA . ILE B 1 200 ? 3.459 -7.473 -4.684 1 98.88 200 ILE B CA 1
ATOM 3998 C C . ILE B 1 200 ? 3.383 -5.977 -4.391 1 98.88 200 ILE B C 1
ATOM 4000 O O . ILE B 1 200 ? 4.242 -5.43 -3.699 1 98.88 200 ILE B O 1
ATOM 4004 N N . VAL B 1 201 ? 2.385 -5.312 -4.906 1 98.62 201 VAL B N 1
ATOM 4005 C CA . VAL B 1 201 ? 2.246 -3.859 -4.863 1 98.62 201 VAL B CA 1
ATOM 4006 C C . VAL B 1 201 ? 1.963 -3.41 -3.432 1 98.62 201 VAL B C 1
ATOM 4008 O O . VAL B 1 201 ? 2.486 -2.389 -2.98 1 98.62 201 VAL B O 1
ATOM 4011 N N . ASN B 1 202 ? 1.149 -4.18 -2.73 1 98.62 202 ASN B N 1
ATOM 4012 C CA . ASN B 1 202 ? 0.741 -3.795 -1.384 1 98.62 202 ASN B CA 1
ATOM 4013 C C . ASN B 1 202 ? 0.228 -4.992 -0.589 1 98.62 202 ASN B C 1
ATOM 4015 O O . ASN B 1 202 ? -0.879 -5.477 -0.832 1 98.62 202 ASN B O 1
ATOM 4019 N N . ALA B 1 203 ? 0.961 -5.418 0.418 1 98.69 203 ALA B N 1
ATOM 4020 C CA . ALA B 1 203 ? 0.655 -6.633 1.169 1 98.69 203 ALA B CA 1
ATOM 4021 C C . ALA B 1 203 ? -0.587 -6.445 2.035 1 98.69 203 ALA B C 1
ATOM 4023 O O . ALA B 1 203 ? -1.143 -7.414 2.555 1 98.69 203 ALA B O 1
ATOM 4024 N N . ASN B 1 204 ? -1.051 -5.152 2.217 1 98.38 204 ASN B N 1
ATOM 4025 C CA . ASN B 1 204 ? -2.27 -4.918 2.986 1 98.38 204 ASN B CA 1
ATOM 4026 C C . ASN B 1 204 ? -3.484 -5.555 2.318 1 98.38 204 ASN B C 1
ATOM 4028 O O . ASN B 1 204 ? -4.531 -5.715 2.949 1 98.38 204 ASN B O 1
ATOM 4032 N N . TYR B 1 205 ? -3.387 -5.941 1.109 1 98.5 205 TYR B N 1
ATOM 4033 C CA . TYR B 1 205 ? -4.508 -6.531 0.387 1 98.5 205 TYR B CA 1
ATOM 4034 C C . TYR B 1 205 ? -4.5 -8.047 0.52 1 98.5 205 TYR B C 1
ATOM 4036 O O . TYR B 1 205 ? -5.379 -8.727 -0.018 1 98.5 205 TYR B O 1
ATOM 4044 N N . ILE B 1 206 ? -3.459 -8.617 1.157 1 98.69 206 ILE B N 1
ATOM 4045 C CA . ILE B 1 206 ? -3.572 -9.984 1.644 1 98.69 206 ILE B CA 1
ATOM 4046 C C . ILE B 1 206 ? -4.516 -10.031 2.844 1 98.69 206 ILE B C 1
ATOM 4048 O O . ILE B 1 206 ? -4.188 -9.516 3.918 1 98.69 206 ILE B O 1
ATOM 4052 N N . THR B 1 207 ? -5.645 -10.492 2.65 1 97.44 207 THR B N 1
ATOM 4053 C CA . THR B 1 207 ? -6.688 -10.57 3.668 1 97.44 207 THR B CA 1
ATOM 4054 C C . THR B 1 207 ? -7.102 -12.023 3.898 1 97.44 207 THR B C 1
ATOM 4056 O O . THR B 1 207 ? -6.586 -12.93 3.246 1 97.44 207 THR B O 1
ATOM 4059 N N . LYS B 1 208 ? -8.016 -12.203 4.816 1 95.5 208 LYS B N 1
ATOM 4060 C CA . LYS B 1 208 ? -8.531 -13.547 5.066 1 95.5 208 LYS B CA 1
ATOM 4061 C C . LYS B 1 208 ? -9.18 -14.133 3.814 1 95.5 208 LYS B C 1
ATOM 4063 O O . LYS B 1 208 ? -9.18 -15.352 3.615 1 95.5 208 LYS B O 1
ATOM 4068 N N . ASN B 1 209 ? -9.656 -13.234 2.904 1 93.19 209 ASN B N 1
ATOM 4069 C CA . ASN B 1 209 ? -10.391 -13.672 1.724 1 93.19 209 ASN B CA 1
ATOM 4070 C C . ASN B 1 209 ? -9.453 -13.914 0.54 1 93.19 209 ASN B C 1
ATOM 4072 O O . ASN B 1 209 ? -9.812 -14.633 -0.398 1 93.19 209 ASN B O 1
ATOM 4076 N N . THR B 1 210 ? -8.227 -13.328 0.575 1 95.88 210 THR B N 1
ATOM 4077 C CA . THR B 1 210 ? -7.344 -13.461 -0.58 1 95.88 210 THR B CA 1
ATOM 4078 C C . THR B 1 210 ? -6.148 -14.352 -0.246 1 95.88 210 THR B C 1
ATOM 4080 O O . THR B 1 210 ? -5.465 -14.844 -1.146 1 95.88 210 THR B O 1
ATOM 4083 N N . ALA B 1 211 ? -5.898 -14.586 1.033 1 98.44 211 ALA B N 1
ATOM 4084 C CA . ALA B 1 211 ? -4.754 -15.383 1.458 1 98.44 211 ALA B CA 1
ATOM 4085 C C . ALA B 1 211 ? -4.938 -16.844 1.07 1 98.44 211 ALA B C 1
ATOM 4087 O O . ALA B 1 211 ? -6.039 -17.391 1.177 1 98.44 211 ALA B O 1
ATOM 4088 N N . ILE B 1 212 ? -3.922 -17.422 0.551 1 98.75 212 ILE B N 1
ATOM 4089 C CA . ILE B 1 212 ? -3.895 -18.828 0.178 1 98.75 212 ILE B CA 1
ATOM 4090 C C . ILE B 1 212 ? -2.525 -19.422 0.502 1 98.75 212 ILE B C 1
ATOM 4092 O O . ILE B 1 212 ? -1.557 -18.688 0.709 1 98.75 212 ILE B O 1
ATOM 4096 N N . PRO B 1 213 ? -2.4 -20.781 0.569 1 98.88 213 PRO B N 1
ATOM 4097 C CA . PRO B 1 213 ? -1.076 -21.375 0.779 1 98.88 213 PRO B CA 1
ATOM 4098 C C . PRO B 1 213 ? -0.033 -20.844 -0.203 1 98.88 213 PRO B C 1
ATOM 4100 O O . PRO B 1 213 ? -0.285 -20.797 -1.41 1 98.88 213 PRO B O 1
ATOM 4103 N N . THR B 1 214 ? 1.104 -20.406 0.364 1 98.94 214 THR B N 1
ATOM 4104 C CA . THR B 1 214 ? 2.08 -19.656 -0.428 1 98.94 214 THR B CA 1
ATOM 4105 C C . THR B 1 214 ? 3.5 -20.109 -0.098 1 98.94 214 THR B C 1
ATOM 4107 O O . THR B 1 214 ? 3.865 -20.219 1.074 1 98.94 214 THR B O 1
ATOM 4110 N N . MET B 1 215 ? 4.258 -20.422 -1.153 1 98.94 215 MET B N 1
ATOM 4111 C CA . MET B 1 215 ? 5.688 -20.688 -0.988 1 98.94 215 MET B CA 1
ATOM 4112 C C . MET B 1 215 ? 6.52 -19.594 -1.659 1 98.94 215 MET B C 1
ATOM 4114 O O . MET B 1 215 ? 6.27 -19.234 -2.812 1 98.94 215 MET B O 1
ATOM 4118 N N . LEU B 1 216 ? 7.48 -19.109 -0.926 1 99 216 LEU B N 1
ATOM 4119 C CA . LEU B 1 216 ? 8.281 -17.969 -1.36 1 99 216 LEU B CA 1
ATOM 4120 C C . LEU B 1 216 ? 9.766 -18.297 -1.295 1 99 216 LEU B C 1
ATOM 4122 O O . LEU B 1 216 ? 10.273 -18.688 -0.242 1 99 216 LEU B O 1
ATOM 4126 N N . PHE B 1 217 ? 10.43 -18.172 -2.434 1 98.94 217 PHE B N 1
ATOM 4127 C CA . PHE B 1 217 ? 11.891 -18.25 -2.508 1 98.94 217 PHE B CA 1
ATOM 4128 C C . PHE B 1 217 ? 12.484 -16.875 -2.781 1 98.94 217 PHE B C 1
ATOM 4130 O O . PHE B 1 217 ? 12.047 -16.172 -3.697 1 98.94 217 PHE B O 1
ATOM 4137 N N . HIS B 1 218 ? 13.516 -16.531 -2.002 1 98.88 218 HIS B N 1
ATOM 4138 C CA . HIS B 1 218 ? 14.039 -15.188 -2.25 1 98.88 218 HIS B CA 1
ATOM 4139 C C . HIS B 1 218 ? 15.43 -15.016 -1.634 1 98.88 218 HIS B C 1
ATOM 4141 O O . HIS B 1 218 ? 15.719 -15.602 -0.588 1 98.88 218 HIS B O 1
ATOM 4147 N N . GLY B 1 219 ? 16.297 -14.312 -2.322 1 98.75 219 GLY B N 1
ATOM 4148 C CA . GLY B 1 219 ? 17.547 -13.844 -1.729 1 98.75 219 GLY B CA 1
ATOM 4149 C C . GLY B 1 219 ? 17.391 -12.523 -0.997 1 98.75 219 GLY B C 1
ATOM 4150 O O . GLY B 1 219 ? 16.812 -11.578 -1.529 1 98.75 219 GLY B O 1
ATOM 4151 N N . ALA B 1 220 ? 18 -12.359 0.168 1 98.06 220 ALA B N 1
ATOM 4152 C CA . ALA B 1 220 ? 17.766 -11.203 1.029 1 98.06 220 ALA B CA 1
ATOM 4153 C C . ALA B 1 220 ? 18.5 -9.969 0.507 1 98.06 220 ALA B C 1
ATOM 4155 O O . ALA B 1 220 ? 18.172 -8.844 0.885 1 98.06 220 ALA B O 1
ATOM 4156 N N . LYS B 1 221 ? 19.469 -10.148 -0.372 1 98.06 221 LYS B N 1
ATOM 4157 C CA . LYS B 1 221 ? 20.234 -9.023 -0.91 1 98.06 221 LYS B CA 1
ATOM 4158 C C . LYS B 1 221 ? 19.828 -8.719 -2.346 1 98.06 221 LYS B C 1
ATOM 4160 O O . LYS B 1 221 ? 20.578 -8.094 -3.096 1 98.06 221 LYS B O 1
ATOM 4165 N N . ASP B 1 222 ? 18.688 -9.195 -2.715 1 98.56 222 ASP B N 1
ATOM 4166 C CA . ASP B 1 222 ? 18.156 -8.906 -4.039 1 98.56 222 ASP B CA 1
ATOM 4167 C C . ASP B 1 222 ? 17.969 -7.402 -4.242 1 98.56 222 ASP B C 1
ATOM 4169 O O . ASP B 1 222 ? 17.156 -6.777 -3.545 1 98.56 222 ASP B O 1
ATOM 4173 N N . ASN B 1 223 ? 18.641 -6.809 -5.195 1 97.69 223 ASN B N 1
ATOM 4174 C CA . ASN B 1 223 ? 18.562 -5.371 -5.438 1 97.69 223 ASN B CA 1
ATOM 4175 C C . ASN B 1 223 ? 17.625 -5.047 -6.598 1 97.69 223 ASN B C 1
ATOM 4177 O O . ASN B 1 223 ? 17.469 -3.881 -6.957 1 97.69 223 ASN B O 1
ATOM 4181 N N . MET B 1 224 ? 17.016 -6.078 -7.207 1 98.25 224 MET B N 1
ATOM 4182 C CA . MET B 1 224 ? 16.094 -5.883 -8.328 1 98.25 224 MET B CA 1
ATOM 4183 C C . MET B 1 224 ? 14.641 -5.953 -7.863 1 98.25 224 MET B C 1
ATOM 4185 O O . MET B 1 224 ? 13.812 -5.141 -8.273 1 98.25 224 MET B O 1
ATOM 4189 N N . VAL B 1 225 ? 14.312 -6.941 -7.121 1 98.88 225 VAL B N 1
ATOM 4190 C CA . VAL B 1 225 ? 13.016 -7.141 -6.488 1 98.88 225 VAL B CA 1
ATOM 4191 C C . VAL B 1 225 ? 13.18 -7.223 -4.973 1 98.88 225 VAL B C 1
ATOM 4193 O O . VAL B 1 225 ? 13.945 -8.047 -4.473 1 98.88 225 VAL B O 1
ATOM 4196 N N . PRO B 1 226 ? 12.555 -6.371 -4.246 1 98.81 226 PRO B N 1
ATOM 4197 C CA . PRO B 1 226 ? 12.844 -6.332 -2.809 1 98.81 226 PRO B CA 1
ATOM 4198 C C . PRO B 1 226 ? 12.461 -7.629 -2.098 1 98.81 226 PRO B C 1
ATOM 4200 O O . PRO B 1 226 ? 11.438 -8.242 -2.424 1 98.81 226 PRO B O 1
ATOM 4203 N N . TYR B 1 227 ? 13.32 -8.039 -1.169 1 98.81 227 TYR B N 1
ATOM 4204 C CA . TYR B 1 227 ? 13.055 -9.172 -0.287 1 98.81 227 TYR B CA 1
ATOM 4205 C C . TYR B 1 227 ? 11.984 -8.82 0.742 1 98.81 227 TYR B C 1
ATOM 4207 O O . TYR B 1 227 ? 11.047 -9.594 0.952 1 98.81 227 TYR B O 1
ATOM 4215 N N . ALA B 1 228 ? 12.188 -7.703 1.413 1 98.62 228 ALA B N 1
ATOM 4216 C CA . ALA B 1 228 ? 11.18 -7.148 2.316 1 98.62 228 ALA B CA 1
ATOM 4217 C C . ALA B 1 228 ? 10.375 -6.051 1.632 1 98.62 228 ALA B C 1
ATOM 4219 O O . ALA B 1 228 ? 9.891 -6.234 0.512 1 98.62 228 ALA B O 1
ATOM 4220 N N . THR B 1 229 ? 10.148 -4.965 2.303 1 98.62 229 THR B N 1
ATOM 4221 C CA . THR B 1 229 ? 9.5 -3.795 1.722 1 98.62 229 THR B CA 1
ATOM 4222 C C . THR B 1 229 ? 10.531 -2.734 1.351 1 98.62 229 THR B C 1
ATOM 4224 O O . THR B 1 229 ? 11.273 -2.25 2.213 1 98.62 229 THR B O 1
ATOM 4227 N N . ALA B 1 230 ? 10.656 -2.447 0.104 1 98.44 230 ALA B N 1
ATOM 4228 C CA . ALA B 1 230 ? 11.633 -1.481 -0.404 1 98.44 230 ALA B CA 1
ATOM 4229 C C . ALA B 1 230 ? 11.25 -1.008 -1.805 1 98.44 230 ALA B C 1
ATOM 4231 O O . ALA B 1 230 ? 10.352 -1.563 -2.432 1 98.44 230 ALA B O 1
ATOM 4232 N N . PRO B 1 231 ? 11.922 0.078 -2.283 1 98.5 231 PRO B N 1
ATOM 4233 C CA . PRO B 1 231 ? 11.68 0.499 -3.666 1 98.5 231 PRO B CA 1
ATOM 4234 C C . PRO B 1 231 ? 12.078 -0.569 -4.684 1 98.5 231 PRO B C 1
ATOM 4236 O O . PRO B 1 231 ? 13.094 -1.244 -4.512 1 98.5 231 PRO B O 1
ATOM 4239 N N . HIS B 1 232 ? 11.195 -0.758 -5.691 1 98.56 232 HIS B N 1
ATOM 4240 C CA . HIS B 1 232 ? 11.531 -1.603 -6.832 1 98.56 232 HIS B CA 1
ATOM 4241 C C . HIS B 1 232 ? 12.836 -1.154 -7.484 1 98.56 232 HIS B C 1
ATOM 4243 O O . HIS B 1 232 ? 13 0.026 -7.797 1 98.56 232 HIS B O 1
ATOM 4249 N N . HIS B 1 233 ? 13.883 -2.061 -7.613 1 98.06 233 HIS B N 1
ATOM 4250 C CA . HIS B 1 233 ? 15.188 -1.811 -8.219 1 98.06 233 HIS B CA 1
ATOM 4251 C C . HIS B 1 233 ? 15.992 -0.813 -7.395 1 98.06 233 HIS B C 1
ATOM 4253 O O . HIS B 1 233 ? 16.844 -0.106 -7.93 1 98.06 233 HIS B O 1
ATOM 4259 N N . LEU B 1 234 ? 15.555 -0.607 -6.137 1 97.5 234 LEU B N 1
ATOM 4260 C CA . LEU B 1 234 ? 16.203 0.339 -5.234 1 97.5 234 LEU B CA 1
ATOM 4261 C C . LEU B 1 234 ? 16.188 1.745 -5.824 1 97.5 234 LEU B C 1
ATOM 4263 O O . LEU B 1 234 ? 17.141 2.504 -5.641 1 97.5 234 LEU B O 1
ATOM 4267 N N . CYS B 1 235 ? 15.172 2.055 -6.598 1 98.38 235 CYS B N 1
ATOM 4268 C CA . CYS B 1 235 ? 15.055 3.369 -7.219 1 98.38 235 CYS B CA 1
ATOM 4269 C C . CYS B 1 235 ? 15.055 4.473 -6.164 1 98.38 235 CYS B C 1
ATOM 4271 O O . CYS B 1 235 ? 14.406 4.34 -5.121 1 98.38 235 CYS B O 1
ATOM 4273 N N . GLU B 1 236 ? 15.719 5.527 -6.43 1 97.56 236 GLU B N 1
ATOM 4274 C CA . GLU B 1 236 ? 15.609 6.734 -5.617 1 97.56 236 GLU B CA 1
ATOM 4275 C C . GLU B 1 236 ? 14.211 7.344 -5.73 1 97.56 236 GLU B C 1
ATOM 4277 O O . GLU B 1 236 ? 13.539 7.191 -6.754 1 97.56 236 GLU B O 1
ATOM 4282 N N . GLU B 1 237 ? 13.82 8.078 -4.676 1 96.31 237 GLU B N 1
ATOM 4283 C CA . GLU B 1 237 ? 12.453 8.578 -4.57 1 96.31 237 GLU B CA 1
ATOM 4284 C C . GLU B 1 237 ? 12.141 9.578 -5.68 1 96.31 237 GLU B C 1
ATOM 4286 O O . GLU B 1 237 ? 10.984 9.742 -6.078 1 96.31 237 GLU B O 1
ATOM 4291 N N . ASN B 1 238 ? 13.141 10.242 -6.246 1 93.5 238 ASN B N 1
ATOM 4292 C CA . ASN B 1 238 ? 12.922 11.266 -7.258 1 93.5 238 ASN B CA 1
ATOM 4293 C C . ASN B 1 238 ? 12.828 10.664 -8.656 1 93.5 238 ASN B C 1
ATOM 4295 O O . ASN B 1 238 ? 12.539 11.367 -9.625 1 93.5 238 ASN B O 1
ATOM 4299 N N . LYS B 1 239 ? 13.078 9.352 -8.812 1 97 239 LYS B N 1
ATOM 4300 C CA . LYS B 1 239 ? 13.008 8.695 -10.109 1 97 239 LYS B CA 1
ATOM 4301 C C . LYS B 1 239 ? 11.562 8.367 -10.484 1 97 239 LYS B C 1
ATOM 4303 O O . LYS B 1 239 ? 10.75 8.031 -9.617 1 97 239 LYS B O 1
ATOM 4308 N N . PRO B 1 240 ? 11.242 8.391 -11.836 1 96.69 240 PRO B N 1
ATOM 4309 C CA . PRO B 1 240 ? 9.875 8.094 -12.273 1 96.69 240 PRO B CA 1
ATOM 4310 C C . PRO B 1 240 ? 9.414 6.695 -11.867 1 96.69 240 PRO B C 1
ATOM 4312 O O . PRO B 1 240 ? 8.219 6.469 -11.656 1 96.69 240 PRO B O 1
ATOM 4315 N N . GLY B 1 241 ? 10.367 5.797 -11.742 1 97.88 241 GLY B N 1
ATOM 4316 C CA . GLY B 1 241 ? 10.031 4.402 -11.5 1 97.88 241 GLY B CA 1
ATOM 4317 C C . GLY B 1 241 ? 9.992 4.047 -10.023 1 97.88 241 GLY B C 1
ATOM 4318 O O . GLY B 1 241 ? 9.867 2.875 -9.672 1 97.88 241 GLY B O 1
ATOM 4319 N N . PHE B 1 242 ? 10.086 5.152 -9.141 1 98.31 242 PHE B N 1
ATOM 4320 C CA . PHE B 1 242 ? 9.992 4.883 -7.707 1 98.31 242 PHE B CA 1
ATOM 4321 C C . PHE B 1 242 ? 8.609 4.355 -7.344 1 98.31 242 PHE B C 1
ATOM 4323 O O . PHE B 1 242 ? 7.605 5.043 -7.535 1 98.31 242 PHE B O 1
ATOM 4330 N N . ILE B 1 243 ? 8.547 3.129 -6.867 1 98.56 243 ILE B N 1
ATOM 4331 C CA . ILE B 1 243 ? 7.375 2.48 -6.301 1 98.56 243 ILE B CA 1
ATOM 4332 C C . ILE B 1 243 ? 7.797 1.514 -5.195 1 98.56 243 ILE B C 1
ATOM 4334 O O . ILE B 1 243 ? 8.789 0.792 -5.344 1 98.56 243 ILE B O 1
ATOM 4338 N N . MET B 1 244 ? 7.164 1.577 -4.102 1 98.56 244 MET B N 1
ATOM 4339 C CA . MET B 1 244 ? 7.398 0.61 -3.035 1 98.56 244 MET B CA 1
ATOM 4340 C C . MET B 1 244 ? 6.73 -0.723 -3.35 1 98.56 244 MET B C 1
ATOM 4342 O O . MET B 1 244 ? 5.594 -0.754 -3.83 1 98.56 244 MET B O 1
ATOM 4346 N N . LEU B 1 245 ? 7.402 -1.826 -3.146 1 98.88 245 LEU B N 1
ATOM 4347 C CA . LEU B 1 245 ? 6.844 -3.168 -3.271 1 98.88 245 LEU B CA 1
ATOM 4348 C C . LEU B 1 245 ? 7.098 -3.982 -2.008 1 98.88 245 LEU B C 1
ATOM 4350 O O . LEU B 1 245 ? 8.031 -3.689 -1.253 1 98.88 245 LEU B O 1
ATOM 4354 N N . ASP B 1 246 ? 6.273 -4.891 -1.767 1 98.94 246 ASP B N 1
ATOM 4355 C CA . ASP B 1 246 ? 6.402 -5.828 -0.655 1 98.94 246 ASP B CA 1
ATOM 4356 C C . ASP B 1 246 ? 6.883 -7.191 -1.142 1 98.94 246 ASP B C 1
ATOM 4358 O O . ASP B 1 246 ? 6.176 -7.883 -1.876 1 98.94 246 ASP B O 1
ATOM 4362 N N . GLY B 1 247 ? 8.047 -7.574 -0.706 1 98.88 247 GLY B N 1
ATOM 4363 C CA . GLY B 1 247 ? 8.648 -8.812 -1.174 1 98.88 247 GLY B CA 1
ATOM 4364 C C . GLY B 1 247 ? 8.281 -10.016 -0.326 1 98.88 247 GLY B C 1
ATOM 4365 O O . GLY B 1 247 ? 7.301 -9.984 0.414 1 98.88 247 GLY B O 1
ATOM 4366 N N . SER B 1 248 ? 9.062 -11.086 -0.518 1 98.94 248 SER B N 1
ATOM 4367 C CA . SER B 1 248 ? 8.758 -12.398 0.039 1 98.94 248 SER B CA 1
ATOM 4368 C C . SER B 1 248 ? 8.68 -12.352 1.561 1 98.94 248 SER B C 1
ATOM 4370 O O . SER B 1 248 ? 7.793 -12.953 2.162 1 98.94 248 SER B O 1
ATOM 4372 N N . TYR B 1 249 ? 9.602 -11.664 2.203 1 98.88 249 TYR B N 1
ATOM 4373 C CA . TYR B 1 249 ? 9.617 -11.602 3.66 1 98.88 249 TYR B CA 1
ATOM 4374 C C . TYR B 1 249 ? 8.352 -10.93 4.191 1 98.88 249 TYR B C 1
ATOM 4376 O O . TYR B 1 249 ? 7.711 -11.445 5.105 1 98.88 249 TYR B O 1
ATOM 4384 N N . THR B 1 250 ? 8.039 -9.758 3.621 1 98.88 250 THR B N 1
ATOM 4385 C CA . THR B 1 250 ? 6.855 -9.023 4.047 1 98.88 250 THR B CA 1
ATOM 4386 C C . THR B 1 250 ? 5.59 -9.836 3.807 1 98.88 250 THR B C 1
ATOM 4388 O O . THR B 1 250 ? 4.688 -9.859 4.648 1 98.88 250 THR B O 1
ATOM 4391 N N . ILE B 1 251 ? 5.523 -10.523 2.664 1 98.94 251 ILE B N 1
ATOM 4392 C CA . ILE B 1 251 ? 4.375 -11.367 2.352 1 98.94 251 ILE B CA 1
ATOM 4393 C C . ILE B 1 251 ? 4.266 -12.484 3.385 1 98.94 251 ILE B C 1
ATOM 4395 O O . ILE B 1 251 ? 3.18 -12.75 3.908 1 98.94 251 ILE B O 1
ATOM 4399 N N . ALA B 1 252 ? 5.363 -13.148 3.666 1 98.94 252 ALA B N 1
ATOM 4400 C CA . ALA B 1 252 ? 5.367 -14.227 4.645 1 98.94 252 ALA B CA 1
ATOM 4401 C C . ALA B 1 252 ? 4.883 -13.734 6.008 1 98.94 252 ALA B C 1
ATOM 4403 O O . ALA B 1 252 ? 4.109 -14.422 6.684 1 98.94 252 ALA B O 1
ATOM 4404 N N . GLU B 1 253 ? 5.359 -12.562 6.453 1 98.69 253 GLU B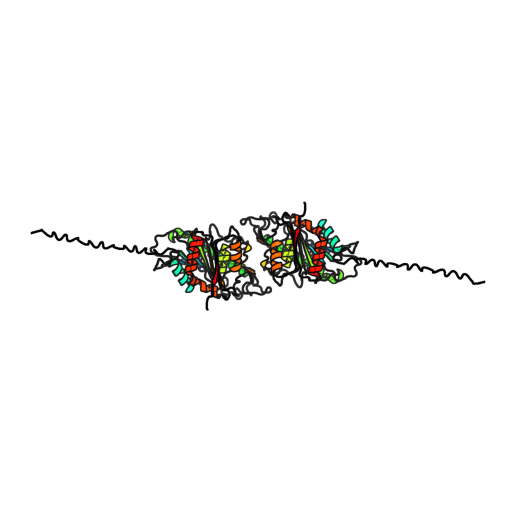 N 1
ATOM 4405 C CA . GLU B 1 253 ? 4.938 -11.992 7.73 1 98.69 253 GLU B CA 1
ATOM 4406 C C . GLU B 1 253 ? 3.424 -11.781 7.766 1 98.69 253 GLU B C 1
ATOM 4408 O O . GLU B 1 253 ? 2.777 -12.055 8.781 1 98.69 253 GLU B O 1
ATOM 4413 N N . LYS B 1 254 ? 2.918 -11.25 6.691 1 98.75 254 LYS B N 1
ATOM 4414 C CA . LYS B 1 254 ? 1.479 -11.023 6.613 1 98.75 254 LYS B CA 1
ATOM 4415 C C . LYS B 1 254 ? 0.71 -12.344 6.707 1 98.75 254 LYS B C 1
ATOM 4417 O O . LYS B 1 254 ? -0.283 -12.438 7.434 1 98.75 254 LYS B O 1
ATOM 4422 N N . LEU B 1 255 ? 1.142 -13.359 5.973 1 98.88 255 LEU B N 1
ATOM 4423 C CA . LEU B 1 255 ? 0.488 -14.664 5.996 1 98.88 255 LEU B CA 1
ATOM 4424 C C . LEU B 1 255 ? 0.579 -15.297 7.383 1 98.88 255 LEU B C 1
ATOM 4426 O O . LEU B 1 255 ? -0.352 -15.977 7.824 1 98.88 255 LEU B O 1
ATOM 4430 N N . GLU B 1 256 ? 1.725 -15.102 8.031 1 98.62 256 GLU B N 1
ATOM 4431 C CA . GLU B 1 256 ? 1.889 -15.602 9.398 1 98.62 256 GLU B CA 1
ATOM 4432 C C . GLU B 1 256 ? 0.85 -14.992 10.336 1 98.62 256 GLU B C 1
ATOM 4434 O O . GLU B 1 256 ? 0.211 -15.711 11.109 1 98.62 256 GLU B O 1
ATOM 4439 N N . LYS B 1 257 ? 0.706 -13.688 10.227 1 97.56 257 LYS B N 1
ATOM 4440 C CA . LYS B 1 257 ? -0.255 -12.984 11.07 1 97.56 257 LYS B CA 1
ATOM 4441 C C . LYS B 1 257 ? -1.677 -13.477 10.812 1 97.56 257 LYS B C 1
ATOM 4443 O O . LYS B 1 257 ? -2.504 -13.516 11.727 1 97.56 257 LYS B O 1
ATOM 4448 N N . LEU B 1 258 ? -1.988 -13.859 9.633 1 98.19 258 LEU B N 1
ATOM 4449 C CA . LEU B 1 258 ? -3.318 -14.312 9.242 1 98.19 258 LEU B CA 1
ATOM 4450 C C . LEU B 1 258 ? -3.479 -15.805 9.516 1 98.19 258 LEU B C 1
ATOM 4452 O O . LEU B 1 258 ? -4.547 -16.375 9.273 1 98.19 258 LEU B O 1
ATOM 4456 N N . ASP B 1 259 ? -2.439 -16.5 9.93 1 98.25 259 ASP B N 1
ATOM 4457 C CA . ASP B 1 259 ? -2.438 -17.938 10.219 1 98.25 259 ASP B CA 1
ATOM 4458 C C . ASP B 1 259 ? -2.76 -18.75 8.969 1 98.25 259 ASP B C 1
ATOM 4460 O O . ASP B 1 259 ? -3.646 -19.609 8.992 1 98.25 259 ASP B O 1
ATOM 4464 N N . VAL B 1 260 ? -2.08 -18.438 7.918 1 98.69 260 VAL B N 1
ATOM 4465 C CA . VAL B 1 260 ? -2.244 -19.141 6.645 1 98.69 260 VAL B CA 1
ATOM 4466 C C . VAL B 1 260 ? -0.979 -19.922 6.32 1 98.69 260 VAL B C 1
ATOM 4468 O O . VAL B 1 260 ? 0.134 -19.453 6.57 1 98.69 260 VAL B O 1
ATOM 4471 N N . ALA B 1 261 ? -1.085 -21.109 5.766 1 98.81 261 ALA B N 1
ATOM 4472 C CA . ALA B 1 261 ? 0.043 -21.953 5.391 1 98.81 261 ALA B CA 1
ATOM 4473 C C . ALA B 1 261 ? 0.997 -21.219 4.457 1 98.81 261 ALA B C 1
ATOM 4475 O O . ALA B 1 261 ? 0.57 -20.641 3.455 1 98.81 261 ALA B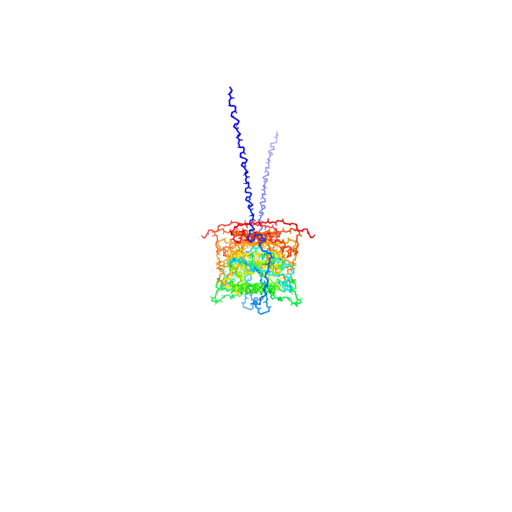 O 1
ATOM 4476 N N . HIS B 1 262 ? 2.246 -21.203 4.852 1 98.88 262 HIS B N 1
ATOM 4477 C CA . HIS B 1 262 ? 3.266 -20.609 3.994 1 98.88 262 HIS B CA 1
ATOM 4478 C C . HIS B 1 262 ? 4.656 -21.125 4.344 1 98.88 262 HIS B C 1
ATOM 4480 O O . HIS B 1 262 ? 4.887 -21.594 5.465 1 98.88 262 HIS B O 1
ATOM 4486 N N . THR B 1 263 ? 5.535 -21.156 3.344 1 98.88 263 THR B N 1
ATOM 4487 C CA . THR B 1 263 ? 6.953 -21.453 3.504 1 98.88 263 THR B CA 1
ATOM 4488 C C . THR B 1 263 ? 7.812 -20.375 2.859 1 98.88 263 THR B C 1
ATOM 4490 O O . THR B 1 263 ? 7.633 -20.047 1.683 1 98.88 263 THR B O 1
ATOM 4493 N N . LEU B 1 264 ? 8.617 -19.781 3.625 1 98.88 264 LEU B N 1
ATOM 4494 C CA . LEU B 1 264 ? 9.617 -18.844 3.123 1 98.88 264 LEU B CA 1
ATOM 4495 C C . LEU B 1 264 ? 11 -19.5 3.088 1 98.88 264 LEU B C 1
ATOM 4497 O O . LEU B 1 264 ? 11.516 -19.938 4.125 1 98.88 264 LEU B O 1
ATOM 4501 N N . VAL B 1 265 ? 11.523 -19.656 1.939 1 98.81 265 VAL B N 1
ATOM 4502 C CA . VAL B 1 265 ? 12.898 -20.094 1.75 1 98.81 265 VAL B CA 1
ATOM 4503 C C . VAL B 1 265 ? 13.789 -18.906 1.441 1 98.81 265 VAL B C 1
ATOM 4505 O O . VAL B 1 265 ? 13.695 -18.312 0.365 1 98.81 265 VAL B O 1
ATOM 4508 N N . SER B 1 266 ? 14.68 -18.594 2.314 1 98.12 266 SER B N 1
ATOM 4509 C CA . SER B 1 266 ? 15.453 -17.359 2.193 1 98.12 266 SER B CA 1
ATOM 4510 C C . SER B 1 266 ? 16.953 -17.625 2.295 1 98.12 266 SER B C 1
ATOM 4512 O O . SER B 1 266 ? 17.375 -18.469 3.082 1 98.12 266 SER B O 1
ATOM 4514 N N . ASP B 1 267 ? 17.703 -17 1.462 1 98.19 267 ASP B N 1
ATOM 4515 C CA . ASP B 1 267 ? 19.156 -16.953 1.499 1 98.19 267 ASP B CA 1
ATOM 4516 C C . ASP B 1 267 ? 19.656 -15.555 1.899 1 98.19 267 ASP B C 1
ATOM 4518 O O . ASP B 1 267 ? 19.531 -14.602 1.127 1 98.19 267 ASP B O 1
ATOM 4522 N N . LYS B 1 268 ? 20.281 -15.422 3.076 1 96.81 268 LYS B N 1
ATOM 4523 C CA . LYS B 1 268 ? 20.672 -14.125 3.631 1 96.81 268 LYS B CA 1
ATOM 4524 C C . LYS B 1 268 ? 21.656 -13.406 2.713 1 96.81 268 LYS B C 1
ATOM 4526 O O . LYS B 1 268 ? 21.719 -12.18 2.697 1 96.81 268 LYS B O 1
ATOM 4531 N N . ASP B 1 269 ? 22.406 -14.188 1.944 1 96.5 269 ASP B N 1
ATOM 4532 C CA . ASP B 1 269 ? 23.422 -13.602 1.086 1 96.5 269 ASP B CA 1
ATOM 4533 C C . ASP B 1 269 ? 23.016 -13.664 -0.383 1 96.5 269 ASP B C 1
ATOM 4535 O O . ASP B 1 269 ? 23.734 -13.172 -1.256 1 96.5 269 ASP B O 1
ATOM 4539 N N . GLY B 1 270 ? 21.859 -14.258 -0.628 1 97.69 270 GLY B N 1
ATOM 4540 C CA . GLY B 1 270 ? 21.391 -14.398 -1.997 1 97.69 270 GLY B CA 1
ATOM 4541 C C . GLY B 1 270 ? 20.906 -13.094 -2.604 1 97.69 270 GLY B C 1
ATOM 4542 O O . GLY B 1 270 ? 20.516 -12.172 -1.88 1 97.69 270 GLY B O 1
ATOM 4543 N N . ASN B 1 271 ? 21.062 -13.023 -3.895 1 97.44 271 ASN B N 1
ATOM 4544 C CA . ASN B 1 271 ? 20.547 -11.891 -4.652 1 97.44 271 ASN B CA 1
ATOM 4545 C C . ASN B 1 271 ? 19.453 -12.32 -5.621 1 97.44 271 ASN B C 1
ATOM 4547 O O . ASN B 1 271 ? 18.672 -13.227 -5.324 1 97.44 271 ASN B O 1
ATOM 4551 N N . HIS B 1 272 ? 19.328 -11.633 -6.758 1 98.06 272 HIS B N 1
ATOM 4552 C CA . HIS B 1 272 ? 18.234 -11.906 -7.672 1 98.06 272 HIS B CA 1
ATOM 4553 C C . HIS B 1 272 ? 18.438 -13.227 -8.406 1 98.06 272 HIS B C 1
ATOM 4555 O O . HIS B 1 272 ? 17.578 -13.656 -9.18 1 98.06 272 HIS B O 1
ATOM 4561 N N . ASN B 1 273 ? 19.562 -13.938 -8.133 1 97.31 273 ASN B N 1
ATOM 4562 C CA . ASN B 1 273 ? 19.781 -15.266 -8.695 1 97.31 273 ASN B CA 1
ATOM 4563 C C . ASN B 1 273 ? 18.75 -16.266 -8.188 1 97.31 273 ASN B C 1
ATOM 4565 O O . ASN B 1 273 ? 18.531 -17.312 -8.805 1 97.31 273 ASN B O 1
ATOM 4569 N N . TRP B 1 274 ? 18.078 -15.922 -7.164 1 98.25 274 TRP B N 1
ATOM 4570 C CA . TRP B 1 274 ? 17.031 -16.781 -6.602 1 98.25 274 TRP B CA 1
ATOM 4571 C C . TRP B 1 274 ? 15.773 -16.734 -7.449 1 98.25 274 TRP B C 1
ATOM 4573 O O . TRP B 1 274 ? 14.797 -17.422 -7.156 1 98.25 274 TRP B O 1
ATOM 4583 N N . ALA B 1 275 ? 15.82 -15.969 -8.5 1 98.56 275 ALA B N 1
ATOM 4584 C CA . ALA B 1 275 ? 14.789 -16.078 -9.531 1 98.56 275 ALA B CA 1
ATOM 4585 C C . ALA B 1 275 ? 14.93 -17.375 -10.312 1 98.56 275 ALA B C 1
ATOM 4587 O O . ALA B 1 275 ? 13.953 -17.906 -10.844 1 98.56 275 ALA B O 1
ATOM 4588 N N . ASN B 1 276 ? 16.141 -17.953 -10.336 1 98.12 276 ASN B N 1
ATOM 4589 C CA . ASN B 1 276 ? 16.391 -19.141 -11.148 1 98.12 276 ASN B CA 1
ATOM 4590 C C . ASN B 1 276 ? 16.703 -20.359 -10.289 1 98.12 276 ASN B C 1
ATOM 4592 O O . ASN B 1 276 ? 16.375 -21.484 -10.664 1 98.12 276 ASN B O 1
ATOM 4596 N N . ILE B 1 277 ? 17.266 -20.188 -9.148 1 98.06 277 ILE B N 1
ATOM 4597 C CA . ILE B 1 277 ? 17.766 -21.266 -8.305 1 98.06 277 ILE B CA 1
ATOM 4598 C C . ILE B 1 277 ? 16.625 -22.188 -7.906 1 98.06 277 ILE B C 1
ATOM 4600 O O . ILE B 1 277 ? 16.766 -23.422 -7.945 1 98.06 277 ILE B O 1
ATOM 4604 N N . PRO B 1 278 ? 15.438 -21.703 -7.664 1 98.5 278 PRO B N 1
ATOM 4605 C CA . PRO B 1 278 ? 14.383 -22.562 -7.121 1 98.5 278 PRO B CA 1
ATOM 4606 C C . PRO B 1 278 ? 13.797 -23.516 -8.164 1 98.5 278 PRO B C 1
ATOM 4608 O O . PRO B 1 278 ? 13.055 -24.438 -7.816 1 98.5 278 PRO B O 1
ATOM 4611 N N . TYR B 1 279 ? 14.109 -23.312 -9.422 1 98.56 279 TYR B N 1
ATOM 4612 C CA . TYR B 1 279 ? 13.68 -24.281 -10.43 1 98.56 279 TYR B CA 1
ATOM 4613 C C . TYR B 1 279 ? 14.172 -25.688 -10.078 1 98.56 279 TYR B C 1
ATOM 4615 O O . TYR B 1 279 ? 13.586 -26.688 -10.516 1 98.56 279 TYR B O 1
ATOM 4623 N N . SER B 1 280 ? 15.219 -25.797 -9.281 1 96.62 280 SER B N 1
ATOM 4624 C CA . SER B 1 280 ? 15.789 -27.078 -8.914 1 96.62 280 SER B CA 1
ATOM 4625 C C . SER B 1 280 ? 15.258 -27.562 -7.566 1 96.62 280 SER B C 1
ATOM 4627 O O . SER B 1 280 ? 15.633 -28.641 -7.094 1 96.62 280 SER B O 1
ATOM 4629 N N . TYR B 1 281 ? 14.398 -26.797 -6.938 1 97.81 281 TYR B N 1
ATOM 4630 C CA . TYR B 1 281 ? 13.867 -27.141 -5.625 1 97.81 281 TYR B CA 1
ATOM 4631 C C . TYR B 1 281 ? 12.547 -27.891 -5.754 1 97.81 281 TYR B C 1
ATOM 4633 O O . TYR B 1 281 ? 11.641 -27.703 -4.938 1 97.81 281 TYR B O 1
ATOM 4641 N N . THR B 1 282 ? 12.375 -28.703 -6.766 1 98.44 282 THR B N 1
ATOM 4642 C CA . THR B 1 282 ? 11.102 -29.328 -7.098 1 98.44 282 THR B CA 1
ATOM 4643 C C . THR B 1 282 ? 10.664 -30.281 -5.996 1 98.44 282 THR B C 1
ATOM 4645 O O . THR B 1 282 ? 9.469 -30.438 -5.738 1 98.44 282 THR B O 1
ATOM 4648 N N . ASN B 1 283 ? 11.586 -30.953 -5.246 1 97.25 283 ASN B N 1
ATOM 4649 C CA . ASN B 1 283 ? 11.211 -31.812 -4.137 1 97.25 283 ASN B CA 1
ATOM 4650 C C . ASN B 1 283 ? 10.523 -31.031 -3.023 1 97.25 283 ASN B C 1
ATOM 4652 O O . ASN B 1 283 ? 9.492 -31.469 -2.498 1 97.25 283 ASN B O 1
ATOM 4656 N N . LEU B 1 284 ? 11.109 -29.922 -2.684 1 97.75 284 LEU B N 1
ATOM 4657 C CA . LEU B 1 284 ? 10.539 -29.094 -1.628 1 97.75 284 LEU B CA 1
ATOM 4658 C C . LEU B 1 284 ? 9.203 -28.5 -2.062 1 97.75 284 LEU B C 1
ATOM 4660 O O . LEU B 1 284 ? 8.273 -28.406 -1.258 1 97.75 284 LEU B O 1
ATOM 4664 N N . ILE B 1 285 ? 9.148 -28.078 -3.287 1 98.81 285 ILE B N 1
ATOM 4665 C CA . ILE B 1 285 ? 7.922 -27.516 -3.842 1 98.81 285 ILE B CA 1
ATOM 4666 C C . ILE B 1 285 ? 6.816 -28.562 -3.826 1 98.81 285 ILE B C 1
ATOM 4668 O O . ILE B 1 285 ? 5.691 -28.281 -3.398 1 98.81 285 ILE B O 1
ATOM 4672 N N . ALA B 1 286 ? 7.148 -29.797 -4.242 1 98.56 286 ALA B N 1
ATOM 4673 C CA . ALA B 1 286 ? 6.18 -30.891 -4.227 1 98.56 286 ALA B CA 1
ATOM 4674 C C . ALA B 1 286 ? 5.684 -31.172 -2.811 1 98.56 286 ALA B C 1
ATOM 4676 O O . ALA B 1 286 ? 4.492 -31.406 -2.598 1 98.56 286 ALA B O 1
ATOM 4677 N N . LYS B 1 287 ? 6.578 -31.141 -1.892 1 97.31 287 LYS B N 1
ATOM 4678 C CA . LYS B 1 287 ? 6.211 -31.359 -0.496 1 97.31 287 LYS B CA 1
ATOM 4679 C C . LYS B 1 287 ? 5.246 -30.297 -0.007 1 97.31 287 LYS B C 1
ATOM 4681 O O . LYS B 1 287 ? 4.242 -30.594 0.639 1 97.31 287 LYS B O 1
ATOM 4686 N N . PHE B 1 288 ? 5.562 -29.078 -0.311 1 98.5 288 PHE B N 1
ATOM 4687 C CA . PHE B 1 288 ? 4.695 -27.969 0.077 1 98.5 288 PHE B CA 1
ATOM 4688 C C . PHE B 1 288 ? 3.303 -28.141 -0.519 1 98.5 288 PHE B C 1
ATOM 4690 O O . PHE B 1 288 ? 2.301 -27.984 0.18 1 98.5 288 PHE B O 1
ATOM 4697 N N . ILE B 1 289 ? 3.248 -28.391 -1.833 1 98.62 289 ILE B N 1
ATOM 4698 C CA . ILE B 1 289 ? 1.96 -28.531 -2.504 1 98.62 289 ILE B CA 1
ATOM 4699 C C . ILE B 1 289 ? 1.16 -29.656 -1.863 1 98.62 289 ILE B C 1
ATOM 4701 O O . ILE B 1 289 ? -0.018 -29.5 -1.541 1 98.62 289 ILE B O 1
ATOM 4705 N N . THR B 1 290 ? 1.782 -30.781 -1.633 1 97.56 290 THR B N 1
ATOM 4706 C CA . THR B 1 290 ? 1.094 -31.953 -1.075 1 97.56 290 THR B CA 1
ATOM 4707 C C . THR B 1 290 ? 0.571 -31.641 0.326 1 97.56 290 THR B C 1
ATOM 4709 O O . THR B 1 290 ? -0.61 -31.844 0.612 1 97.56 290 THR B O 1
ATOM 4712 N N . GLU B 1 291 ? 1.354 -31.078 1.147 1 97.56 291 GLU B N 1
ATOM 4713 C CA . GLU B 1 291 ? 1.007 -30.906 2.555 1 97.56 291 GLU B CA 1
ATOM 4714 C C . GLU B 1 291 ? 0.077 -29.703 2.742 1 97.56 291 GLU B C 1
ATOM 4716 O O . GLU B 1 291 ? -0.971 -29.828 3.381 1 97.56 291 GLU B O 1
ATOM 4721 N N . SER B 1 292 ? 0.454 -28.578 2.119 1 98.38 292 SER B N 1
ATOM 4722 C CA . SER B 1 292 ? -0.212 -27.328 2.463 1 98.38 292 SER B CA 1
ATOM 4723 C C . SER B 1 292 ? -1.372 -27.031 1.517 1 98.38 292 SER B C 1
ATOM 4725 O O . SER B 1 292 ? -2.346 -26.391 1.899 1 98.38 292 SER B O 1
ATOM 4727 N N . VAL B 1 293 ? -1.303 -27.531 0.309 1 98.31 293 VAL B N 1
ATOM 4728 C CA . VAL B 1 293 ? -2.34 -27.203 -0.663 1 98.31 293 VAL B CA 1
ATOM 4729 C C . VAL B 1 293 ? -3.328 -28.359 -0.776 1 98.31 293 VAL B C 1
ATOM 4731 O O . VAL B 1 293 ? -4.535 -28.172 -0.607 1 98.31 293 VAL B O 1
ATOM 4734 N N . LEU B 1 294 ? -2.832 -29.578 -0.978 1 97.25 294 LEU B N 1
ATOM 4735 C CA . LEU B 1 294 ? -3.709 -30.719 -1.242 1 97.25 294 LEU B CA 1
ATOM 4736 C C . LEU B 1 294 ? -4.277 -31.281 0.056 1 97.25 294 LEU B C 1
ATOM 4738 O O . LEU B 1 294 ? -5.477 -31.547 0.148 1 97.25 294 LEU B O 1
ATOM 4742 N N . GLU B 1 295 ? -3.412 -31.422 1.096 1 97.12 295 GLU B N 1
ATOM 4743 C CA . GLU B 1 295 ? -3.852 -31.984 2.369 1 97.12 295 GLU B CA 1
ATOM 4744 C C . GLU B 1 295 ? -4.332 -30.891 3.316 1 97.12 295 GLU B C 1
ATOM 4746 O O . GLU B 1 295 ? -4.84 -31.172 4.402 1 97.12 295 GLU B O 1
ATOM 4751 N N . LYS B 1 296 ? -4.109 -29.656 2.998 1 97.62 296 LYS B N 1
ATOM 4752 C CA . LYS B 1 296 ? -4.621 -28.469 3.689 1 97.62 296 LYS B CA 1
ATOM 4753 C C . LYS B 1 296 ? -4.07 -28.391 5.109 1 97.62 296 LYS B C 1
ATOM 4755 O O . LYS B 1 296 ? -4.77 -27.953 6.027 1 97.62 296 LYS B O 1
ATOM 4760 N N . GLN B 1 297 ? -2.879 -28.906 5.246 1 97.25 297 GLN B N 1
ATOM 4761 C CA . GLN B 1 297 ? -2.205 -28.703 6.523 1 97.25 297 GLN B CA 1
ATOM 4762 C C . GLN B 1 297 ? -1.725 -27.266 6.668 1 97.25 297 GLN B C 1
ATOM 4764 O O . GLN B 1 297 ? -1.088 -26.734 5.762 1 97.25 297 GLN B O 1
ATOM 4769 N N . ASN B 1 298 ? -2.078 -26.672 7.754 1 97.94 298 ASN B N 1
ATOM 4770 C CA . ASN B 1 298 ? -1.634 -25.312 7.992 1 97.94 298 ASN B CA 1
ATOM 4771 C C . ASN B 1 298 ? -0.214 -25.266 8.547 1 97.94 298 ASN B C 1
ATOM 4773 O O . ASN B 1 298 ? -0.02 -25.047 9.75 1 97.94 298 ASN B O 1
ATOM 4777 N N . ILE B 1 299 ? 0.727 -25.391 7.73 1 97.5 299 ILE B N 1
ATOM 4778 C CA . ILE B 1 299 ? 2.143 -25.391 8.086 1 97.5 299 ILE B CA 1
ATOM 4779 C C . ILE B 1 299 ? 2.746 -24.016 7.77 1 97.5 299 ILE B C 1
ATOM 4781 O O . ILE B 1 299 ? 2.598 -23.516 6.656 1 97.5 299 ILE B O 1
ATOM 4785 N N . GLN B 1 300 ? 3.287 -23.391 8.734 1 97.44 300 GLN B N 1
ATOM 4786 C CA . GLN B 1 300 ? 4.051 -22.141 8.578 1 97.44 300 GLN B CA 1
ATOM 4787 C C . GLN B 1 300 ? 5.531 -22.375 8.852 1 97.44 300 GLN B C 1
ATOM 4789 O O . GLN B 1 300 ? 5.902 -22.859 9.93 1 97.44 300 GLN B O 1
ATOM 4794 N N . SER B 1 301 ? 6.383 -22.078 7.879 1 96.5 301 SER B N 1
ATOM 4795 C CA . SER B 1 301 ? 7.797 -22.406 8.039 1 96.5 301 SER B CA 1
ATOM 4796 C C . SER B 1 301 ? 8.688 -21.375 7.363 1 96.5 301 SER B C 1
ATOM 4798 O O . SER B 1 301 ? 8.297 -20.766 6.355 1 96.5 301 SER B O 1
ATOM 4800 N N . THR B 1 302 ? 9.758 -21.078 7.941 1 96.81 302 THR B N 1
ATOM 4801 C CA . THR B 1 302 ? 10.859 -20.344 7.344 1 96.81 302 THR B CA 1
ATOM 4802 C C . THR B 1 302 ? 12.109 -21.203 7.262 1 96.81 302 THR B C 1
ATOM 4804 O O . THR B 1 302 ? 12.539 -21.781 8.266 1 96.81 302 THR B O 1
ATOM 4807 N N . ILE B 1 303 ? 12.633 -21.375 6.098 1 96.69 303 ILE B N 1
ATOM 4808 C CA . ILE B 1 303 ? 13.836 -22.156 5.848 1 96.69 303 ILE B CA 1
ATOM 4809 C C . ILE B 1 303 ? 14.977 -21.25 5.414 1 96.69 303 ILE B C 1
ATOM 4811 O O . ILE B 1 303 ? 14.867 -20.562 4.398 1 96.69 303 ILE B O 1
ATOM 4815 N N . LYS B 1 304 ? 16.047 -21.156 6.125 1 95.44 304 LYS B N 1
ATOM 4816 C CA . LYS B 1 304 ? 17.25 -20.406 5.758 1 95.44 304 LYS B CA 1
ATOM 4817 C C . LYS B 1 304 ? 18.219 -21.297 4.988 1 95.44 304 LYS B C 1
ATOM 4819 O O . LYS B 1 304 ? 18.609 -22.359 5.461 1 95.44 304 LYS B O 1
ATOM 4824 N N . VAL B 1 305 ? 18.516 -20.844 3.795 1 94.06 305 VAL B N 1
ATOM 4825 C CA . VAL B 1 305 ? 19.406 -21.625 2.945 1 94.06 305 VAL B CA 1
ATOM 4826 C C . VAL B 1 305 ? 20.625 -20.781 2.543 1 94.06 305 VAL B C 1
ATOM 4828 O O . VAL B 1 305 ? 20.562 -19.547 2.602 1 94.06 305 VAL B O 1
ATOM 4831 N N . LYS B 1 306 ? 21.719 -21.422 2.295 1 87.44 306 LYS B N 1
ATOM 4832 C CA . LYS B 1 306 ? 22.891 -20.828 1.677 1 87.44 306 LYS B CA 1
ATOM 4833 C C . LYS B 1 306 ? 23.234 -21.5 0.355 1 87.44 306 LYS B C 1
ATOM 4835 O O . LYS B 1 306 ? 23.547 -22.703 0.331 1 87.44 306 LYS B O 1
ATOM 4840 N N . HIS B 1 307 ? 22.844 -20.812 -0.683 1 77.25 307 HIS B N 1
ATOM 4841 C CA . HIS B 1 307 ? 23.156 -21.422 -1.972 1 77.25 307 HIS B CA 1
ATOM 4842 C C . HIS B 1 307 ? 24.531 -20.984 -2.461 1 77.25 307 HIS B C 1
ATOM 4844 O O . HIS B 1 307 ? 24.828 -19.781 -2.516 1 77.25 307 HIS B O 1
ATOM 4850 N N . LYS B 1 308 ? 25.5 -21.891 -2.459 1 67.12 308 LYS B N 1
ATOM 4851 C CA . LYS B 1 308 ? 26.859 -21.625 -2.904 1 67.12 308 LYS B CA 1
ATOM 4852 C C . LYS B 1 308 ? 26.906 -21.406 -4.414 1 67.12 308 LYS B C 1
ATOM 4854 O O . LYS B 1 308 ? 26.344 -22.188 -5.18 1 67.12 308 LYS B O 1
ATOM 4859 N N . ASN B 1 309 ? 27.016 -20.047 -4.969 1 53.59 309 ASN B N 1
ATOM 4860 C CA . ASN B 1 309 ? 27.188 -19.75 -6.387 1 53.59 309 ASN B CA 1
ATOM 4861 C C . ASN B 1 309 ? 28.219 -20.656 -7.039 1 53.59 309 ASN B C 1
ATOM 4863 O O . ASN B 1 309 ? 29.203 -21.031 -6.406 1 53.59 309 ASN B O 1
#

Foldseek 3Di:
DDDPPPPPPPPPPPPPPPPPPPPVPPQDALQDQQADDKDWDKDDLDDNKIKIKIADDPDPAQAAFEEEEEEDDQLADDDQDDPLNVLLQNRSRSSPHIYMRIDFHSPQHPPPQGQALQPAQVVNLVSLLRRLLVVLSVLVSCVVCSRVSRHRQQRYEYEYFHSGLQNQVCNQQVCVPPSNVPRCNPPRDYLEYEHQQYWYQDLVSRDLVRDHEYEYEHECAAQQRHQAWAFHNNHDPPGSNGGITGHDVNNLVSCVVSLAAYEYEYEPHDYSCSSRVCSVVSSVVSVSCVQCRVVVHSDRYYHYDHDDD/DPDPPPPPPPPPPPPPPPPPPCPVPPQDALQDQDADDKDWDKDDLDDNKIKIKIADDPDPAQAAFEEEEEEDDQLADDDQDDPLNVLLQNRSRSSVHIYMRIDFHSPQHPPPQGQALQPAQVVNLVSLLRRLLVVLSVLVSCVVCSRVSRHRQQRYEYEYFHSGLQNQVCNQQVCVPPSNVPRCNPPRDYLEYEHQQYWYQDLVSRDLVRDHEYEYEHECAAQQRHQAWAFHNNHDPPTSNGGITGHDVNNLVSCVVSLAAYEYEYEPHDYSCSSRVCSVVSNVVSVSCVQCRVVVHRHRYYHYDHDDD

Organism: Cellulophaga lytica (strain ATCC 23178 / DSM 7489 / JCM 8516 / NBRC 14961 / NCIMB 1423 / VKM B-1433 / Cy l20) (NCBI:txid867900)

Radius of gyration: 34.72 Å; Cα contacts (8 Å, |Δi|>4): 1425; chains: 2; bounding box: 55×170×123 Å

Secondary structure (DSSP, 8-state):
----------------------------TTTS---S--EEEEEEEETTEEEEEEE-TT----SEEEEEEE--STTTS--TT-HHHHHHHHHHHHTT-EEEEE----TTTT-TTTTSTTS-HHHHHHHHHHHHHHHHHHHHHHHHTHHHHTEEEEEEEEEEETHHHHHHHHHHHSTTSTTTTTS--TT--EEEEEEES--BS-GGG--TTT---EEEEEETT-SSS-SSEEEGGG--TTSTT--EEE-HHHHHHHHHHTT--EEEEEETT--GGGGTGGGG-HHHHHHHIIIIIIS----EEEEE-----/----------------------------TTTS---S--EEEEEEEETTEEEEEEE-TT----SEEEEEEE--STTTS--TT-HHHHHHHHHHHHTT-EEEEE----TTTT-TTTTSTTS-HHHHHHHHHHHHHHHHHHHHHHHHTHHHHTEEEEEEEEEEETHHHHHHHHHHHSTTSTTTTTS--TT--EEEEEEES--BS-GGG--TTT---EEEEEETT-SSS-SSEEEGGG--TTSTT--EEE-HHHHHHHHHHTT--EEEEEETT--GGGGTGGGG-HHHHHHHIIIIIIS----EEEEE-----

Nearest PDB structures (foldseek):
  5aob-assembly1_A  TM=6.670E-01  e=1.733E-10  Thermogutta terrifontis
  5ao9-assembly1_A  TM=6.768E-01  e=2.082E-10  Thermogutta terrifontis
  5aoa-assembly1_A  TM=6.529E-01  e=1.442E-10  Thermogutta terrifontis
  5iq2-assembly2_C  TM=5.377E-01  e=1.520E-08  uncultured bacterium
  6xyu-assembly1_A  TM=5.503E-01  e=6.792E-07  Drosophila melanogaster

pLDDT: mean 91.62, std 16.9, range [27.56, 99.0]

InterPro domains:
  IPR029058 Alpha/Beta hydrolase fold [G3DSA:3.40.50.1820] (29-300)
  IPR029058 Alpha/Beta hydrolase fold [SSF53474] (38-290)
  IPR049492 BD-FAE-like domain [PF20434] (51-180)
  IPR050300 GDXG lipolytic enzyme [PTHR48081] (42-169)

Solvent-accessible surface area (backbone atoms only — not comparable to full-atom values): 31818 Å² total; per-residue (Å²): 134,87,82,84,83,77,80,78,78,77,78,76,79,77,75,75,76,74,73,70,72,72,71,64,78,67,71,47,74,49,60,33,69,72,50,89,66,77,44,78,47,79,44,70,60,51,89,89,32,35,32,40,37,31,35,55,83,88,58,85,71,49,65,21,46,30,39,41,38,31,46,31,41,65,42,41,46,69,49,36,74,38,70,65,49,43,54,34,44,51,54,47,23,22,11,60,27,31,25,32,26,30,47,62,77,46,85,31,44,91,42,91,47,50,76,46,40,65,20,39,31,67,57,51,51,49,49,42,42,53,40,25,47,43,52,43,44,45,49,49,48,48,54,76,37,24,83,82,68,26,34,30,73,72,36,27,29,39,32,14,18,29,40,14,5,25,23,48,45,32,48,54,30,33,41,59,39,68,85,37,45,78,51,80,54,84,87,70,50,68,38,27,39,36,26,16,33,20,37,28,73,56,60,82,48,52,37,90,87,44,57,53,27,35,39,31,33,30,13,57,55,17,60,57,45,25,25,37,75,35,34,38,47,63,29,52,71,88,36,56,13,20,38,61,28,26,3,44,53,45,47,49,52,51,34,55,76,69,73,40,22,29,39,38,38,36,16,77,83,28,32,65,64,27,32,57,57,56,57,75,40,53,62,62,51,23,46,46,44,48,42,35,48,72,64,57,39,78,50,71,48,76,45,82,45,82,80,82,131,138,87,83,81,80,78,78,76,76,80,78,75,77,76,76,75,75,74,73,72,70,70,71,63,77,68,70,48,74,50,59,33,71,73,50,88,65,76,43,77,48,78,44,71,62,50,89,88,33,36,32,40,36,31,35,56,84,89,58,86,70,50,66,21,45,29,39,41,37,30,44,33,41,65,42,40,48,69,49,35,75,38,70,66,49,43,52,35,41,50,54,46,24,22,12,60,28,33,25,33,26,29,47,62,77,46,84,31,45,90,43,91,48,51,77,46,39,64,20,40,30,68,56,51,52,49,49,43,42,53,39,24,47,44,52,43,45,46,49,50,47,48,54,75,37,23,82,81,67,26,34,29,74,72,35,28,27,40,32,14,18,30,42,15,6,25,23,46,44,33,48,53,31,32,41,59,40,66,86,38,46,80,50,80,55,84,86,71,51,69,36,28,40,36,28,17,32,21,35,28,73,54,63,82,47,53,38,91,87,43,57,54,28,33,38,30,33,30,11,58,54,16,59,57,45,26,24,39,74,36,33,37,46,63,27,52,70,88,37,54,13,21,39,60,27,26,3,44,54,45,44,49,52,52,34,54,76,69,72,40,23,29,36,39,39,35,17,76,83,28,30,65,63,28,31,58,57,57,56,75,41,54,60,61,50,23,46,46,44,47,42,33,48,74,64,58,39,76,51,72,48,76,44,83,46,81,80,84,128

Sequence (618 aa):
MPNYLTFLQRATFLILIVLTTTIGYAQTRYTQKVFSDIKVKTYSYADTLKLDFYSYKKDTVTNKPLLILVHGGGFSGGKRNNPLEIKFCEDMAKRGYAVASMSYRLVRKGNSLGFGCNCPADQKIETFVSVSRDIIKATQFLIDKKGKLKFNPESIILVGSSAGAEAVLNTVFMKNEYTFKKLPYATIKYAGVISFAGAIVNANYITKNTAIPTMLFHGAKDNMVPYATAPHHLCEENKPGFIMLDGSYTIAEKLEKLDVAHTLVSDKDGNHNWANIPYSYTNLIAKFITESVLEKQNIQSTIKVKHKNMPNYLTFLQRATFLILIVLTTTIGYAQTRYTQKVFSDIKVKTYSYADTLKLDFYSYKKDTVTNKPLLILVHGGGFSGGKRNNPLEIKFCEDMAKRGYAVASMSYRLVRKGNSLGFGCNCPADQKIETFVSVSRDIIKATQFLIDKKGKLKFNPESIILVGSSAGAEAVLNTVFMKNEYTFKKLPYATIKYAGVISFAGAIVNANYITKNTAIPTMLFHGAKDNMVPYATAPHHLCEENKPGFIMLDGSYTIAEKLEKLDVAHTLVSDKDGNHNWANIPYSYTNLIAKFITESVLEKQNIQSTIKVKHKN